Protein AF-0000000087741027 (afdb_homodimer)

Sequence (638 aa):
MNIATALNKKYIRYTVVMLTSLCVNNPVHIDAYILNSELEAEDFAKIRNALSNYDISVIPVNISSERFDDKLPKDDQWSVEMYYRLLMGEVIPESVERILYLDVDLIINKSIEAFYNVDFDGYEIIATDDRSGNNDPSSYGAKHNEMFKEAYANGYRYFNSGVMLMNLKRLRKEYSFQTYLDAIEEWNYEMDAPDQDILNWVHWKKIGYVDCKVYDYFSRIAHRNKVTYKDAKEKIAIIHYSGSKPWDFNNFHFDIEKIWWEYAKLTPFYEELLEEFVEKAMTDTKIENFLFDLFKTNYELKDTLGKAYELMKKRIDNKMNIATALNKKYIRYTVVMLTSLCVNNPVHIDAYILNSELEAEDFAKIRNALSNYDISVIPVNISSERFDDKLPKDDQWSVEMYYRLLMGEVIPESVERILYLDVDLIINKSIEAFYNVDFDGYEIIATDDRSGNNDPSSYGAKHNEMFKEAYANGYRYFNSGVMLMNLKRLRKEYSFQTYLDAIEEWNYEMDAPDQDILNWVHWKKIGYVDCKVYDYFSRIAHRNKVTYKDAKEKIAIIHYSGSKPWDFNNFHFDIEKIWWEYAKLTPFYEELLEEFVEKAMTDTKIENFLFDLFKTNYELKDTLGKAYELMKKRIDNK

Structure (mmCIF, N/CA/C/O backbone):
data_AF-0000000087741027-model_v1
#
loop_
_entity.id
_entity.type
_entity.pdbx_description
1 polymer 'Lipopolysaccharide biosynthesis protein, LPS:glycosyltransferase'
#
loop_
_atom_site.group_PDB
_atom_site.id
_atom_site.type_symbol
_atom_site.label_atom_id
_atom_site.label_alt_id
_atom_site.label_comp_id
_atom_site.label_asym_id
_atom_site.label_entity_id
_atom_site.label_seq_id
_atom_site.pdbx_PDB_ins_code
_atom_site.Cartn_x
_atom_site.Cartn_y
_atom_site.Cartn_z
_atom_site.occupancy
_atom_site.B_iso_or_equiv
_atom_site.auth_seq_id
_atom_site.auth_comp_id
_atom_site.auth_asym_id
_atom_site.auth_atom_id
_atom_site.pdbx_PDB_model_num
ATOM 1 N N . MET A 1 1 ? 11.484 34.312 3.943 1 97.62 1 MET A N 1
ATOM 2 C CA . MET A 1 1 ? 10.312 33.812 4.637 1 97.62 1 MET A CA 1
ATOM 3 C C . MET A 1 1 ? 10.711 33 5.863 1 97.62 1 MET A C 1
ATOM 5 O O . MET A 1 1 ? 11.641 32.188 5.801 1 97.62 1 MET A O 1
ATOM 9 N N . ASN A 1 2 ? 10.133 33.344 7.035 1 98.81 2 ASN A N 1
ATOM 10 C CA . ASN A 1 2 ? 10.367 32.594 8.273 1 98.81 2 ASN A CA 1
ATOM 11 C C . ASN A 1 2 ? 9.258 31.594 8.539 1 98.81 2 ASN A C 1
ATOM 13 O O . ASN A 1 2 ? 8.078 31.969 8.57 1 98.81 2 ASN A O 1
ATOM 17 N N . ILE A 1 3 ? 9.68 30.312 8.727 1 98.88 3 ILE A N 1
ATOM 18 C CA . ILE A 1 3 ? 8.68 29.312 9.086 1 98.88 3 ILE A CA 1
ATOM 19 C C . ILE A 1 3 ? 9.141 28.547 10.32 1 98.88 3 ILE A C 1
ATOM 21 O O . ILE A 1 3 ? 10.328 28.562 10.664 1 98.88 3 ILE A O 1
ATOM 25 N N . ALA A 1 4 ? 8.203 27.969 11.047 1 98.75 4 ALA A N 1
ATOM 26 C CA . ALA A 1 4 ? 8.492 27.078 12.164 1 98.75 4 ALA A CA 1
ATOM 27 C C . ALA A 1 4 ? 7.711 25.766 12.031 1 98.75 4 ALA A C 1
ATOM 29 O O . ALA A 1 4 ? 6.594 25.75 11.508 1 98.75 4 ALA A O 1
ATOM 30 N N . THR A 1 5 ? 8.297 24.734 12.414 1 98.38 5 THR A N 1
ATOM 31 C CA . THR A 1 5 ? 7.648 23.422 12.484 1 98.38 5 THR A CA 1
ATOM 32 C C . THR A 1 5 ? 8.211 22.609 13.641 1 98.38 5 THR A C 1
ATOM 34 O O . THR A 1 5 ? 9.352 22.812 14.062 1 98.38 5 THR A O 1
ATOM 37 N N . ALA A 1 6 ? 7.379 21.766 14.211 1 96.44 6 ALA A N 1
ATOM 38 C CA . ALA A 1 6 ? 7.777 20.906 15.32 1 96.44 6 ALA A CA 1
ATOM 39 C C . ALA A 1 6 ? 7.809 19.438 14.898 1 96.44 6 ALA A C 1
ATOM 41 O O . ALA A 1 6 ? 6.938 18.984 14.156 1 96.44 6 ALA A O 1
ATOM 42 N N . LEU A 1 7 ? 8.875 18.766 15.328 1 93.88 7 LEU A N 1
ATOM 43 C CA . LEU A 1 7 ? 8.938 17.359 14.969 1 93.88 7 LEU A CA 1
ATOM 44 C C . LEU A 1 7 ? 9.742 16.578 16 1 93.88 7 LEU A C 1
ATOM 46 O O . LEU A 1 7 ? 10.508 17.156 16.766 1 93.88 7 LEU A O 1
ATOM 50 N N . ASN A 1 8 ? 9.508 15.305 16.094 1 92.88 8 ASN A N 1
ATOM 51 C CA . ASN A 1 8 ? 10.414 14.352 16.734 1 92.88 8 ASN A CA 1
ATOM 52 C C . ASN A 1 8 ? 11.195 13.547 15.703 1 92.88 8 ASN A C 1
ATOM 54 O O . ASN A 1 8 ? 11.031 13.734 14.492 1 92.88 8 ASN A O 1
ATOM 58 N N . LYS A 1 9 ? 12.008 12.688 16.172 1 94.75 9 LYS A N 1
ATOM 59 C CA . LYS A 1 9 ? 12.953 11.984 15.312 1 94.75 9 LYS A CA 1
ATOM 60 C C . LYS A 1 9 ? 12.219 11.141 14.273 1 94.75 9 LYS A C 1
ATOM 62 O O . LYS A 1 9 ? 12.68 11.016 13.141 1 94.75 9 LYS A O 1
ATOM 67 N N . LYS A 1 10 ? 11.125 10.609 14.594 1 93.75 10 LYS A N 1
ATOM 68 C CA . LYS A 1 10 ? 10.367 9.719 13.727 1 93.75 10 LYS A CA 1
ATOM 69 C C . LYS A 1 10 ? 9.797 10.469 12.531 1 93.75 10 LYS A C 1
ATOM 71 O O . LYS A 1 10 ? 9.438 9.859 11.523 1 93.75 10 LYS A O 1
ATOM 76 N N . TYR A 1 11 ? 9.781 11.781 12.594 1 95.75 11 TYR A N 1
ATOM 77 C CA . TYR A 1 11 ? 9.055 12.547 11.586 1 95.75 11 TYR A CA 1
ATOM 78 C C . TYR A 1 11 ? 10.023 13.312 10.688 1 95.75 11 TYR A C 1
ATOM 80 O O . TYR A 1 11 ? 9.609 14.156 9.891 1 95.75 11 TYR A O 1
ATOM 88 N N . ILE A 1 12 ? 11.273 12.984 10.766 1 98 12 ILE A N 1
ATOM 89 C CA . ILE A 1 12 ? 12.297 13.719 10.023 1 98 12 ILE A CA 1
ATOM 90 C C . ILE A 1 12 ? 12.016 13.617 8.523 1 98 12 ILE A C 1
ATOM 92 O O . ILE A 1 12 ? 11.953 14.633 7.824 1 98 12 ILE A O 1
ATOM 96 N N . ARG A 1 13 ? 11.797 12.438 8.008 1 98.31 13 ARG A N 1
ATOM 97 C CA . ARG A 1 13 ? 11.625 12.242 6.574 1 98.31 13 ARG A CA 1
ATOM 98 C C . ARG A 1 13 ? 10.359 12.922 6.07 1 98.31 13 ARG A C 1
ATOM 100 O O . ARG A 1 13 ? 10.336 13.461 4.961 1 98.31 13 ARG A O 1
ATOM 107 N N . TYR A 1 14 ? 9.312 12.945 6.902 1 98.12 14 TYR A N 1
ATOM 108 C CA . TYR A 1 14 ? 8.055 13.586 6.535 1 98.12 14 TYR A CA 1
ATOM 109 C C . TYR A 1 14 ? 8.188 15.102 6.539 1 98.12 14 TYR A C 1
ATOM 111 O O . TYR A 1 14 ? 7.613 15.781 5.688 1 98.12 14 TYR A O 1
ATOM 119 N N . THR A 1 15 ? 8.961 15.578 7.48 1 98.62 15 THR A N 1
ATOM 120 C CA . THR A 1 15 ? 9.242 17 7.543 1 98.62 15 THR A CA 1
ATOM 121 C C . THR A 1 15 ? 10.008 17.453 6.301 1 98.62 15 THR A C 1
ATOM 123 O O . THR A 1 15 ? 9.711 18.516 5.734 1 98.62 15 THR A O 1
ATOM 126 N N . VAL A 1 16 ? 10.945 16.641 5.91 1 98.88 16 VAL A N 1
ATOM 127 C CA . VAL A 1 16 ? 11.734 16.969 4.723 1 98.88 16 VAL A CA 1
ATOM 128 C C . VAL A 1 16 ? 10.82 17.016 3.5 1 98.88 16 VAL A C 1
ATOM 130 O O . VAL A 1 16 ? 10.992 17.875 2.631 1 98.88 16 VAL A O 1
ATOM 133 N N . VAL A 1 17 ? 9.828 16.141 3.424 1 98.88 17 VAL A N 1
ATOM 134 C CA . VAL A 1 17 ? 8.883 16.172 2.312 1 98.88 17 VAL A CA 1
ATOM 135 C C . VAL A 1 17 ? 8.109 17.484 2.32 1 98.88 17 VAL A C 1
ATOM 137 O O . VAL A 1 17 ? 7.98 18.141 1.287 1 98.88 17 VAL A O 1
ATOM 140 N N . MET A 1 18 ? 7.648 17.875 3.463 1 98.88 18 MET A N 1
ATOM 141 C CA . MET A 1 18 ? 6.914 19.125 3.598 1 98.88 18 MET A CA 1
ATOM 142 C C . MET A 1 18 ? 7.797 20.312 3.223 1 98.88 18 MET A C 1
ATOM 144 O O . MET A 1 18 ? 7.395 21.156 2.428 1 98.88 18 MET A O 1
ATOM 148 N N . LEU A 1 19 ? 9.008 20.391 3.705 1 98.94 19 LEU A N 1
ATOM 149 C CA . LEU A 1 19 ? 9.914 21.484 3.434 1 98.94 19 LEU A CA 1
ATOM 150 C C . LEU A 1 19 ? 10.32 21.516 1.964 1 98.94 19 LEU A C 1
ATOM 152 O O . LEU A 1 19 ? 10.492 22.578 1.378 1 98.94 19 LEU A O 1
ATOM 156 N N . THR A 1 20 ? 10.484 20.328 1.378 1 98.88 20 THR A N 1
ATOM 157 C CA . THR A 1 20 ? 10.766 20.25 -0.05 1 98.88 20 THR A CA 1
ATOM 158 C C . THR A 1 20 ? 9.633 20.859 -0.866 1 98.88 20 THR A C 1
ATOM 160 O O . THR A 1 20 ? 9.875 21.656 -1.774 1 98.88 20 THR A O 1
ATOM 163 N N . SER A 1 21 ? 8.438 20.5 -0.505 1 98.88 21 SER A N 1
ATOM 164 C CA . SER A 1 21 ? 7.289 21.062 -1.212 1 98.88 21 SER A CA 1
ATOM 165 C C . SER A 1 21 ? 7.246 22.578 -1.065 1 98.88 21 SER A C 1
ATOM 167 O O . SER A 1 21 ? 6.906 23.281 -2.014 1 98.88 21 SER A O 1
ATOM 169 N N . LEU A 1 22 ? 7.613 23.094 0.101 1 98.88 22 LEU A N 1
ATOM 170 C CA . LEU A 1 22 ? 7.668 24.531 0.358 1 98.88 22 LEU A CA 1
ATOM 171 C C . LEU A 1 22 ? 8.711 25.203 -0.533 1 98.88 22 LEU A C 1
ATOM 173 O O . LEU A 1 22 ? 8.414 26.203 -1.184 1 98.88 22 LEU A O 1
ATOM 177 N N . CYS A 1 23 ? 9.852 24.641 -0.601 1 98.88 23 CYS A N 1
ATOM 178 C CA . CYS A 1 23 ? 10.961 25.219 -1.354 1 98.88 23 CYS A CA 1
ATOM 179 C C . CYS A 1 23 ? 10.672 25.188 -2.85 1 98.88 23 CYS A C 1
ATOM 181 O O . CYS A 1 23 ? 10.945 26.172 -3.553 1 98.88 23 CYS A O 1
ATOM 183 N N . VAL A 1 24 ? 10.094 24.094 -3.32 1 98.69 24 VAL A N 1
ATOM 184 C CA . VAL A 1 24 ? 9.812 23.922 -4.742 1 98.69 24 VAL A CA 1
ATOM 185 C C . VAL A 1 24 ? 8.836 25 -5.207 1 98.69 24 VAL A C 1
ATOM 187 O O . VAL A 1 24 ? 8.977 25.547 -6.309 1 98.69 24 VAL A O 1
ATOM 190 N N . ASN A 1 25 ? 7.934 25.359 -4.355 1 98.69 25 ASN A N 1
ATOM 191 C CA . ASN A 1 25 ? 6.844 26.234 -4.789 1 98.69 25 ASN A CA 1
ATOM 192 C C . ASN A 1 25 ? 7.043 27.672 -4.32 1 98.69 25 ASN A C 1
ATOM 194 O O . ASN A 1 25 ? 6.246 28.547 -4.648 1 98.69 25 ASN A O 1
ATOM 198 N N . ASN A 1 26 ? 8.078 27.906 -3.562 1 98.5 26 ASN A N 1
ATOM 199 C CA . ASN A 1 26 ? 8.43 29.234 -3.09 1 98.5 26 ASN A CA 1
ATOM 200 C C . ASN A 1 26 ? 9.922 29.516 -3.25 1 98.5 26 ASN A C 1
ATOM 202 O O . ASN A 1 26 ? 10.688 29.359 -2.299 1 98.5 26 ASN A O 1
ATOM 206 N N . PRO A 1 27 ? 10.312 29.984 -4.422 1 96.38 27 PRO A N 1
ATOM 207 C CA . PRO A 1 27 ? 11.742 30.188 -4.691 1 96.38 27 PRO A CA 1
ATOM 208 C C . PRO A 1 27 ? 12.289 31.453 -4.035 1 96.38 27 PRO A C 1
ATOM 210 O O . PRO A 1 27 ? 12.797 32.344 -4.723 1 96.38 27 PRO A O 1
ATOM 213 N N . VAL A 1 28 ? 12.172 31.609 -2.779 1 97.62 28 VAL A N 1
ATOM 214 C CA . VAL A 1 28 ? 12.742 32.625 -1.906 1 97.62 28 VAL A CA 1
ATOM 215 C C . VAL A 1 28 ? 13.531 31.969 -0.781 1 97.62 28 VAL A C 1
ATOM 217 O O . VAL A 1 28 ? 13.453 30.75 -0.588 1 97.62 28 VAL A O 1
ATOM 220 N N . HIS A 1 29 ? 14.328 32.719 -0.171 1 98.62 29 HIS A N 1
ATOM 221 C CA . HIS A 1 29 ? 15.047 32.188 0.97 1 98.62 29 HIS A CA 1
ATOM 222 C C . HIS A 1 29 ? 14.102 31.875 2.127 1 98.62 29 HIS A C 1
ATOM 224 O O . HIS A 1 29 ? 13.25 32.688 2.469 1 98.62 29 HIS A O 1
ATOM 230 N N . ILE A 1 30 ? 14.273 30.703 2.688 1 98.75 30 ILE A N 1
ATOM 231 C CA . ILE A 1 30 ? 13.445 30.25 3.803 1 98.75 30 ILE A CA 1
ATOM 232 C C . ILE A 1 30 ? 14.312 30 5.027 1 98.75 30 ILE A C 1
ATOM 234 O O . ILE A 1 30 ? 15.344 29.312 4.934 1 98.75 30 ILE A O 1
ATOM 238 N N . ASP A 1 31 ? 14.008 30.641 6.109 1 98.88 31 ASP A N 1
ATOM 239 C CA . ASP A 1 31 ? 14.523 30.25 7.418 1 98.88 31 ASP A CA 1
ATOM 240 C C . ASP A 1 31 ? 13.547 29.328 8.141 1 98.88 31 ASP A C 1
ATOM 242 O O . ASP A 1 31 ? 12.477 29.766 8.578 1 98.88 31 ASP A O 1
ATOM 246 N N . ALA A 1 32 ? 13.945 28.062 8.234 1 98.88 32 ALA A N 1
ATOM 247 C CA . ALA A 1 32 ? 13.078 27.078 8.867 1 98.88 32 ALA A CA 1
ATOM 248 C C . ALA A 1 32 ? 13.539 26.781 10.297 1 98.88 32 ALA A C 1
ATOM 250 O O . ALA A 1 32 ? 14.586 26.156 10.5 1 98.88 32 ALA A O 1
ATOM 251 N N . TYR A 1 33 ? 12.781 27.25 11.219 1 98.81 33 TYR A N 1
ATOM 252 C CA . TYR A 1 33 ? 13.031 26.969 12.625 1 98.81 33 TYR A CA 1
ATOM 253 C C . TYR A 1 33 ? 12.422 25.625 13.031 1 98.81 33 TYR A C 1
ATOM 255 O O . TYR A 1 33 ? 11.195 25.469 13.008 1 98.81 33 TYR A O 1
ATOM 263 N N . ILE A 1 34 ? 13.289 24.703 13.477 1 98.56 34 ILE A N 1
ATOM 264 C CA . ILE A 1 34 ? 12.852 23.359 13.789 1 98.56 34 ILE A CA 1
ATOM 265 C C . ILE A 1 34 ? 12.758 23.188 15.305 1 98.56 34 ILE A C 1
ATOM 267 O O . ILE A 1 34 ? 13.773 22.969 15.977 1 98.56 34 ILE A O 1
ATOM 271 N N . LEU A 1 35 ? 11.547 23.188 15.789 1 97.31 35 LEU A N 1
ATOM 272 C CA . LEU A 1 35 ? 11.305 22.984 17.219 1 97.31 35 LEU A CA 1
ATOM 273 C C . LEU A 1 35 ? 11.414 21.5 17.562 1 97.31 35 LEU A C 1
ATOM 275 O O . LEU A 1 35 ? 10.75 20.656 16.953 1 97.31 35 LEU A O 1
ATOM 279 N N . ASN A 1 36 ? 12.234 21.188 18.547 1 94.94 36 ASN A N 1
ATOM 280 C CA . ASN A 1 36 ? 12.453 19.781 18.922 1 94.94 36 ASN A CA 1
ATOM 281 C C . ASN A 1 36 ? 13.031 19.656 20.328 1 94.94 36 ASN A C 1
ATOM 283 O O . ASN A 1 36 ? 13.477 20.656 20.906 1 94.94 36 ASN A O 1
ATOM 287 N N . SER A 1 37 ? 12.961 18.406 20.828 1 91.5 37 SER A N 1
ATOM 288 C CA . SER A 1 37 ? 13.555 18.172 22.141 1 91.5 37 SER A CA 1
ATOM 289 C C . SER A 1 37 ? 14.602 17.062 22.094 1 91.5 37 SER A C 1
ATOM 291 O O . SER A 1 37 ? 15.375 16.891 23.031 1 91.5 37 SER A O 1
ATOM 293 N N . GLU A 1 38 ? 14.742 16.344 20.922 1 91.31 38 GLU A N 1
ATOM 294 C CA . GLU A 1 38 ? 15.562 15.133 21 1 91.31 38 GLU A CA 1
ATOM 295 C C . GLU A 1 38 ? 16.469 15.016 19.781 1 91.31 38 GLU A C 1
ATOM 297 O O . GLU A 1 38 ? 17.266 14.078 19.688 1 91.31 38 GLU A O 1
ATOM 302 N N . LEU A 1 39 ? 16.328 15.859 18.844 1 95.19 39 LEU A N 1
ATOM 303 C CA . LEU A 1 39 ? 17.141 15.75 17.641 1 95.19 39 LEU A CA 1
ATOM 304 C C . LEU A 1 39 ? 18.594 16.078 17.953 1 95.19 39 LEU A C 1
ATOM 306 O O . LEU A 1 39 ? 18.891 17.016 18.703 1 95.19 39 LEU A O 1
ATOM 310 N N . GLU A 1 40 ? 19.438 15.344 17.328 1 96.56 40 GLU A N 1
ATOM 311 C CA . GLU A 1 40 ? 20.891 15.516 17.5 1 96.56 40 GLU A CA 1
ATOM 312 C C . GLU A 1 40 ? 21.531 16.047 16.219 1 96.56 40 GLU A C 1
ATOM 314 O O . GLU A 1 40 ? 20.844 16.266 15.211 1 96.56 40 GLU A O 1
ATOM 319 N N . ALA A 1 41 ? 22.812 16.281 16.344 1 97.19 41 ALA A N 1
ATOM 320 C CA . ALA A 1 41 ? 23.562 16.891 15.234 1 97.19 41 ALA A CA 1
ATOM 321 C C . ALA A 1 41 ? 23.422 16.047 13.969 1 97.19 41 ALA A C 1
ATOM 323 O O . ALA A 1 41 ? 23.281 16.594 12.875 1 97.19 41 ALA A O 1
ATOM 324 N N . GLU A 1 42 ? 23.375 14.805 14.156 1 97.75 42 GLU A N 1
ATOM 325 C CA . GLU A 1 42 ? 23.297 13.914 13 1 97.75 42 GLU A CA 1
ATOM 326 C C . GLU A 1 42 ? 21.922 14.016 12.328 1 97.75 42 GLU A C 1
ATOM 328 O O . GLU A 1 42 ? 21.812 13.883 11.109 1 97.75 42 GLU A O 1
ATOM 333 N N . ASP A 1 43 ? 20.938 14.188 13.094 1 98.12 43 ASP A N 1
ATOM 334 C CA . ASP A 1 43 ? 19.594 14.344 12.562 1 98.12 43 ASP A CA 1
ATOM 335 C C . ASP A 1 43 ? 19.469 15.617 11.719 1 98.12 43 ASP A C 1
ATOM 337 O O . ASP A 1 43 ? 18.906 15.594 10.625 1 98.12 43 ASP A O 1
ATOM 341 N N . PHE A 1 44 ? 20.094 16.688 12.203 1 98.38 44 PHE A N 1
ATOM 342 C CA . PHE A 1 44 ? 20.047 17.938 11.469 1 98.38 44 PHE A CA 1
ATOM 343 C C . PHE A 1 44 ? 20.906 17.859 10.203 1 98.38 44 PHE A C 1
ATOM 345 O O . PHE A 1 44 ? 20.562 18.469 9.18 1 98.38 44 PHE A O 1
ATOM 352 N N . ALA A 1 45 ? 21.953 17.141 10.289 1 98.44 45 ALA A N 1
ATOM 353 C CA . ALA A 1 45 ? 22.766 16.922 9.094 1 98.44 45 ALA A CA 1
ATOM 354 C C . ALA A 1 45 ? 21.969 16.219 8.008 1 98.44 45 ALA A C 1
ATOM 356 O O . ALA A 1 45 ? 22.047 16.562 6.832 1 98.44 45 ALA A O 1
ATOM 357 N N . LYS A 1 46 ? 21.172 15.266 8.422 1 98.12 46 LYS A N 1
ATOM 358 C CA . LYS A 1 46 ? 20.312 14.539 7.5 1 98.12 46 LYS A CA 1
ATOM 359 C C . LYS A 1 46 ? 19.297 15.469 6.836 1 98.12 46 LYS A C 1
ATOM 361 O O . LYS A 1 46 ? 19.078 15.398 5.625 1 98.12 46 LYS A O 1
ATOM 366 N N . ILE A 1 47 ? 18.734 16.344 7.578 1 98.75 47 ILE A N 1
ATOM 367 C CA . ILE A 1 47 ? 17.75 17.281 7.07 1 98.75 47 ILE A CA 1
ATOM 368 C C . ILE A 1 47 ? 18.406 18.266 6.109 1 98.75 47 ILE A C 1
ATOM 370 O O . ILE A 1 47 ? 17.922 18.484 4.996 1 98.75 47 ILE A O 1
ATOM 374 N N . ARG A 1 48 ? 19.531 18.812 6.508 1 98.81 48 ARG A N 1
ATOM 375 C CA . ARG A 1 48 ? 20.25 19.797 5.703 1 98.81 48 ARG A CA 1
ATOM 376 C C . ARG A 1 48 ? 20.734 19.188 4.395 1 98.81 48 ARG A C 1
ATOM 378 O O . ARG A 1 48 ? 20.656 19.812 3.34 1 98.81 48 ARG A O 1
ATOM 385 N N . ASN A 1 49 ? 21.219 17.984 4.473 1 98.69 49 ASN A N 1
ATOM 386 C CA . ASN A 1 49 ? 21.672 17.297 3.264 1 98.69 49 ASN A CA 1
ATOM 387 C C . ASN A 1 49 ? 20.516 17.062 2.291 1 98.69 49 ASN A C 1
ATOM 389 O O . ASN A 1 49 ? 20.688 17.219 1.081 1 98.69 49 ASN A O 1
ATOM 393 N N . ALA A 1 50 ? 19.422 16.672 2.834 1 98.69 50 ALA A N 1
ATOM 394 C CA . ALA A 1 50 ? 18.266 16.391 2.004 1 98.69 50 ALA A CA 1
ATOM 395 C C . ALA A 1 50 ? 17.75 17.656 1.316 1 98.69 50 ALA A C 1
ATOM 397 O O . ALA A 1 50 ? 17.125 17.578 0.254 1 98.69 50 ALA A O 1
ATOM 398 N N . LEU A 1 51 ? 18.031 18.828 1.914 1 98.75 51 LEU A N 1
ATOM 399 C CA . LEU A 1 51 ? 17.5 20.078 1.412 1 98.75 51 LEU A CA 1
ATOM 400 C C . LEU A 1 51 ? 18.594 20.922 0.779 1 98.75 51 LEU A C 1
ATOM 402 O O . LEU A 1 51 ? 18.406 22.125 0.547 1 98.75 51 LEU A O 1
ATOM 406 N N . SER A 1 52 ? 19.703 20.328 0.465 1 98.38 52 SER A N 1
ATOM 407 C CA . SER A 1 52 ? 20.922 21.031 0.079 1 98.38 52 SER A CA 1
ATOM 408 C C . SER A 1 52 ? 20.734 21.734 -1.265 1 98.38 52 SER A C 1
ATOM 410 O O . SER A 1 52 ? 21.453 22.688 -1.572 1 98.38 52 SER A O 1
ATOM 412 N N . ASN A 1 53 ? 19.75 21.375 -2.057 1 98 53 ASN A N 1
ATOM 413 C CA . ASN A 1 53 ? 19.562 21.938 -3.385 1 98 53 ASN A CA 1
ATOM 414 C C . ASN A 1 53 ? 18.656 23.172 -3.34 1 98 53 ASN A C 1
ATOM 416 O O . ASN A 1 53 ? 18.406 23.797 -4.367 1 98 53 ASN A O 1
ATOM 420 N N . TYR A 1 54 ? 18.234 23.547 -2.162 1 98.56 54 TYR A N 1
ATOM 421 C CA . TYR A 1 54 ? 17.297 24.641 -2.035 1 98.56 54 TYR A CA 1
ATOM 422 C C . TYR A 1 54 ? 17.875 25.766 -1.184 1 98.56 54 TYR A C 1
ATOM 424 O O . TYR A 1 54 ? 18.844 25.562 -0.451 1 98.56 54 TYR A O 1
ATOM 432 N N . ASP A 1 55 ? 17.312 26.969 -1.349 1 98.75 55 ASP A N 1
ATOM 433 C CA . ASP A 1 55 ? 17.734 28.125 -0.545 1 98.75 55 ASP A CA 1
ATOM 434 C C . ASP A 1 55 ? 16.984 28.156 0.786 1 98.75 55 ASP A C 1
ATOM 436 O O . ASP A 1 55 ? 16.062 28.969 0.967 1 98.75 55 ASP A O 1
ATOM 440 N N . ILE A 1 56 ? 17.391 27.266 1.684 1 98.81 56 ILE A N 1
ATOM 441 C CA . ILE A 1 56 ? 16.734 27.141 2.98 1 98.81 56 ILE A CA 1
ATOM 442 C C . ILE A 1 56 ? 17.781 27 4.078 1 98.81 56 ILE A C 1
ATOM 444 O O . ILE A 1 56 ? 18.797 26.328 3.895 1 98.81 56 ILE A O 1
ATOM 448 N N . SER A 1 57 ? 17.625 27.734 5.172 1 98.81 57 SER A N 1
ATOM 449 C CA . SER A 1 57 ? 18.391 27.547 6.402 1 98.81 57 SER A CA 1
ATOM 450 C C . SER A 1 57 ? 17.594 26.75 7.434 1 98.81 57 SER A C 1
ATOM 452 O O . SER A 1 57 ? 16.484 27.141 7.812 1 98.81 57 SER A O 1
ATOM 454 N N . VAL A 1 58 ? 18.188 25.641 7.816 1 98.75 58 VAL A N 1
ATOM 455 C CA . VAL A 1 58 ? 17.578 24.812 8.859 1 98.75 58 VAL A CA 1
ATOM 456 C C . VAL A 1 58 ? 18.156 25.188 10.219 1 98.75 58 VAL A C 1
ATOM 458 O O . VAL A 1 58 ? 19.328 24.953 10.492 1 98.75 58 VAL A O 1
ATOM 461 N N . ILE A 1 59 ? 17.312 25.75 11.062 1 98.56 59 ILE A N 1
ATOM 462 C CA . ILE A 1 59 ? 17.766 26.312 12.328 1 98.56 59 ILE A CA 1
ATOM 463 C C . ILE A 1 59 ? 17.188 25.516 13.492 1 98.56 59 ILE A C 1
ATOM 465 O O . ILE A 1 59 ? 15.977 25.547 13.734 1 98.56 59 ILE A O 1
ATOM 469 N N . PRO A 1 60 ? 18.047 24.828 14.234 1 98 60 PRO A N 1
ATOM 470 C CA . PRO A 1 60 ? 17.562 24.047 15.383 1 98 60 PRO A CA 1
ATOM 471 C C . PRO A 1 60 ? 17.062 24.938 16.516 1 98 60 PRO A C 1
ATOM 473 O O . PRO A 1 60 ? 17.703 25.922 16.875 1 98 60 PRO A O 1
ATOM 476 N N . VAL A 1 61 ? 15.898 24.672 17.016 1 97.31 61 VAL A N 1
ATOM 477 C CA . VAL A 1 61 ? 15.352 25.281 18.219 1 97.31 61 VAL A CA 1
ATOM 478 C C . VAL A 1 61 ? 15.055 24.203 19.25 1 97.31 61 VAL A C 1
ATOM 480 O O . VAL A 1 61 ? 14.031 23.516 19.172 1 97.31 61 VAL A O 1
ATOM 483 N N . ASN A 1 62 ? 15.891 24.125 20.234 1 93.38 62 ASN A N 1
ATOM 484 C CA . ASN A 1 62 ? 15.758 23.094 21.266 1 93.38 62 ASN A CA 1
ATOM 485 C C . ASN A 1 62 ? 14.836 23.531 22.391 1 93.38 62 ASN A C 1
ATOM 487 O O . ASN A 1 62 ? 15.039 24.594 22.984 1 93.38 62 ASN A O 1
ATOM 491 N N . ILE A 1 63 ? 13.859 22.719 22.547 1 91.31 63 ILE A N 1
ATOM 492 C CA . ILE A 1 63 ? 12.906 22.984 23.625 1 91.31 63 ILE A CA 1
ATOM 493 C C . ILE A 1 63 ? 13.148 22.016 24.781 1 91.31 63 ILE A C 1
ATOM 495 O O . ILE A 1 63 ? 13.102 20.797 24.594 1 91.31 63 ILE A O 1
ATOM 499 N N . SER A 1 64 ? 13.391 22.531 25.938 1 83.19 64 SER A N 1
ATOM 500 C CA . SER A 1 64 ? 13.641 21.703 27.109 1 83.19 64 SER A CA 1
ATOM 501 C C . SER A 1 64 ? 12.359 21.031 27.578 1 83.19 64 SER A C 1
ATOM 503 O O . SER A 1 64 ? 11.312 21.672 27.672 1 83.19 64 SER A O 1
ATOM 505 N N . SER A 1 65 ? 12.5 19.766 27.812 1 72.62 65 SER A N 1
ATOM 506 C CA . SER A 1 65 ? 11.359 19 28.312 1 72.62 65 SER A CA 1
ATOM 507 C C . SER A 1 65 ? 10.922 19.484 29.688 1 72.62 65 SER A C 1
ATOM 509 O O . SER A 1 65 ? 9.781 19.281 30.094 1 72.62 65 SER A O 1
ATOM 511 N N . GLU A 1 66 ? 11.82 20.094 30.344 1 68.56 66 GLU A N 1
ATOM 512 C CA . GLU A 1 66 ? 11.555 20.547 31.719 1 68.56 66 GLU A CA 1
ATOM 513 C C . GLU A 1 66 ? 10.5 21.641 31.734 1 68.56 66 GLU A C 1
ATOM 515 O O . GLU A 1 66 ? 9.898 21.906 32.781 1 68.56 66 GLU A O 1
ATOM 520 N N . ARG A 1 67 ? 10.273 22.156 30.672 1 68.5 67 ARG A N 1
ATOM 521 C CA . ARG A 1 67 ? 9.32 23.25 30.594 1 68.5 67 ARG A CA 1
ATOM 522 C C . ARG A 1 67 ? 7.887 22.75 30.656 1 68.5 67 ARG A C 1
ATOM 524 O O . ARG A 1 67 ? 6.957 23.516 30.875 1 68.5 67 ARG A O 1
ATOM 531 N N . PHE A 1 68 ? 7.805 21.5 30.469 1 70.38 68 PHE A N 1
ATOM 532 C CA . PHE A 1 68 ? 6.457 20.953 30.359 1 70.38 68 PHE A CA 1
ATOM 533 C C . PHE A 1 68 ? 6.117 20.109 31.578 1 70.38 68 PHE A C 1
ATOM 535 O O . PHE A 1 68 ? 6.91 19.266 32 1 70.38 68 PHE A O 1
ATOM 542 N N . ASP A 1 69 ? 5.168 20.594 32.281 1 65.25 69 ASP A N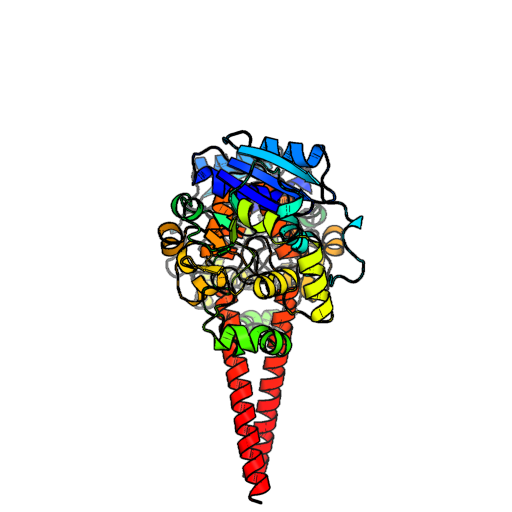 1
ATOM 543 C CA . ASP A 1 69 ? 4.668 19.891 33.469 1 65.25 69 ASP A CA 1
ATOM 544 C C . ASP A 1 69 ? 4.172 18.5 33.094 1 65.25 69 ASP A C 1
ATOM 546 O O . ASP A 1 69 ? 3.635 18.281 32.031 1 65.25 69 ASP A O 1
ATOM 550 N N . ASP A 1 70 ? 4.375 17.625 33.938 1 64.19 70 ASP A N 1
ATOM 551 C CA . ASP A 1 70 ? 3.916 16.234 33.75 1 64.19 70 ASP A CA 1
ATOM 552 C C . ASP A 1 70 ? 2.395 16.172 33.656 1 64.19 70 ASP A C 1
ATOM 554 O O . ASP A 1 70 ? 1.844 15.18 33.188 1 64.19 70 ASP A O 1
ATOM 558 N N . LYS A 1 71 ? 1.744 17.219 33.938 1 67.25 71 LYS A N 1
ATOM 559 C CA . LYS A 1 71 ? 0.284 17.234 33.969 1 67.25 71 LYS A CA 1
ATOM 560 C C . LYS A 1 71 ? -0.284 17.5 32.562 1 67.25 71 LYS A C 1
ATOM 562 O O . LYS A 1 71 ? -1.475 17.281 32.344 1 67.25 71 LYS A O 1
ATOM 567 N N . LEU A 1 72 ? 0.512 17.906 31.766 1 71.19 72 LEU A N 1
ATOM 568 C CA . LEU A 1 72 ? 0.001 18.219 30.422 1 71.19 72 LEU A CA 1
ATOM 569 C C . LEU A 1 72 ? -0.478 16.953 29.719 1 71.19 72 LEU A C 1
ATOM 571 O O . LEU A 1 72 ? 0.226 15.938 29.703 1 71.19 72 LEU A O 1
ATOM 575 N N . PRO A 1 73 ? -1.7 16.969 29.234 1 66.25 73 PRO A N 1
ATOM 576 C CA . PRO A 1 73 ? -2.246 15.797 28.547 1 66.25 73 PRO A CA 1
ATOM 577 C C . PRO A 1 73 ? -1.39 15.352 27.359 1 66.25 73 PRO A C 1
ATOM 579 O O . PRO A 1 73 ? -0.888 16.188 26.609 1 66.25 73 PRO A O 1
ATOM 582 N N . LYS A 1 74 ? -0.973 14.078 27.531 1 64.38 74 LYS A N 1
ATOM 583 C CA . LYS A 1 74 ? -0.265 13.438 26.422 1 64.38 74 LYS A CA 1
ATOM 584 C C . LYS A 1 74 ? -0.832 12.055 26.141 1 64.38 74 LYS A C 1
ATOM 586 O O . LYS A 1 74 ? -1.361 11.398 27.031 1 64.38 74 LYS A O 1
ATOM 591 N N . ASP A 1 75 ? -1.188 11.672 24.891 1 55.34 75 ASP A N 1
ATOM 592 C CA . ASP A 1 75 ? -1.555 10.305 24.516 1 55.34 75 ASP A CA 1
ATOM 593 C C . ASP A 1 75 ? -0.864 9.883 23.234 1 55.34 75 ASP A C 1
ATOM 595 O O . ASP A 1 75 ? 0.134 10.484 22.828 1 55.34 75 ASP A O 1
ATOM 599 N N . ASP A 1 76 ? -1.211 8.695 22.75 1 49.72 76 ASP A N 1
ATOM 600 C CA . ASP A 1 76 ? -0.607 8.117 21.547 1 49.72 76 ASP A CA 1
ATOM 601 C C . ASP A 1 76 ? -0.761 9.055 20.344 1 49.72 76 ASP A C 1
ATOM 603 O O . ASP A 1 76 ? 0.058 9.031 19.422 1 49.72 76 ASP A O 1
ATOM 607 N N . GLN A 1 77 ? -1.729 9.93 20.516 1 49.47 77 GLN A N 1
ATOM 608 C CA . GLN A 1 77 ? -2.023 10.812 19.406 1 49.47 77 GLN A CA 1
ATOM 609 C C . GLN A 1 77 ? -1.33 12.164 19.562 1 49.47 77 GLN A C 1
ATOM 611 O O . GLN A 1 77 ? -0.961 12.805 18.578 1 49.47 77 GLN A O 1
ATOM 616 N N . TRP A 1 78 ? -1.199 12.508 20.875 1 55.72 78 TRP A N 1
ATOM 617 C CA . TRP A 1 78 ? -0.696 13.844 21.156 1 55.72 78 TRP A CA 1
ATOM 618 C C . TRP A 1 78 ? 0.648 13.789 21.875 1 55.72 78 TRP A C 1
ATOM 620 O O . TRP A 1 78 ? 0.713 13.438 23.047 1 55.72 78 TRP A O 1
ATOM 630 N N . SER A 1 79 ? 1.583 14.125 21.047 1 67.81 79 SER A N 1
ATOM 631 C CA . SER A 1 79 ? 2.939 14.172 21.578 1 67.81 79 SER A CA 1
ATOM 632 C C . SER A 1 79 ? 3.25 15.539 22.172 1 67.81 79 SER A C 1
ATOM 634 O O . SER A 1 79 ? 2.494 16.5 21.984 1 67.81 79 SER A O 1
ATOM 636 N N . VAL A 1 80 ? 4.277 15.633 22.953 1 77.12 80 VAL A N 1
ATOM 637 C CA . VAL A 1 80 ? 4.688 16.859 23.641 1 77.12 80 VAL A CA 1
ATOM 638 C C . VAL A 1 80 ? 5.027 17.922 22.609 1 77.12 80 VAL A C 1
ATOM 640 O O . VAL A 1 80 ? 4.871 19.125 22.875 1 77.12 80 VAL A O 1
ATOM 643 N N . GLU A 1 81 ? 5.305 17.484 21.406 1 81 81 GLU A N 1
ATOM 644 C CA . GLU A 1 81 ? 5.719 18.391 20.344 1 81 81 GLU A CA 1
ATOM 645 C C . GLU A 1 81 ? 4.586 19.344 19.953 1 81 81 GLU A C 1
ATOM 647 O O . GLU A 1 81 ? 4.832 20.453 19.5 1 81 81 GLU A O 1
ATOM 652 N N . MET A 1 82 ? 3.381 18.859 20.219 1 82.38 82 MET A N 1
ATOM 653 C CA . MET A 1 82 ? 2.24 19.688 19.828 1 82.38 82 MET A CA 1
ATOM 654 C C . MET A 1 82 ? 2.205 20.984 20.656 1 82.38 82 MET A C 1
ATOM 656 O O . MET A 1 82 ? 1.677 22 20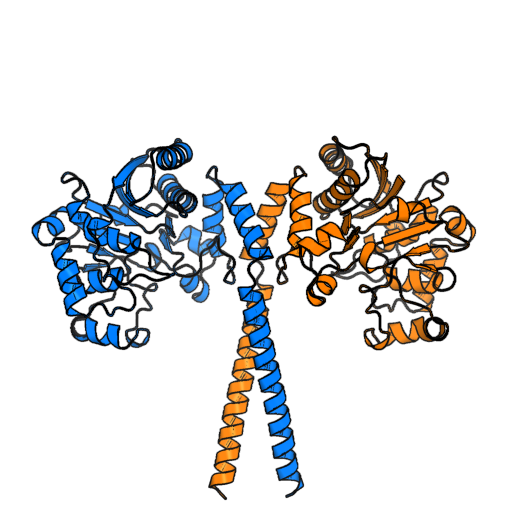.203 1 82.38 82 MET A O 1
ATOM 660 N N . TYR A 1 83 ? 2.871 21.016 21.766 1 87.06 83 TYR A N 1
ATOM 661 C CA . TYR A 1 83 ? 2.842 22.172 22.656 1 87.06 83 TYR A CA 1
ATOM 662 C C . TYR A 1 83 ? 3.941 23.156 22.297 1 87.06 83 TYR A C 1
ATOM 664 O O . TYR A 1 83 ? 3.932 24.297 22.766 1 87.06 83 TYR A O 1
ATOM 672 N N . TYR A 1 84 ? 4.809 22.75 21.438 1 91.94 84 TYR A N 1
ATOM 673 C CA . TYR A 1 84 ? 5.949 23.625 21.141 1 91.94 84 TYR A CA 1
ATOM 674 C C . TYR A 1 84 ? 5.5 24.906 20.453 1 91.94 84 TYR A C 1
ATOM 676 O O . TYR A 1 84 ? 6.113 25.953 20.641 1 91.94 84 TYR A O 1
ATOM 684 N N . ARG A 1 85 ? 4.438 24.75 19.75 1 92.94 85 ARG A N 1
ATOM 685 C CA . ARG A 1 85 ? 3.953 25.922 19.031 1 92.94 85 ARG A CA 1
ATOM 686 C C . ARG A 1 85 ? 3.461 27 20 1 92.94 85 ARG A C 1
ATOM 688 O O . ARG A 1 85 ? 3.383 28.172 19.641 1 92.94 85 ARG A O 1
ATOM 695 N N . LEU A 1 86 ? 3.207 26.641 21.281 1 92.81 86 LEU A N 1
ATOM 696 C CA . LEU A 1 86 ? 2.791 27.594 22.312 1 92.81 86 LEU A CA 1
ATOM 697 C C . LEU A 1 86 ? 3.977 28.422 22.797 1 92.81 86 LEU A C 1
ATOM 699 O O . LEU A 1 86 ? 3.793 29.453 23.453 1 92.81 86 LEU A O 1
ATOM 703 N N . LEU A 1 87 ? 5.168 28.016 22.438 1 92.81 87 LEU A N 1
ATOM 704 C CA . LEU A 1 87 ? 6.375 28.641 22.969 1 92.81 87 LEU A CA 1
ATOM 705 C C . LEU A 1 87 ? 7 29.562 21.922 1 92.81 87 LEU A C 1
ATOM 707 O O . LEU A 1 87 ? 8.094 30.094 22.125 1 92.81 87 LEU A O 1
ATOM 711 N N . MET A 1 88 ? 6.336 29.797 20.891 1 94.5 88 MET A N 1
ATOM 712 C CA . MET A 1 88 ? 6.902 30.516 19.75 1 94.5 88 MET A CA 1
ATOM 713 C C . MET A 1 88 ? 7.445 31.875 20.156 1 94.5 88 MET A C 1
ATOM 715 O O . MET A 1 88 ? 8.539 32.25 19.75 1 94.5 88 MET A O 1
ATOM 719 N N . GLY A 1 89 ? 6.734 32.625 20.953 1 93.69 89 GLY A N 1
ATOM 720 C CA . GLY A 1 89 ? 7.141 33.938 21.375 1 93.69 89 GLY A CA 1
ATOM 721 C C . GLY A 1 89 ? 8.414 33.938 22.203 1 93.69 89 GLY A C 1
ATOM 722 O O . GLY A 1 89 ? 9.125 34.938 22.25 1 93.69 89 GLY A O 1
ATOM 723 N N . GLU A 1 90 ? 8.734 32.844 22.75 1 93.31 90 GLU A N 1
ATOM 724 C CA . GLU A 1 90 ? 9.852 32.781 23.672 1 93.31 90 GLU A CA 1
ATOM 725 C C . GLU A 1 90 ? 11.078 32.156 23.016 1 93.31 90 GLU A C 1
ATOM 727 O O . GLU A 1 90 ? 12.211 32.5 23.344 1 93.31 90 GLU A O 1
ATOM 732 N N . VAL A 1 91 ? 10.875 31.25 22.094 1 94.69 91 VAL A N 1
ATOM 733 C CA . VAL A 1 91 ? 12 30.422 21.672 1 94.69 91 VAL A CA 1
ATOM 734 C C . VAL A 1 91 ? 12.516 30.922 20.312 1 94.69 91 VAL A C 1
ATOM 736 O O . VAL A 1 91 ? 13.648 30.609 19.922 1 94.69 91 VAL A O 1
ATOM 739 N N . ILE A 1 92 ? 11.734 31.641 19.594 1 97.44 92 ILE A N 1
ATOM 740 C CA . ILE A 1 92 ? 12.156 32.219 18.328 1 97.44 92 ILE A CA 1
ATOM 741 C C . ILE A 1 92 ? 12.906 33.5 18.562 1 97.44 92 ILE A C 1
ATOM 743 O O . ILE A 1 92 ? 12.539 34.312 19.422 1 97.44 92 ILE A O 1
ATOM 747 N N . PRO A 1 93 ? 13.953 33.781 17.781 1 97.31 93 PRO A N 1
ATOM 748 C CA . PRO A 1 93 ? 14.734 35 17.969 1 97.31 93 PRO A CA 1
ATOM 749 C C . PRO A 1 93 ? 13.875 36.281 17.891 1 97.31 93 PRO A C 1
ATOM 751 O O . PRO A 1 93 ? 12.953 36.344 17.062 1 97.31 93 PRO A O 1
ATOM 754 N N . GLU A 1 94 ? 14.273 37.281 18.578 1 96.31 94 GLU A N 1
ATOM 755 C CA . GLU A 1 94 ? 13.523 38.531 18.672 1 96.31 94 GLU A CA 1
ATOM 756 C C . GLU A 1 94 ? 13.477 39.25 17.312 1 96.31 94 GLU A C 1
ATOM 758 O O . GLU A 1 94 ? 12.547 40 17.047 1 96.31 94 GLU A O 1
ATOM 763 N N . SER A 1 95 ? 14.422 38.969 16.547 1 97.31 95 SER A N 1
ATOM 764 C CA . SER A 1 95 ? 14.508 39.625 15.258 1 97.31 95 SER A CA 1
ATOM 765 C C . SER A 1 95 ? 13.414 39.125 14.312 1 97.31 95 SER A C 1
ATOM 767 O O . SER A 1 95 ? 13.125 39.781 13.305 1 97.31 95 SER A O 1
ATOM 769 N N . VAL A 1 96 ? 12.852 38 14.617 1 98.38 96 VAL A N 1
ATOM 770 C CA . VAL A 1 96 ? 11.766 37.438 13.797 1 98.38 96 VAL A CA 1
ATOM 771 C C . VAL A 1 96 ? 10.43 38 14.289 1 98.38 96 VAL A C 1
ATOM 773 O O . VAL A 1 96 ? 9.93 37.562 15.344 1 98.38 96 VAL A O 1
ATOM 776 N N . GLU A 1 97 ? 9.852 38.844 13.562 1 97.81 97 GLU A N 1
ATOM 777 C CA . GLU A 1 97 ? 8.625 39.5 14 1 97.81 97 GLU A CA 1
ATOM 778 C C . GLU A 1 97 ? 7.391 38.812 13.391 1 97.81 97 GLU A C 1
ATOM 780 O O . GLU A 1 97 ? 6.273 39.031 13.875 1 97.81 97 GLU A O 1
ATOM 785 N N . ARG A 1 98 ? 7.578 38.156 12.281 1 97.88 98 ARG A N 1
ATOM 786 C CA . ARG A 1 98 ? 6.562 37.438 11.523 1 97.88 98 ARG A CA 1
ATOM 787 C C . ARG A 1 98 ? 7.004 36 11.227 1 97.88 98 ARG A C 1
ATOM 789 O O . ARG A 1 98 ? 8.133 35.781 10.789 1 97.88 98 ARG A O 1
ATOM 796 N N . ILE A 1 99 ? 6.129 35.062 11.555 1 98.75 99 ILE A N 1
ATOM 797 C CA . ILE A 1 99 ? 6.512 33.656 11.312 1 98.75 99 ILE A CA 1
ATOM 798 C C . ILE A 1 99 ? 5.281 32.844 10.93 1 98.75 99 ILE A C 1
ATOM 800 O O . ILE A 1 99 ? 4.18 33.125 11.414 1 98.75 99 ILE A O 1
ATOM 804 N N . LEU A 1 100 ? 5.445 31.953 10 1 98.88 100 LEU A N 1
ATOM 805 C CA . LEU A 1 100 ? 4.398 31.016 9.609 1 98.88 100 LEU A CA 1
ATOM 806 C C . LEU A 1 100 ? 4.656 29.641 10.219 1 98.88 100 LEU A C 1
ATOM 808 O O . LEU A 1 100 ? 5.664 29 9.906 1 98.88 100 LEU A O 1
ATOM 812 N N . TYR A 1 101 ? 3.793 29.203 11.117 1 98.69 101 TYR A N 1
ATOM 813 C CA . TYR A 1 101 ? 3.875 27.859 11.656 1 98.69 101 TYR A CA 1
ATOM 814 C C . TYR A 1 101 ? 3.219 26.859 10.719 1 98.69 101 TYR A C 1
ATOM 816 O O . TYR A 1 101 ? 2.102 27.078 10.242 1 98.69 101 TYR A O 1
ATOM 824 N N . LEU A 1 102 ? 3.879 25.75 10.461 1 98.69 102 LEU A N 1
ATOM 825 C CA . LEU A 1 102 ? 3.398 24.703 9.562 1 98.69 102 LEU A CA 1
ATOM 826 C C . LEU A 1 102 ? 3.562 23.328 10.195 1 98.69 102 LEU A C 1
ATOM 828 O O . LEU A 1 102 ? 4.66 22.953 10.617 1 98.69 102 LEU A O 1
ATOM 832 N N . ASP A 1 103 ? 2.494 22.516 10.211 1 97.5 103 ASP A N 1
ATOM 833 C CA . ASP A 1 103 ? 2.59 21.125 10.625 1 97.5 103 ASP A CA 1
ATOM 834 C C . ASP A 1 103 ? 3.404 20.312 9.625 1 97.5 103 ASP A C 1
ATOM 836 O O . ASP A 1 103 ? 3.598 20.734 8.484 1 97.5 103 ASP A O 1
ATOM 840 N N . VAL A 1 104 ? 3.787 19.172 10.094 1 97.06 104 VAL A N 1
ATOM 841 C CA . VAL A 1 104 ? 4.629 18.297 9.281 1 97.06 104 VAL A CA 1
ATOM 842 C C . VAL A 1 104 ? 3.783 17.609 8.211 1 97.06 104 VAL A C 1
ATOM 844 O O . VAL A 1 104 ? 4.27 17.328 7.117 1 97.06 104 VAL A O 1
ATOM 847 N N . ASP A 1 105 ? 2.51 17.438 8.469 1 97.25 105 ASP A N 1
ATOM 848 C CA . ASP A 1 105 ? 1.664 16.641 7.586 1 97.25 105 ASP A CA 1
ATOM 849 C C . ASP A 1 105 ? 0.965 17.516 6.555 1 97.25 105 ASP A C 1
ATOM 851 O O . ASP A 1 105 ? -0.233 17.359 6.309 1 97.25 105 ASP A O 1
ATOM 855 N N . LEU A 1 106 ? 1.74 18.484 6 1 98.62 106 LEU A N 1
ATOM 856 C CA . LEU A 1 106 ? 1.281 19.391 4.953 1 98.62 106 LEU A CA 1
ATOM 857 C C . LEU A 1 106 ? 2.072 19.188 3.668 1 98.62 106 LEU A C 1
ATOM 859 O O . LEU A 1 106 ? 3.195 18.672 3.699 1 98.62 106 LEU A O 1
ATOM 863 N N . ILE A 1 107 ? 1.456 19.531 2.578 1 98.75 107 ILE A N 1
ATOM 864 C CA . ILE A 1 107 ? 2.158 19.812 1.331 1 98.75 107 ILE A CA 1
ATOM 865 C C . ILE A 1 107 ? 1.861 21.25 0.883 1 98.75 107 ILE A C 1
ATOM 867 O O . ILE A 1 107 ? 0.698 21.641 0.786 1 98.75 107 ILE A O 1
ATOM 871 N N . ILE A 1 108 ? 2.928 22.016 0.754 1 98.88 108 ILE A N 1
ATOM 872 C CA . ILE A 1 108 ? 2.812 23.328 0.129 1 98.88 108 ILE A CA 1
ATOM 873 C C . ILE A 1 108 ? 2.914 23.188 -1.389 1 98.88 108 ILE A C 1
ATOM 875 O O . ILE A 1 108 ? 4.016 23.109 -1.938 1 98.88 108 ILE A O 1
ATOM 879 N N . ASN A 1 109 ? 1.767 23.25 -1.982 1 98.31 109 ASN A N 1
ATOM 880 C CA . ASN A 1 109 ? 1.619 22.812 -3.369 1 98.31 109 ASN A CA 1
ATOM 881 C C . ASN A 1 109 ? 1.659 24 -4.332 1 98.31 109 ASN A C 1
ATOM 883 O O . ASN A 1 109 ? 1.67 23.812 -5.551 1 98.31 109 ASN A O 1
ATOM 887 N N . LYS A 1 110 ? 1.594 25.188 -3.844 1 98.38 110 LYS A N 1
ATOM 888 C CA . LYS A 1 110 ? 1.711 26.438 -4.574 1 98.38 110 LYS A CA 1
ATOM 889 C C . LYS A 1 110 ? 2.424 27.5 -3.738 1 98.38 110 LYS A C 1
ATOM 891 O O . LYS A 1 110 ? 2.756 27.266 -2.576 1 98.38 110 LYS A O 1
ATOM 896 N N . SER A 1 111 ? 2.637 28.641 -4.426 1 98.5 111 SER A N 1
ATOM 897 C CA . SER A 1 111 ? 3.236 29.734 -3.68 1 98.5 111 SER A CA 1
ATOM 898 C C . SER A 1 111 ? 2.324 30.203 -2.547 1 98.5 111 SER A C 1
ATOM 900 O O . SER A 1 111 ? 1.109 30.312 -2.727 1 98.5 111 SER A O 1
ATOM 902 N N . ILE A 1 112 ? 2.992 30.406 -1.391 1 98.69 112 ILE A N 1
ATOM 903 C CA . ILE A 1 112 ? 2.215 30.906 -0.26 1 98.69 112 ILE A CA 1
ATOM 904 C C . ILE A 1 112 ? 2.721 32.281 0.151 1 98.69 112 ILE A C 1
ATOM 906 O O . ILE A 1 112 ? 2.51 32.719 1.287 1 98.69 112 ILE A O 1
ATOM 910 N N . GLU A 1 113 ? 3.367 32.938 -0.72 1 98.12 113 GLU A N 1
ATOM 911 C CA . GLU A 1 113 ? 3.902 34.25 -0.446 1 98.12 113 GLU A CA 1
ATOM 912 C C . GLU A 1 113 ? 2.785 35.25 -0.138 1 98.12 113 GLU A C 1
ATOM 914 O O . GLU A 1 113 ? 2.926 36.094 0.748 1 98.12 113 GLU A O 1
ATOM 919 N N . ALA A 1 114 ? 1.717 35.156 -0.91 1 97.81 114 ALA A N 1
ATOM 920 C CA . ALA A 1 114 ? 0.585 36.031 -0.671 1 97.81 114 ALA A CA 1
ATOM 921 C C . ALA A 1 114 ? 0.043 35.875 0.745 1 97.81 114 ALA A C 1
ATOM 923 O O . ALA A 1 114 ? -0.302 36.844 1.405 1 97.81 114 ALA A O 1
ATOM 924 N N . PHE A 1 115 ? -0.027 34.688 1.182 1 98.5 115 PHE A N 1
ATOM 925 C CA . PHE A 1 115 ? -0.479 34.375 2.537 1 98.5 115 PHE A CA 1
ATOM 926 C C . PHE A 1 115 ? 0.534 34.875 3.562 1 98.5 115 PHE A C 1
ATOM 928 O O . PHE A 1 115 ? 0.171 35.562 4.523 1 98.5 115 PHE A O 1
ATOM 935 N N . TYR A 1 116 ? 1.78 34.625 3.354 1 98.62 116 TYR A N 1
ATOM 936 C CA . TYR A 1 116 ? 2.846 35 4.277 1 98.62 116 TYR A CA 1
ATOM 937 C C . TYR A 1 116 ? 2.895 36.531 4.473 1 98.62 116 TYR A C 1
ATOM 939 O O . TYR A 1 116 ? 3.201 37 5.566 1 98.62 116 TYR A O 1
ATOM 947 N N . ASN A 1 117 ? 2.488 37.25 3.441 1 98 117 ASN A N 1
ATOM 948 C CA . ASN A 1 117 ? 2.684 38.688 3.465 1 98 117 ASN A CA 1
ATOM 949 C C . ASN A 1 117 ? 1.388 39.438 3.787 1 98 117 ASN A C 1
ATOM 951 O O . ASN A 1 117 ? 1.325 40.656 3.691 1 98 117 ASN A O 1
ATOM 955 N N . VAL A 1 118 ? 0.446 38.719 4.168 1 97.81 118 VAL A N 1
ATOM 956 C CA . VAL A 1 118 ? -0.804 39.375 4.531 1 97.81 118 VAL A CA 1
ATOM 957 C C . VAL A 1 118 ? -0.558 40.344 5.68 1 97.81 118 VAL A C 1
ATOM 959 O O . VAL A 1 118 ? 0.203 40.062 6.605 1 97.81 118 VAL A O 1
ATOM 962 N N . ASP A 1 119 ? -1.2 41.5 5.605 1 97.5 119 ASP A N 1
ATOM 963 C CA . ASP A 1 119 ? -1.132 42.438 6.715 1 97.5 119 ASP A CA 1
ATOM 964 C C . ASP A 1 119 ? -1.886 41.906 7.934 1 97.5 119 ASP A C 1
ATOM 966 O O . ASP A 1 119 ? -3.008 41.406 7.809 1 97.5 119 ASP A O 1
ATOM 970 N N . PHE A 1 120 ? -1.25 42 9.094 1 97.56 120 PHE A N 1
ATOM 971 C CA . PHE A 1 120 ? -1.902 41.5 10.297 1 97.56 120 PHE A CA 1
ATOM 972 C C . PHE A 1 120 ? -3.115 42.375 10.648 1 97.56 120 PHE A C 1
ATOM 974 O O . PHE A 1 120 ? -4.082 41.875 11.227 1 97.56 120 PHE A O 1
ATOM 981 N N . ASP A 1 121 ? -3.098 43.594 10.328 1 94.56 121 ASP A N 1
ATOM 982 C CA . ASP A 1 121 ? -4.223 44.5 10.539 1 94.56 121 ASP A CA 1
ATOM 983 C C . ASP A 1 121 ? -4.762 44.375 11.961 1 94.56 121 ASP A C 1
ATOM 985 O O . ASP A 1 121 ? -5.965 44.188 12.164 1 94.56 121 ASP A O 1
ATOM 989 N N . GLY A 1 122 ? -3.881 44.375 12.969 1 94.62 122 GLY A N 1
ATOM 990 C CA . GLY A 1 122 ? -4.273 44.312 14.367 1 94.62 122 GLY A CA 1
ATOM 991 C C . GLY A 1 122 ? -4.484 42.906 14.891 1 94.62 122 GLY A C 1
ATOM 992 O O . GLY A 1 122 ? -4.598 42.688 16.094 1 94.62 122 GLY A O 1
ATOM 993 N N . TYR A 1 123 ? -4.516 41.938 14.016 1 97.44 123 TYR A N 1
ATOM 994 C CA . TYR A 1 123 ? -4.676 40.531 14.438 1 97.44 123 TYR A CA 1
ATOM 995 C C . TYR A 1 123 ? -3.365 39.969 14.984 1 97.44 123 TYR A C 1
ATOM 997 O O . TYR A 1 123 ? -2.283 40.406 14.578 1 97.44 123 TYR A O 1
ATOM 1005 N N . GLU A 1 124 ? -3.52 39.031 15.867 1 98.12 124 GLU A N 1
ATOM 1006 C CA . GLU A 1 124 ? -2.373 38.375 16.484 1 98.12 124 GLU A CA 1
ATOM 1007 C C . GLU A 1 124 ? -1.955 37.125 15.688 1 98.12 124 GLU A C 1
ATOM 1009 O O . GLU A 1 124 ? -0.765 36.844 15.586 1 98.12 124 GLU A O 1
ATOM 1014 N N . ILE A 1 125 ? -2.939 36.469 15.203 1 98.38 125 ILE A N 1
ATOM 1015 C CA . ILE A 1 125 ? -2.762 35.281 14.398 1 98.38 125 ILE A CA 1
ATOM 1016 C C . ILE A 1 125 ? -3.703 35.312 13.203 1 98.38 125 ILE A C 1
ATOM 1018 O O . ILE A 1 125 ? -4.84 35.781 13.305 1 98.38 125 ILE A O 1
ATOM 1022 N N . ILE A 1 126 ? -3.197 34.969 12.078 1 98.69 126 ILE A N 1
ATOM 1023 C CA . ILE A 1 126 ? -4.016 34.719 10.898 1 98.69 126 ILE A CA 1
ATOM 1024 C C . ILE A 1 126 ? -3.949 33.25 10.531 1 98.69 126 ILE A C 1
ATOM 1026 O O . ILE A 1 126 ? -2.861 32.688 10.344 1 98.69 126 ILE A O 1
ATOM 1030 N N . ALA A 1 127 ? -5.078 32.594 10.547 1 98.38 127 ALA A N 1
ATOM 1031 C CA . ALA A 1 127 ? -5.152 31.141 10.344 1 98.38 127 ALA A CA 1
ATOM 1032 C C . ALA A 1 127 ? -6.352 30.766 9.469 1 98.38 127 ALA A C 1
ATOM 1034 O O . ALA A 1 127 ? -6.82 31.578 8.672 1 98.38 127 ALA A O 1
ATOM 1035 N N . THR A 1 128 ? -6.629 29.469 9.422 1 97.88 128 THR A N 1
ATOM 1036 C CA . THR A 1 128 ? -7.766 28.953 8.656 1 97.88 128 THR A CA 1
ATOM 1037 C C . THR A 1 128 ? -8.781 28.281 9.57 1 97.88 128 THR A C 1
ATOM 1039 O O . THR A 1 128 ? -8.438 27.859 10.68 1 97.88 128 THR A O 1
ATOM 1042 N N . ASP A 1 129 ? -10.008 28.234 9.047 1 95.88 129 ASP A N 1
ATOM 1043 C CA . ASP A 1 129 ? -11.016 27.469 9.758 1 95.88 129 ASP A CA 1
ATOM 1044 C C . ASP A 1 129 ? -10.578 26.016 9.938 1 95.88 129 ASP A C 1
ATOM 1046 O O . ASP A 1 129 ? -9.992 25.422 9.023 1 95.88 129 ASP A O 1
ATOM 1050 N N . ASP A 1 130 ? -10.906 25.5 11.062 1 94.81 130 ASP A N 1
ATOM 1051 C CA . ASP A 1 130 ? -10.672 24.078 11.266 1 94.81 130 ASP A CA 1
ATOM 1052 C C . ASP A 1 130 ? -11.586 23.234 10.383 1 94.81 130 ASP A C 1
ATOM 1054 O O . ASP A 1 130 ? -12.617 23.719 9.914 1 94.81 130 ASP A O 1
ATOM 1058 N N . ARG A 1 131 ? -11.102 22.016 10.008 1 91.31 131 ARG A N 1
ATOM 1059 C CA . ARG A 1 131 ? -11.867 21.031 9.242 1 91.31 131 ARG A CA 1
ATOM 1060 C C . ARG A 1 131 ? -12.375 21.656 7.938 1 91.31 131 ARG A C 1
ATOM 1062 O O . ARG A 1 131 ? -13.516 21.406 7.531 1 91.31 131 ARG A O 1
ATOM 1069 N N . SER A 1 132 ? -11.625 22.547 7.449 1 91.81 132 SER A N 1
ATOM 1070 C CA . SER A 1 132 ? -11.898 23.156 6.145 1 91.81 132 SER A CA 1
ATOM 1071 C C . SER A 1 132 ? -13.258 23.844 6.121 1 91.81 132 SER A C 1
ATOM 1073 O O . SER A 1 132 ? -14.016 23.703 5.156 1 91.81 132 SER A O 1
ATOM 1075 N N . GLY A 1 133 ? -13.602 24.422 7.223 1 87.19 133 GLY A N 1
ATOM 1076 C CA . GLY A 1 133 ? -14.836 25.188 7.289 1 87.19 133 GLY A CA 1
ATOM 1077 C C . GLY A 1 133 ? -16 24.391 7.84 1 87.19 133 GLY A C 1
ATOM 1078 O O . GLY A 1 133 ? -17.062 24.953 8.117 1 87.19 133 GLY A O 1
ATOM 1079 N N . ASN A 1 134 ? -15.742 23.062 7.957 1 82.81 134 ASN A N 1
ATOM 1080 C CA . ASN A 1 134 ? -16.781 22.219 8.539 1 82.81 134 ASN A CA 1
ATOM 1081 C C . ASN A 1 134 ? -16.672 22.172 10.062 1 82.81 134 ASN A C 1
ATOM 1083 O O . ASN A 1 134 ? -16.578 21.094 10.648 1 82.81 134 ASN A O 1
ATOM 1087 N N . ASN A 1 135 ? -16.672 23.297 10.695 1 80.81 135 ASN A N 1
ATOM 1088 C CA . ASN A 1 135 ? -16.422 23.359 12.133 1 80.81 135 ASN A CA 1
ATOM 1089 C C . ASN A 1 135 ? -17.688 23.766 12.898 1 80.81 135 ASN A C 1
ATOM 1091 O O . ASN A 1 135 ? -17.625 24.578 13.812 1 80.81 135 ASN A O 1
ATOM 1095 N N . ASP A 1 136 ? -18.719 23.047 12.555 1 79.25 136 ASP A N 1
ATOM 1096 C CA . ASP A 1 136 ? -19.969 23.203 13.305 1 79.25 136 ASP A CA 1
ATOM 1097 C C . ASP A 1 136 ? -19.797 22.75 14.75 1 79.25 136 ASP A C 1
ATOM 1099 O O . ASP A 1 136 ? -19.297 21.656 15.008 1 79.25 136 ASP A O 1
ATOM 1103 N N . PRO A 1 137 ? -20.188 23.688 15.656 1 81.5 137 PRO A N 1
ATOM 1104 C CA . PRO A 1 137 ? -20.031 23.359 17.078 1 81.5 137 PRO A CA 1
ATOM 1105 C C . PRO A 1 137 ? -20.625 22 17.422 1 81.5 137 PRO A C 1
ATOM 1107 O O . PRO A 1 137 ? -20.109 21.297 18.297 1 81.5 137 PRO A O 1
ATOM 1110 N N . SER A 1 138 ? -21.641 21.609 16.734 1 80 138 SER A N 1
ATOM 1111 C CA . SER A 1 138 ? -22.297 20.328 17.016 1 80 138 SER A CA 1
ATOM 1112 C C . SER A 1 138 ? -21.375 19.156 16.703 1 80 138 SER A C 1
ATOM 1114 O O . SER A 1 138 ? -21.609 18.031 17.172 1 80 138 SER A O 1
ATOM 1116 N N . SER A 1 139 ? -20.344 19.422 15.984 1 77.69 139 SER A N 1
ATOM 1117 C CA . SER A 1 139 ? -19.438 18.359 15.578 1 77.69 139 SER A CA 1
ATOM 1118 C C . SER A 1 139 ? -18.328 18.156 16.609 1 77.69 139 SER A C 1
ATOM 1120 O O . SER A 1 139 ? -17.5 17.25 16.469 1 77.69 139 SER A O 1
ATOM 1122 N N . TYR A 1 140 ? -18.391 19.016 17.641 1 82 140 TYR A N 1
ATOM 1123 C CA . TYR A 1 140 ? -17.375 18.906 18.688 1 82 140 TYR A CA 1
ATOM 1124 C C . TYR A 1 140 ? -17.984 18.391 19.984 1 82 140 TYR A C 1
ATOM 1126 O O . TYR A 1 140 ? -19.188 18.219 20.078 1 82 140 TYR A O 1
ATOM 1134 N N . GLY A 1 141 ? -17.141 18.078 20.891 1 84.56 141 GLY A N 1
ATOM 1135 C CA . GLY A 1 141 ? -17.594 17.516 22.156 1 84.56 141 GLY A CA 1
ATOM 1136 C C . GLY A 1 141 ? -18.141 18.547 23.109 1 84.56 141 GLY A C 1
ATOM 1137 O O . GLY A 1 141 ? -18.078 19.75 22.844 1 84.56 141 GLY A O 1
ATOM 1138 N N . ALA A 1 142 ? -18.734 18.062 24.156 1 86.31 142 ALA A N 1
ATOM 1139 C CA . ALA A 1 142 ? -19.391 18.906 25.156 1 86.31 142 ALA A CA 1
ATOM 1140 C C . ALA A 1 142 ? -18.406 19.906 25.766 1 86.31 142 ALA A C 1
ATOM 1142 O O . ALA A 1 142 ? -18.75 21.062 26 1 86.31 142 ALA A O 1
ATOM 1143 N N . LYS A 1 143 ? -17.25 19.484 26 1 88.44 143 LYS A N 1
ATOM 1144 C CA . LYS A 1 143 ? -16.25 20.344 26.625 1 88.44 143 LYS A CA 1
ATOM 1145 C C . LYS A 1 143 ? -15.859 21.484 25.703 1 88.44 143 LYS A C 1
ATOM 1147 O O . LYS A 1 143 ? -15.703 22.625 26.141 1 88.44 143 LYS A O 1
ATOM 1152 N N . HIS A 1 144 ? -15.648 21.141 24.5 1 91 144 HIS A N 1
ATOM 1153 C CA . HIS A 1 144 ? -15.359 22.156 23.484 1 91 144 HIS A CA 1
ATOM 1154 C C . HIS A 1 144 ? -16.453 23.219 23.438 1 91 144 HIS A C 1
ATOM 1156 O O . HIS A 1 144 ? -16.156 24.406 23.438 1 91 144 HIS A O 1
ATOM 1162 N N . ASN A 1 145 ? -17.625 22.75 23.469 1 90.75 145 ASN A N 1
ATOM 1163 C CA . ASN A 1 145 ? -18.75 23.672 23.359 1 90.75 145 ASN A CA 1
ATOM 1164 C C . ASN A 1 145 ? -18.859 24.562 24.594 1 90.75 145 ASN A C 1
ATOM 1166 O O . ASN A 1 145 ? -19.266 25.719 24.5 1 90.75 145 ASN A O 1
ATOM 1170 N N . GLU A 1 146 ? -18.594 23.969 25.672 1 92.88 146 GLU A N 1
ATOM 1171 C CA . GLU A 1 146 ? -18.562 24.766 26.891 1 92.88 146 GLU A CA 1
ATOM 1172 C C . GLU A 1 146 ? -17.469 25.828 26.844 1 92.88 146 GLU A C 1
ATOM 1174 O O . GLU A 1 146 ? -17.719 27 27.156 1 92.88 146 GLU A O 1
ATOM 1179 N N . MET A 1 147 ? -16.375 25.516 26.422 1 93.38 147 MET A N 1
ATOM 1180 C CA . MET A 1 147 ? -15.195 26.375 26.375 1 93.38 147 MET A CA 1
ATOM 1181 C C . MET A 1 147 ? -15.406 27.531 25.422 1 93.38 147 MET A C 1
ATOM 1183 O O . MET A 1 147 ? -14.992 28.656 25.703 1 93.38 147 MET A O 1
ATOM 1187 N N . PHE A 1 148 ? -16.094 27.266 24.344 1 94.94 148 PHE A N 1
ATOM 1188 C CA . PHE A 1 148 ? -16.109 28.281 23.297 1 94.94 148 PHE A CA 1
ATOM 1189 C C . PHE A 1 148 ? -17.516 28.859 23.125 1 94.94 148 PHE A C 1
ATOM 1191 O O . PHE A 1 148 ? -17.812 29.5 22.109 1 94.94 148 PHE A O 1
ATOM 1198 N N . LYS A 1 149 ? -18.328 28.688 24.094 1 93.81 149 LYS A N 1
ATOM 1199 C CA . LYS A 1 149 ? -19.703 29.172 24.047 1 93.81 149 LYS A CA 1
ATOM 1200 C C . LYS A 1 149 ? -19.75 30.672 23.75 1 93.81 149 LYS A C 1
ATOM 1202 O O . LYS A 1 149 ? -20.453 31.109 22.844 1 93.81 149 LYS A O 1
ATOM 1207 N N . GLU A 1 150 ? -19.062 31.453 24.469 1 94.19 150 GLU A N 1
ATOM 1208 C CA . GLU A 1 150 ? -19.047 32.906 24.312 1 94.19 150 GLU A CA 1
ATOM 1209 C C . GLU A 1 150 ? -18.469 33.281 22.953 1 94.19 150 GLU A C 1
ATOM 1211 O O . GLU A 1 150 ? -18.969 34.188 22.281 1 94.19 150 GLU A O 1
ATOM 1216 N N . ALA A 1 151 ? -17.375 32.688 22.625 1 94.44 151 ALA A N 1
ATOM 1217 C CA . ALA A 1 151 ? -16.719 33 21.359 1 94.44 151 ALA A CA 1
ATOM 1218 C C . ALA A 1 151 ? -17.656 32.75 20.188 1 94.44 151 ALA A C 1
ATOM 1220 O O . ALA A 1 151 ? -17.797 33.625 19.297 1 94.44 151 ALA A O 1
ATOM 1221 N N . TYR A 1 152 ? -18.281 31.609 20.25 1 93.06 152 TYR A N 1
ATOM 1222 C CA . TYR A 1 152 ? -19.203 31.281 19.172 1 93.06 152 TYR A CA 1
ATOM 1223 C C . TYR A 1 152 ? -20.375 32.25 19.125 1 93.06 152 TYR A C 1
ATOM 1225 O O . TYR A 1 152 ? -20.844 32.625 18.047 1 93.06 152 TYR A O 1
ATOM 1233 N N . ALA A 1 153 ? -20.844 32.625 20.25 1 92.62 153 ALA A N 1
ATOM 1234 C CA . ALA A 1 153 ? -21.938 33.594 20.344 1 92.62 153 ALA A CA 1
ATOM 1235 C C . ALA A 1 153 ? -21.531 34.938 19.719 1 92.62 153 ALA A C 1
ATOM 1237 O O . ALA A 1 153 ? -22.391 35.719 19.328 1 92.62 153 ALA A O 1
ATOM 1238 N N . ASN A 1 154 ? -20.266 35.156 19.562 1 94.31 154 ASN A N 1
ATOM 1239 C CA . ASN A 1 154 ? -19.766 36.406 19.031 1 94.31 154 ASN A CA 1
ATOM 1240 C C . ASN A 1 154 ? -19.219 36.25 17.625 1 94.31 154 ASN A C 1
ATOM 1242 O O . ASN A 1 154 ? -18.375 37.031 17.172 1 94.31 154 ASN A O 1
ATOM 1246 N N . GLY A 1 155 ? -19.562 35.188 16.922 1 90.69 155 GLY A N 1
ATOM 1247 C CA . GLY A 1 155 ? -19.266 35 15.516 1 90.69 155 GLY A CA 1
ATOM 1248 C C . GLY A 1 155 ? -17.875 34.438 15.281 1 90.69 155 GLY A C 1
ATOM 1249 O O . GLY A 1 155 ? -17.359 34.469 14.164 1 90.69 155 GLY A O 1
ATOM 1250 N N . TYR A 1 156 ? -17.328 33.969 16.312 1 92.25 156 TYR A N 1
ATOM 1251 C CA . TYR A 1 156 ? -16 33.344 16.234 1 92.25 156 TYR A CA 1
ATOM 1252 C C . TYR A 1 156 ? -16.031 32.062 15.438 1 92.25 156 TYR A C 1
ATOM 1254 O O . TYR A 1 156 ? -17.047 31.344 15.422 1 92.25 156 TYR A O 1
ATOM 1262 N N . ARG A 1 157 ? -14.945 31.797 14.703 1 94.44 157 ARG A N 1
ATOM 1263 C CA . ARG A 1 157 ? -14.742 30.547 13.992 1 94.44 157 ARG A CA 1
ATOM 1264 C C . ARG A 1 157 ? -13.5 29.812 14.508 1 94.44 157 ARG A C 1
ATOM 1266 O O . ARG A 1 157 ? -12.414 30.391 14.539 1 94.44 157 ARG A O 1
ATOM 1273 N N . TYR A 1 158 ? -13.672 28.562 14.875 1 96.25 158 TYR A N 1
ATOM 1274 C CA . TYR A 1 158 ? -12.57 27.766 15.406 1 96.25 158 TYR A CA 1
ATOM 1275 C C . TYR A 1 158 ? -11.508 27.531 14.344 1 96.25 158 TYR A C 1
ATOM 1277 O O . TYR A 1 158 ? -11.82 27.062 13.25 1 96.25 158 TYR A O 1
ATOM 1285 N N . PHE A 1 159 ? -10.281 27.953 14.695 1 96.81 159 PHE A N 1
ATOM 1286 C CA . PHE A 1 159 ? -9.25 27.844 13.672 1 96.81 159 PHE A CA 1
ATOM 1287 C C . PHE A 1 159 ? -8.367 26.625 13.914 1 96.81 159 PHE A C 1
ATOM 1289 O O . PHE A 1 159 ? -8.336 26.078 15.023 1 96.81 159 PHE A O 1
ATOM 1296 N N . ASN A 1 160 ? -7.766 26.109 12.859 1 96.44 160 ASN A N 1
ATOM 1297 C CA . ASN A 1 160 ? -6.805 25.016 12.898 1 96.44 160 ASN A CA 1
ATOM 1298 C C . ASN A 1 160 ? -5.406 25.516 13.266 1 96.44 160 ASN A C 1
ATOM 1300 O O . ASN A 1 160 ? -4.965 26.547 12.781 1 96.44 160 ASN A O 1
ATOM 1304 N N . SER A 1 161 ? -4.746 24.766 14.047 1 96.75 161 SER A N 1
ATOM 1305 C CA . SER A 1 161 ? -3.465 25.234 14.57 1 96.75 161 SER A CA 1
ATOM 1306 C C . SER A 1 161 ? -2.301 24.688 13.758 1 96.75 161 SER A C 1
ATOM 1308 O O . SER A 1 161 ? -1.139 24.828 14.141 1 96.75 161 SER A O 1
ATOM 1310 N N . GLY A 1 162 ? -2.582 24.047 12.625 1 97.38 162 GLY A N 1
ATOM 1311 C CA . GLY A 1 162 ? -1.524 23.438 11.836 1 97.38 162 GLY A CA 1
ATOM 1312 C C . GLY A 1 162 ? -0.916 24.391 10.82 1 97.38 162 GLY A C 1
ATOM 1313 O O . GLY A 1 162 ? 0.166 24.125 10.289 1 97.38 162 GLY A O 1
ATOM 1314 N N . VAL A 1 163 ? -1.641 25.422 10.5 1 98.5 163 VAL A N 1
ATOM 1315 C CA . VAL A 1 163 ? -1.178 26.5 9.625 1 98.5 163 VAL A CA 1
ATOM 1316 C C . VAL A 1 163 ? -1.541 27.859 10.242 1 98.5 163 VAL A C 1
ATOM 1318 O O . VAL A 1 163 ? -2.701 28.266 10.195 1 98.5 163 VAL A O 1
ATOM 1321 N N . MET A 1 164 ? -0.476 28.562 10.75 1 98.69 164 MET A N 1
ATOM 1322 C CA . MET A 1 164 ? -0.742 29.812 11.453 1 98.69 164 MET A CA 1
ATOM 1323 C C . MET A 1 164 ? 0.317 30.859 11.117 1 98.69 164 MET A C 1
ATOM 1325 O O . MET A 1 164 ? 1.509 30.641 11.336 1 98.69 164 MET A O 1
ATOM 1329 N N . LEU A 1 165 ? -0.127 31.969 10.57 1 98.88 165 LEU A N 1
ATOM 1330 C CA . LEU A 1 165 ? 0.74 33.125 10.508 1 98.88 165 LEU A CA 1
ATOM 1331 C C . LEU A 1 165 ? 0.69 33.938 11.805 1 98.88 165 LEU A C 1
ATOM 1333 O O . LEU A 1 165 ? -0.368 34.438 12.195 1 98.88 165 LEU A O 1
ATOM 1337 N N . MET A 1 166 ? 1.837 34.062 12.445 1 98.69 166 MET A N 1
ATOM 1338 C CA . MET A 1 166 ? 1.856 34.625 13.797 1 98.69 166 MET A CA 1
ATOM 1339 C C . MET A 1 166 ? 2.586 35.969 13.836 1 98.69 166 MET A C 1
ATOM 1341 O O . MET A 1 166 ? 3.693 36.094 13.305 1 98.69 166 MET A O 1
ATOM 1345 N N . ASN A 1 167 ? 1.921 36.938 14.445 1 98.38 167 ASN A N 1
ATOM 1346 C CA . ASN A 1 167 ? 2.525 38.219 14.734 1 98.38 167 ASN A CA 1
ATOM 1347 C C . ASN A 1 167 ? 3.375 38.188 16 1 98.38 167 ASN A C 1
ATOM 1349 O O . ASN A 1 167 ? 2.951 38.656 17.062 1 98.38 167 ASN A O 1
ATOM 1353 N N . LEU A 1 168 ? 4.566 37.75 15.82 1 98 168 LEU A N 1
ATOM 1354 C CA . LEU A 1 168 ? 5.398 37.531 17 1 98 168 LEU A CA 1
ATOM 1355 C C . LEU A 1 168 ? 5.73 38.844 17.703 1 98 168 LEU A C 1
ATOM 1357 O O . LEU A 1 168 ? 5.867 38.875 18.922 1 98 168 LEU A O 1
ATOM 1361 N N . LYS A 1 169 ? 5.867 39.844 16.938 1 96.62 169 LYS A N 1
ATOM 1362 C CA . LYS A 1 169 ? 6.098 41.156 17.531 1 96.62 169 LYS A CA 1
ATOM 1363 C C . LYS A 1 169 ? 5.016 41.5 18.547 1 96.62 169 LYS A C 1
ATOM 1365 O O . LYS A 1 169 ? 5.316 41.938 19.656 1 96.62 169 LYS A O 1
ATOM 1370 N N . ARG A 1 170 ? 3.869 41.25 18.234 1 96.19 170 ARG A N 1
ATOM 1371 C CA . ARG A 1 170 ? 2.734 41.562 19.109 1 96.19 170 ARG A CA 1
ATOM 1372 C C . ARG A 1 170 ? 2.598 40.5 20.203 1 96.19 170 ARG A C 1
ATOM 1374 O O . ARG A 1 170 ? 2.383 40.844 21.375 1 96.19 170 ARG A O 1
ATOM 1381 N N . LEU A 1 171 ? 2.707 39.312 19.891 1 97.06 171 LEU A N 1
ATOM 1382 C CA . LEU A 1 171 ? 2.494 38.219 20.828 1 97.06 171 LEU A CA 1
ATOM 1383 C C . LEU A 1 171 ? 3.477 38.281 21.984 1 97.06 171 LEU A C 1
ATOM 1385 O O . LEU A 1 171 ? 3.105 38.031 23.141 1 97.06 171 LEU A O 1
ATOM 1389 N N . ARG A 1 172 ? 4.684 38.656 21.719 1 95.56 172 ARG A N 1
ATOM 1390 C CA . ARG A 1 172 ? 5.73 38.719 22.734 1 95.56 172 ARG A CA 1
ATOM 1391 C C . ARG A 1 172 ? 5.438 39.781 23.781 1 95.56 172 ARG A C 1
ATOM 1393 O O . ARG A 1 172 ? 5.875 39.688 24.938 1 95.56 172 ARG A O 1
ATOM 1400 N N . LYS A 1 173 ? 4.777 40.688 23.359 1 94.44 173 LYS A N 1
ATOM 1401 C CA . LYS A 1 173 ? 4.477 41.812 24.25 1 94.44 173 LYS A CA 1
ATOM 1402 C C . LYS A 1 173 ? 3.34 41.438 25.219 1 94.44 173 LYS A C 1
ATOM 1404 O O . LYS A 1 173 ? 3.305 41.938 26.344 1 94.44 173 LYS A O 1
ATOM 1409 N N . GLU A 1 174 ? 2.537 40.594 24.75 1 94.19 174 GLU A N 1
ATOM 1410 C CA . GLU A 1 174 ? 1.276 40.438 25.469 1 94.19 174 GLU A CA 1
ATOM 1411 C C . GLU A 1 174 ? 1.18 39.062 26.125 1 94.19 174 GLU A C 1
ATOM 1413 O O . GLU A 1 174 ? 0.447 38.875 27.109 1 94.19 174 GLU A O 1
ATOM 1418 N N . TYR A 1 175 ? 1.855 38.156 25.594 1 95.31 175 TYR A N 1
ATOM 1419 C CA . TYR A 1 175 ? 1.649 36.75 26.031 1 95.31 175 TYR A CA 1
ATOM 1420 C C . TYR A 1 175 ? 2.979 36.094 26.344 1 95.31 175 TYR A C 1
ATOM 1422 O O . TYR A 1 175 ? 4.02 36.469 25.812 1 95.31 175 TYR A O 1
ATOM 1430 N N . SER A 1 176 ? 2.955 35.125 27.234 1 92.69 176 SER A N 1
ATOM 1431 C CA . SER A 1 176 ? 4.039 34.188 27.578 1 92.69 176 SER A CA 1
ATOM 1432 C C . SER A 1 176 ? 3.541 32.75 27.625 1 92.69 176 SER A C 1
ATOM 1434 O O . SER A 1 176 ? 2.34 32.5 27.531 1 92.69 176 SER A O 1
ATOM 1436 N N . PHE A 1 177 ? 4.535 31.875 27.719 1 91.38 177 PHE A N 1
ATOM 1437 C CA . PHE A 1 177 ? 4.137 30.469 27.875 1 91.38 177 PHE A CA 1
ATOM 1438 C C . PHE A 1 177 ? 3.207 30.297 29.062 1 91.38 177 PHE A C 1
ATOM 1440 O O . PHE A 1 177 ? 2.285 29.484 29.016 1 91.38 177 PHE A O 1
ATOM 1447 N N . GLN A 1 178 ? 3.416 31.062 30.062 1 91.81 178 GLN A N 1
ATOM 1448 C CA . GLN A 1 178 ? 2.602 30.984 31.266 1 91.81 178 GLN A CA 1
ATOM 1449 C C . GLN A 1 178 ? 1.144 31.328 30.969 1 91.81 178 GLN A C 1
ATOM 1451 O O . GLN A 1 178 ? 0.232 30.781 31.594 1 91.81 178 GLN A O 1
ATOM 1456 N N . THR A 1 179 ? 0.929 32.25 30.047 1 94.81 179 THR A N 1
ATOM 1457 C CA . THR A 1 179 ? -0.431 32.594 29.641 1 94.81 179 THR A CA 1
ATOM 1458 C C . THR A 1 179 ? -1.192 31.344 29.203 1 94.81 179 THR A C 1
ATOM 1460 O O . THR A 1 179 ? -2.35 31.141 29.578 1 94.81 179 THR A O 1
ATOM 1463 N N . TYR A 1 180 ? -0.605 30.531 28.469 1 93.25 180 TYR A N 1
ATOM 1464 C CA . TYR A 1 180 ? -1.229 29.312 27.938 1 93.25 180 TYR A CA 1
ATOM 1465 C C . TYR A 1 180 ? -1.375 28.266 29.031 1 93.25 180 TYR A C 1
ATOM 1467 O O . TYR A 1 180 ? -2.383 27.547 29.094 1 93.25 180 TYR A O 1
ATOM 1475 N N . LEU A 1 181 ? -0.399 28.172 29.859 1 89.25 181 LEU A N 1
ATOM 1476 C CA . LEU A 1 181 ? -0.477 27.234 30.984 1 89.25 181 LEU A CA 1
ATOM 1477 C C . LEU A 1 181 ? -1.641 27.578 31.906 1 89.25 181 LEU A C 1
ATOM 1479 O O . LEU A 1 181 ? -2.35 26.688 32.375 1 89.25 181 LEU A O 1
ATOM 1483 N N . ASP A 1 182 ? -1.769 28.828 32.156 1 92.56 182 ASP A N 1
ATOM 1484 C CA . ASP A 1 182 ? -2.881 29.297 33 1 92.56 182 ASP A CA 1
ATOM 1485 C C . ASP A 1 182 ? -4.223 28.922 32.375 1 92.56 182 ASP A C 1
ATOM 1487 O O . ASP A 1 182 ? -5.148 28.5 33.062 1 92.56 182 ASP A O 1
ATOM 1491 N N . ALA A 1 183 ? -4.297 29.125 31.094 1 92.69 183 ALA A N 1
ATOM 1492 C CA . ALA A 1 183 ? -5.523 28.766 30.391 1 92.69 183 ALA A CA 1
ATOM 1493 C C . ALA A 1 183 ? -5.805 27.266 30.5 1 92.69 183 ALA A C 1
ATOM 1495 O O . ALA A 1 183 ? -6.957 26.859 30.672 1 92.69 183 ALA A O 1
ATOM 1496 N N . ILE A 1 184 ? -4.789 26.438 30.328 1 89.44 184 ILE A N 1
ATOM 1497 C CA . ILE A 1 184 ? -4.922 24.984 30.438 1 89.44 184 ILE A CA 1
ATOM 1498 C C . ILE A 1 184 ? -5.434 24.609 31.828 1 89.44 184 ILE A C 1
ATOM 1500 O O . ILE A 1 184 ? -6.324 23.781 31.953 1 89.44 184 ILE A O 1
ATOM 1504 N N . GLU A 1 185 ? -4.898 25.234 32.75 1 87.88 185 GLU A N 1
ATOM 1505 C CA . GLU A 1 185 ? -5.312 24.984 34.125 1 87.88 185 GLU A CA 1
ATOM 1506 C C . GLU A 1 185 ? -6.758 25.438 34.344 1 87.88 185 GLU A C 1
ATOM 1508 O O . GLU A 1 185 ? -7.508 24.766 35.062 1 87.88 185 GLU A O 1
ATOM 1513 N N . GLU A 1 186 ? -7.039 26.547 33.812 1 91.5 186 GLU A N 1
ATOM 1514 C CA . GLU A 1 186 ? -8.391 27.078 33.969 1 91.5 186 GLU A CA 1
ATOM 1515 C C . GLU A 1 186 ? -9.43 26.094 33.469 1 91.5 186 GLU A C 1
ATOM 1517 O O . GLU A 1 186 ? -10.539 26.031 33.969 1 91.5 186 GLU A O 1
ATOM 1522 N N . TRP A 1 187 ? -9.086 25.328 32.5 1 91.56 187 TRP A N 1
ATOM 1523 C CA . TRP A 1 187 ? -10.039 24.391 31.938 1 91.56 187 TRP A CA 1
ATOM 1524 C C . TRP A 1 187 ? -9.727 22.969 32.344 1 91.56 187 TRP A C 1
ATOM 1526 O O . TRP A 1 187 ? -10.047 22.016 31.641 1 91.56 187 TRP A O 1
ATOM 1536 N N . ASN A 1 188 ? -9.031 22.797 33.375 1 87.56 188 ASN A N 1
ATOM 1537 C CA . ASN A 1 188 ? -8.781 21.562 34.125 1 87.56 188 ASN A CA 1
ATOM 1538 C C . ASN A 1 188 ? -8.07 20.531 33.25 1 87.56 188 ASN A C 1
ATOM 1540 O O . ASN A 1 188 ? -8.367 19.328 33.344 1 87.56 188 ASN A O 1
ATOM 1544 N N . TYR A 1 189 ? -7.395 21 32.312 1 79.44 189 TYR A N 1
ATOM 1545 C CA . TYR A 1 189 ? -6.602 20.125 31.469 1 79.44 189 TYR A CA 1
ATOM 1546 C C . TYR A 1 189 ? -7.5 19.219 30.641 1 79.44 189 TYR A C 1
ATOM 1548 O O . TYR A 1 189 ? -7.086 18.125 30.234 1 79.44 189 TYR A O 1
ATOM 1556 N N . GLU A 1 190 ? -8.711 19.594 30.531 1 82.44 190 GLU A N 1
ATOM 1557 C CA . GLU A 1 190 ? -9.672 18.828 29.734 1 82.44 190 GLU A CA 1
ATOM 1558 C C . GLU A 1 190 ? -9.961 19.547 28.406 1 82.44 190 GLU A C 1
ATOM 1560 O O . GLU A 1 190 ? -10.539 20.641 28.406 1 82.44 190 GLU A O 1
ATOM 1565 N N . MET A 1 191 ? -9.367 19.062 27.391 1 84.56 191 MET A N 1
ATOM 1566 C CA . MET A 1 191 ? -9.57 19.609 26.047 1 84.56 191 MET A CA 1
ATOM 1567 C C . MET A 1 191 ? -9.57 18.484 25 1 84.56 191 MET A C 1
ATOM 1569 O O . MET A 1 191 ? -8.875 17.484 25.156 1 84.56 191 MET A O 1
ATOM 1573 N N . ASP A 1 192 ? -10.32 18.625 23.938 1 80.75 192 ASP A N 1
ATOM 1574 C CA . ASP A 1 192 ? -10.352 17.656 22.859 1 80.75 192 ASP A CA 1
ATOM 1575 C C . ASP A 1 192 ? -9.07 17.703 22.031 1 80.75 192 ASP A C 1
ATOM 1577 O O . ASP A 1 192 ? -8.516 16.656 21.672 1 80.75 192 ASP A O 1
ATOM 1581 N N . ALA A 1 193 ? -8.648 18.859 21.703 1 86.38 193 ALA A N 1
ATOM 1582 C CA . ALA A 1 193 ? -7.383 19.172 21.031 1 86.38 193 ALA A CA 1
ATOM 1583 C C . ALA A 1 193 ? -6.582 20.203 21.812 1 86.38 193 ALA A C 1
ATOM 1585 O O . ALA A 1 193 ? -6.652 21.406 21.516 1 86.38 193 ALA A O 1
ATOM 1586 N N . PRO A 1 194 ? -5.809 19.812 22.703 1 86.12 194 PRO A N 1
ATOM 1587 C CA . PRO A 1 194 ? -5.281 20.672 23.75 1 86.12 194 PRO A CA 1
ATOM 1588 C C . PRO A 1 194 ? -4.539 21.891 23.203 1 86.12 194 PRO A C 1
ATOM 1590 O O . PRO A 1 194 ? -4.852 23.031 23.578 1 86.12 194 PRO A O 1
ATOM 1593 N N . ASP A 1 195 ? -3.57 21.656 22.297 1 89.62 195 ASP A N 1
ATOM 1594 C CA . ASP A 1 195 ? -2.812 22.797 21.781 1 89.62 195 ASP A CA 1
ATOM 1595 C C . ASP A 1 195 ? -3.703 23.719 20.969 1 89.62 195 ASP A C 1
ATOM 1597 O O . ASP A 1 195 ? -3.67 24.938 21.141 1 89.62 195 ASP A O 1
ATOM 1601 N N . GLN A 1 196 ? -4.516 23.109 20.172 1 94 196 GLN A N 1
ATOM 1602 C CA . GLN A 1 196 ? -5.391 23.891 19.312 1 94 196 GLN A CA 1
ATOM 1603 C C . GLN A 1 196 ? -6.461 24.609 20.125 1 94 196 GLN A C 1
ATOM 1605 O O . GLN A 1 196 ? -6.754 25.781 19.891 1 94 196 GLN A O 1
ATOM 1610 N N . ASP A 1 197 ? -7.027 23.938 21.109 1 93.81 197 ASP A N 1
ATOM 1611 C CA . ASP A 1 197 ? -8.055 24.531 21.969 1 93.81 197 ASP A CA 1
ATOM 1612 C C . ASP A 1 197 ? -7.5 25.719 22.734 1 93.81 197 ASP A C 1
ATOM 1614 O O . ASP A 1 197 ? -8.148 26.766 22.812 1 93.81 197 ASP A O 1
ATOM 1618 N N . ILE A 1 198 ? -6.363 25.609 23.203 1 94.12 198 ILE A N 1
ATOM 1619 C CA . ILE A 1 198 ? -5.789 26.656 24.047 1 94.12 198 ILE A CA 1
ATOM 1620 C C . ILE A 1 198 ? -5.434 27.875 23.188 1 94.12 198 ILE A C 1
ATOM 1622 O O . ILE A 1 198 ? -5.645 29.016 23.609 1 94.12 198 ILE A O 1
ATOM 1626 N N . LEU A 1 199 ? -4.883 27.641 22.047 1 96.69 199 LEU A N 1
ATOM 1627 C CA . LEU A 1 199 ? -4.598 28.75 21.141 1 96.69 199 LEU A CA 1
ATOM 1628 C C . LEU A 1 199 ? -5.875 29.484 20.766 1 96.69 199 LEU A C 1
ATOM 1630 O O . LEU A 1 199 ? -5.906 30.719 20.766 1 96.69 199 LEU A O 1
ATOM 1634 N N . ASN A 1 200 ? -6.863 28.734 20.438 1 96.88 200 ASN A N 1
ATOM 1635 C CA . ASN A 1 200 ? -8.148 29.359 20.109 1 96.88 200 ASN A CA 1
ATOM 1636 C C . ASN A 1 200 ? -8.711 30.125 21.312 1 96.88 200 ASN A C 1
ATOM 1638 O O . ASN A 1 200 ? -9.227 31.234 21.141 1 96.88 200 ASN A O 1
ATOM 1642 N N . TRP A 1 201 ? -8.641 29.547 22.469 1 96.5 201 TRP A N 1
ATOM 1643 C CA . TRP A 1 201 ? -9.18 30.172 23.688 1 96.5 201 TRP A CA 1
ATOM 1644 C C . TRP A 1 201 ? -8.508 31.5 23.953 1 96.5 201 TRP A C 1
ATOM 1646 O O . TRP A 1 201 ? -9.18 32.5 24.25 1 96.5 201 TRP A O 1
ATOM 1656 N N . VAL A 1 202 ? -7.289 31.578 23.797 1 96.94 202 VAL A N 1
ATOM 1657 C CA . VAL A 1 202 ? -6.504 32.75 24.156 1 96.94 202 VAL A CA 1
ATOM 1658 C C . VAL A 1 202 ? -6.652 33.812 23.078 1 96.94 202 VAL A C 1
ATOM 1660 O O . VAL A 1 202 ? -6.719 35 23.375 1 96.94 202 VAL A O 1
ATOM 1663 N N . HIS A 1 203 ? -6.844 33.438 21.812 1 97.44 203 HIS A N 1
ATOM 1664 C CA . HIS A 1 203 ? -6.648 34.406 20.75 1 97.44 203 HIS A CA 1
ATOM 1665 C C . HIS A 1 203 ? -7.938 34.625 19.953 1 97.44 203 HIS A C 1
ATOM 1667 O O . HIS A 1 203 ? -7.934 35.281 18.922 1 97.44 203 HIS A O 1
ATOM 1673 N N . TRP A 1 204 ? -9.062 34.094 20.375 1 96.06 204 TRP A N 1
ATOM 1674 C CA . TRP A 1 204 ? -10.266 34.062 19.547 1 96.06 204 TRP A CA 1
ATOM 1675 C C . TRP A 1 204 ? -10.742 35.469 19.234 1 96.06 204 TRP A C 1
ATOM 1677 O O . TRP A 1 204 ? -11.43 35.688 18.25 1 96.06 204 TRP A O 1
ATOM 1687 N N . LYS A 1 205 ? -10.266 36.5 20 1 96.25 205 LYS A N 1
ATOM 1688 C CA . LYS A 1 205 ? -10.742 37.875 19.781 1 96.25 205 LYS A CA 1
ATOM 1689 C C . LYS A 1 205 ? -9.859 38.625 18.766 1 96.25 205 LYS A C 1
ATOM 1691 O O . LYS A 1 205 ? -10.227 39.688 18.266 1 96.25 205 LYS A O 1
ATOM 1696 N N . LYS A 1 206 ? -8.75 38.094 18.5 1 97.06 206 LYS A N 1
ATOM 1697 C CA . LYS A 1 206 ? -7.773 38.781 17.656 1 97.06 206 LYS A CA 1
ATOM 1698 C C . LYS A 1 206 ? -7.234 37.844 16.578 1 97.06 206 LYS A C 1
ATOM 1700 O O . LYS A 1 206 ? -6.027 37.781 16.344 1 97.06 206 LYS A O 1
ATOM 1705 N N . ILE A 1 207 ? -8.117 37.094 15.984 1 97.5 207 ILE A N 1
ATOM 1706 C CA . ILE A 1 207 ? -7.773 36.094 14.961 1 97.5 207 ILE A CA 1
ATOM 1707 C C . ILE A 1 207 ? -8.297 36.562 13.602 1 97.5 207 ILE A C 1
ATOM 1709 O O . ILE A 1 207 ? -9.406 37.125 13.516 1 97.5 207 ILE A O 1
ATOM 1713 N N . GLY A 1 208 ? -7.383 36.594 12.617 1 97.62 208 GLY A N 1
ATOM 1714 C CA . GLY A 1 208 ? -7.781 36.75 11.227 1 97.62 208 GLY A CA 1
ATOM 1715 C C . GLY A 1 208 ? -7.848 35.438 10.477 1 97.62 208 GLY A C 1
ATOM 1716 O O . GLY A 1 208 ? -7.309 34.438 10.93 1 97.62 208 GLY A O 1
ATOM 1717 N N . TYR A 1 209 ? -8.531 35.5 9.289 1 97.31 209 TYR A N 1
ATOM 1718 C CA . TYR A 1 209 ? -8.742 34.281 8.555 1 97.31 209 TYR A CA 1
ATOM 1719 C C . TYR A 1 209 ? -8.352 34.438 7.09 1 97.31 209 TYR A C 1
ATOM 1721 O O . TYR A 1 209 ? -8.547 35.5 6.504 1 97.31 209 TYR A O 1
ATOM 1729 N N . VAL A 1 210 ? -7.785 33.375 6.594 1 97.94 210 VAL A N 1
ATOM 1730 C CA . VAL A 1 210 ? -7.637 33.219 5.152 1 97.94 210 VAL A CA 1
ATOM 1731 C C . VAL A 1 210 ? -8.438 31.984 4.691 1 97.94 210 VAL A C 1
ATOM 1733 O O . VAL A 1 210 ? -8.984 31.25 5.516 1 97.94 210 VAL A O 1
ATOM 1736 N N . ASP A 1 211 ? -8.57 31.797 3.396 1 97.88 211 ASP A N 1
ATOM 1737 C CA . ASP A 1 211 ? -9.414 30.766 2.822 1 97.88 211 ASP A CA 1
ATOM 1738 C C . ASP A 1 211 ? -8.852 29.375 3.119 1 97.88 211 ASP A C 1
ATOM 1740 O O . ASP A 1 211 ? -7.801 29 2.59 1 97.88 211 ASP A O 1
ATOM 1744 N N . CYS A 1 212 ? -9.625 28.641 3.852 1 97.44 212 CYS A N 1
ATOM 1745 C CA . CYS A 1 212 ? -9.156 27.312 4.258 1 97.44 212 CYS A CA 1
ATOM 1746 C C . CYS A 1 212 ? -9.102 26.359 3.07 1 97.44 212 CYS A C 1
ATOM 1748 O O . CYS A 1 212 ? -8.32 25.406 3.066 1 97.44 212 CYS A O 1
ATOM 1750 N N . LYS A 1 213 ? -9.859 26.578 2.059 1 97.19 213 LYS A N 1
ATOM 1751 C CA . LYS A 1 213 ? -9.875 25.703 0.888 1 97.19 213 LYS A CA 1
ATOM 1752 C C . LYS A 1 213 ? -8.656 25.953 0.006 1 97.19 213 LYS A C 1
ATOM 1754 O O . LYS A 1 213 ? -8.359 25.141 -0.88 1 97.19 213 LYS A O 1
ATOM 1759 N N . VAL A 1 214 ? -7.945 26.984 0.326 1 98.19 214 VAL A N 1
ATOM 1760 C CA . VAL A 1 214 ? -6.73 27.297 -0.417 1 98.19 214 VAL A CA 1
ATOM 1761 C C . VAL A 1 214 ? -5.508 27.016 0.451 1 98.19 214 VAL A C 1
ATOM 1763 O O . VAL A 1 214 ? -4.559 26.375 0.005 1 98.19 214 VAL A O 1
ATOM 1766 N N . TYR A 1 215 ? -5.547 27.453 1.746 1 98.62 215 TYR A N 1
ATOM 1767 C CA . TYR A 1 215 ? -4.297 27.531 2.494 1 98.62 215 TYR A CA 1
ATOM 1768 C C . TYR A 1 215 ? -4.254 26.5 3.607 1 98.62 215 TYR A C 1
ATOM 1770 O O . TYR A 1 215 ? -3.365 26.531 4.461 1 98.62 215 TYR A O 1
ATOM 1778 N N . ASP A 1 216 ? -5.18 25.547 3.639 1 97.88 216 ASP A N 1
ATOM 1779 C CA . ASP A 1 216 ? -5.195 24.469 4.617 1 97.88 216 ASP A CA 1
ATOM 1780 C C . ASP A 1 216 ? -6.352 23.5 4.355 1 97.88 216 ASP A C 1
ATOM 1782 O O . ASP A 1 216 ? -7.176 23.266 5.242 1 97.88 216 ASP A O 1
ATOM 1786 N N . TYR A 1 217 ? -6.395 23 3.195 1 97.75 217 TYR A N 1
ATOM 1787 C CA . TYR A 1 217 ? -7.5 22.109 2.854 1 97.75 217 TYR A CA 1
ATOM 1788 C C . TYR A 1 217 ? -7.211 20.688 3.307 1 97.75 217 TYR A C 1
ATOM 1790 O O . TYR A 1 217 ? -6.281 20.047 2.814 1 97.75 217 TYR A O 1
ATOM 1798 N N . PHE A 1 218 ? -8.047 20.234 4.219 1 96.19 218 PHE A N 1
ATOM 1799 C CA . PHE A 1 218 ? -7.91 18.844 4.645 1 96.19 218 PHE A CA 1
ATOM 1800 C C . PHE A 1 218 ? -8.164 17.891 3.482 1 96.19 218 PHE A C 1
ATOM 1802 O O . PHE A 1 218 ? -9.219 17.938 2.846 1 96.19 218 PHE A O 1
ATOM 1809 N N . SER A 1 219 ? -7.234 17.016 3.213 1 94.56 219 SER A N 1
ATOM 1810 C CA . SER A 1 219 ? -7.277 16.156 2.035 1 94.56 219 SER A CA 1
ATOM 1811 C C . SER A 1 219 ? -8.523 15.281 2.033 1 94.56 219 SER A C 1
ATOM 1813 O O . SER A 1 219 ? -9.164 15.102 0.993 1 94.56 219 SER A O 1
ATOM 1815 N N . ARG A 1 220 ? -8.906 14.734 3.148 1 89.62 220 ARG A N 1
ATOM 1816 C CA . ARG A 1 220 ? -10.07 13.867 3.244 1 89.62 220 ARG A CA 1
ATOM 1817 C C . ARG A 1 220 ? -11.359 14.641 2.963 1 89.62 220 ARG A C 1
ATOM 1819 O O . ARG A 1 220 ? -12.266 14.125 2.311 1 89.62 220 ARG A O 1
ATOM 1826 N N . ILE A 1 221 ? -11.453 15.82 3.49 1 91.56 221 ILE A N 1
ATOM 1827 C CA . ILE A 1 221 ? -12.625 16.656 3.252 1 91.56 221 ILE A CA 1
ATOM 1828 C C . ILE A 1 221 ? -12.688 17.047 1.779 1 91.56 221 ILE A C 1
ATOM 1830 O O . ILE A 1 221 ? -13.758 17.016 1.165 1 91.56 221 ILE A O 1
ATOM 1834 N N . ALA A 1 222 ? -11.562 17.422 1.258 1 93.69 222 ALA A N 1
ATOM 1835 C CA . ALA A 1 222 ? -11.508 17.734 -0.168 1 93.69 222 ALA A CA 1
ATOM 1836 C C . ALA A 1 222 ? -12.016 16.562 -1.005 1 93.69 222 ALA A C 1
ATOM 1838 O O . ALA A 1 222 ? -12.82 16.75 -1.923 1 93.69 222 ALA A O 1
ATOM 1839 N N . HIS A 1 223 ? -11.539 15.367 -0.651 1 88.69 223 HIS A N 1
ATOM 1840 C CA . HIS A 1 223 ? -11.961 14.164 -1.363 1 88.69 223 HIS A CA 1
ATOM 1841 C C . HIS A 1 223 ? -13.469 13.969 -1.257 1 88.69 223 HIS A C 1
ATOM 1843 O O . HIS A 1 223 ? -14.133 13.656 -2.25 1 88.69 223 HIS A O 1
ATOM 1849 N N . ARG A 1 224 ? -14 14.117 -0.082 1 85.88 224 ARG A N 1
ATOM 1850 C CA . ARG A 1 224 ? -15.43 13.961 0.147 1 85.88 224 ARG A CA 1
ATOM 1851 C C . ARG A 1 224 ? -16.219 14.984 -0.663 1 85.88 224 ARG A C 1
ATOM 1853 O O . ARG A 1 224 ? -17.344 14.703 -1.105 1 85.88 224 ARG A O 1
ATOM 1860 N N . ASN A 1 225 ? -15.594 16.141 -0.804 1 91.38 225 ASN A N 1
ATOM 1861 C CA . ASN A 1 225 ? -16.219 17.203 -1.593 1 91.38 225 ASN A CA 1
ATOM 1862 C C . ASN A 1 225 ? -15.969 17 -3.086 1 91.38 225 ASN A C 1
ATOM 1864 O O . ASN A 1 225 ? -16.156 17.938 -3.873 1 91.38 225 ASN A O 1
ATOM 1868 N N . LYS A 1 226 ? -15.391 15.859 -3.498 1 90.62 226 LYS A N 1
ATOM 1869 C CA . LYS A 1 226 ? -15.211 15.422 -4.879 1 90.62 226 LYS A CA 1
ATOM 1870 C C . LYS A 1 226 ? -14.141 16.25 -5.582 1 90.62 226 LYS A C 1
ATOM 1872 O O . LYS A 1 226 ? -14.188 16.438 -6.801 1 90.62 226 LYS A O 1
ATOM 1877 N N . VAL A 1 227 ? -13.328 16.875 -4.75 1 93.44 227 VAL A N 1
ATOM 1878 C CA . VAL A 1 227 ? -12.156 17.5 -5.348 1 93.44 227 VAL A CA 1
ATOM 1879 C C . VAL A 1 227 ? -11.25 16.438 -5.957 1 93.44 227 VAL A C 1
ATOM 1881 O O . VAL A 1 227 ? -10.898 15.461 -5.293 1 93.44 227 VAL A O 1
ATOM 1884 N N . THR A 1 228 ? -10.891 16.641 -7.207 1 92.25 228 THR A N 1
ATOM 1885 C CA . THR A 1 228 ? -10.055 15.664 -7.891 1 92.25 228 THR A CA 1
ATOM 1886 C C . THR A 1 228 ? -8.578 15.984 -7.688 1 92.25 228 THR A C 1
ATOM 1888 O O . THR A 1 228 ? -8.227 17.078 -7.246 1 92.25 228 THR A O 1
ATOM 1891 N N . TYR A 1 229 ? -7.801 15.016 -8 1 95.19 229 TYR A N 1
ATOM 1892 C CA . TYR A 1 229 ? -6.355 15.195 -8.016 1 95.19 229 TYR A CA 1
ATOM 1893 C C . TYR A 1 229 ? -5.973 16.422 -8.852 1 95.19 229 TYR A C 1
ATOM 1895 O O . TYR A 1 229 ? -5.164 17.25 -8.414 1 95.19 229 TYR A O 1
ATOM 1903 N N . LYS A 1 230 ? -6.523 16.516 -10.008 1 95.44 230 LYS A N 1
ATOM 1904 C CA . LYS A 1 230 ? -6.23 17.625 -10.914 1 95.44 230 LYS A CA 1
ATOM 1905 C C . LYS A 1 230 ? -6.641 18.969 -10.305 1 95.44 230 LYS A C 1
ATOM 1907 O O . LYS A 1 230 ? -5.883 19.938 -10.352 1 95.44 230 LYS A O 1
ATOM 1912 N N . ASP A 1 231 ? -7.816 18.984 -9.688 1 95.88 231 ASP A N 1
ATOM 1913 C CA . ASP A 1 231 ? -8.297 20.203 -9.023 1 95.88 231 ASP A CA 1
ATOM 1914 C C . ASP A 1 231 ? -7.379 20.609 -7.879 1 95.88 231 ASP A C 1
ATOM 1916 O O . ASP A 1 231 ? -7.07 21.797 -7.707 1 95.88 231 ASP A O 1
ATOM 1920 N N . ALA A 1 232 ? -7.012 19.672 -7.125 1 96.56 232 ALA A N 1
ATOM 1921 C CA . ALA A 1 232 ? -6.156 19.938 -5.973 1 96.56 232 ALA A CA 1
ATOM 1922 C C . ALA A 1 232 ? -4.816 20.531 -6.406 1 96.56 232 ALA A C 1
ATOM 1924 O O . ALA A 1 232 ? -4.332 21.5 -5.805 1 96.56 232 ALA A O 1
ATOM 1925 N N . LYS A 1 233 ? -4.273 20.031 -7.461 1 96.44 233 LYS A N 1
ATOM 1926 C CA . LYS A 1 233 ? -2.992 20.5 -7.973 1 96.44 233 LYS A CA 1
ATOM 1927 C C . LYS A 1 233 ? -3.094 21.953 -8.438 1 96.44 233 LYS A C 1
ATOM 1929 O O . LYS A 1 233 ? -2.152 22.734 -8.266 1 96.44 233 LYS A O 1
ATOM 1934 N N . GLU A 1 234 ? -4.211 22.281 -8.891 1 96.25 234 GLU A N 1
ATOM 1935 C CA . GLU A 1 234 ? -4.375 23.594 -9.516 1 96.25 234 GLU A CA 1
ATOM 1936 C C . GLU A 1 234 ? -4.816 24.641 -8.5 1 96.25 234 GLU A C 1
ATOM 1938 O O . GLU A 1 234 ? -4.418 25.797 -8.578 1 96.25 234 GLU A O 1
ATOM 1943 N N . LYS A 1 235 ? -5.566 24.219 -7.508 1 96.81 235 LYS A N 1
ATOM 1944 C CA . LYS A 1 235 ? -6.305 25.234 -6.77 1 96.81 235 LYS A CA 1
ATOM 1945 C C . LYS A 1 235 ? -5.844 25.297 -5.312 1 96.81 235 LYS A C 1
ATOM 1947 O O . LYS A 1 235 ? -6.059 26.312 -4.637 1 96.81 235 LYS A O 1
ATOM 1952 N N . ILE A 1 236 ? -5.266 24.297 -4.801 1 98.25 236 ILE A N 1
ATOM 1953 C CA . ILE A 1 236 ? -4.98 24.234 -3.373 1 98.25 236 ILE A CA 1
ATOM 1954 C C . ILE A 1 236 ? -3.508 24.562 -3.125 1 98.25 236 ILE A C 1
ATOM 1956 O O . ILE A 1 236 ? -2.621 23.906 -3.674 1 98.25 236 ILE A O 1
ATOM 1960 N N . ALA A 1 237 ? -3.258 25.531 -2.316 1 98.75 237 ALA A N 1
ATOM 1961 C CA . ALA A 1 237 ? -1.887 25.938 -2.016 1 98.75 237 ALA A CA 1
ATOM 1962 C C . ALA A 1 237 ? -1.291 25.062 -0.906 1 98.75 237 ALA A C 1
ATOM 1964 O O . ALA A 1 237 ? -0.13 24.656 -0.983 1 98.75 237 ALA A O 1
ATOM 1965 N N . ILE A 1 238 ? -2.076 24.828 0.146 1 98.81 238 ILE A N 1
ATOM 1966 C CA . ILE A 1 238 ? -1.623 23.984 1.24 1 98.81 238 ILE A CA 1
ATOM 1967 C C . ILE A 1 238 ? -2.615 22.844 1.452 1 98.81 238 ILE A C 1
ATOM 1969 O O . ILE A 1 238 ? -3.766 23.078 1.834 1 98.81 238 ILE A O 1
ATOM 1973 N N . ILE A 1 239 ? -2.189 21.641 1.167 1 98.38 239 ILE A N 1
ATOM 1974 C CA . ILE A 1 239 ? -2.971 20.438 1.436 1 98.38 239 ILE A CA 1
ATOM 1975 C C . ILE A 1 239 ? -2.602 19.875 2.807 1 98.38 239 ILE A C 1
ATOM 1977 O O . ILE A 1 239 ? -1.42 19.703 3.111 1 98.38 239 ILE A O 1
ATOM 1981 N N . HIS A 1 240 ? -3.557 19.641 3.65 1 98.31 240 HIS A N 1
ATOM 1982 C CA . HIS A 1 240 ? -3.348 19.172 5.016 1 98.31 240 HIS A CA 1
ATOM 1983 C C . HIS A 1 240 ? -3.84 17.734 5.188 1 98.31 240 HIS A C 1
ATOM 1985 O O . HIS A 1 240 ? -5.02 17.453 4.969 1 98.31 240 HIS A O 1
ATOM 1991 N N . TYR A 1 241 ? -2.977 16.859 5.516 1 95.25 241 TYR A N 1
ATOM 1992 C CA . TYR A 1 241 ? -3.326 15.461 5.734 1 95.25 241 TYR A CA 1
ATOM 1993 C C . TYR A 1 241 ? -3.598 15.195 7.211 1 95.25 241 TYR A C 1
ATOM 1995 O O . TYR A 1 241 ? -2.959 14.336 7.816 1 95.25 241 TYR A O 1
ATOM 2003 N N . SER A 1 242 ? -4.648 15.898 7.625 1 88.56 242 SER A N 1
ATOM 2004 C CA . SER A 1 242 ? -5.039 15.789 9.023 1 88.56 242 SER A CA 1
ATOM 2005 C C . SER A 1 242 ? -5.676 14.438 9.32 1 88.56 242 SER A C 1
ATOM 2007 O O . SER A 1 242 ? -6.496 13.945 8.539 1 88.56 242 SER A O 1
ATOM 2009 N N . GLY A 1 243 ? -5.301 13.656 10.312 1 80.25 243 GLY A N 1
ATOM 2010 C CA . GLY A 1 243 ? -5.836 12.336 10.625 1 80.25 243 GLY A CA 1
ATOM 2011 C C . GLY A 1 243 ? -5.109 11.211 9.914 1 80.25 243 GLY A C 1
ATOM 2012 O O . GLY A 1 243 ? -4.047 10.773 10.359 1 80.25 243 GLY A O 1
ATOM 2013 N N . SER A 1 244 ? -5.672 10.914 8.57 1 76.94 244 SER A N 1
ATOM 2014 C CA . SER A 1 244 ? -5.016 9.875 7.777 1 76.94 244 SER A CA 1
ATOM 2015 C C . SER A 1 244 ? -3.811 10.43 7.027 1 76.94 244 SER A C 1
ATOM 2017 O O . SER A 1 244 ? -3.887 11.508 6.426 1 76.94 244 SER A O 1
ATOM 2019 N N . LYS A 1 245 ? -2.744 9.766 7.234 1 91.31 245 LYS A N 1
ATOM 2020 C CA . LYS A 1 245 ? -1.517 10.203 6.578 1 91.31 245 LYS A CA 1
ATOM 2021 C C . LYS A 1 245 ? -1.288 9.438 5.277 1 91.31 245 LYS A C 1
ATOM 2023 O O . LYS A 1 245 ? -1.552 8.234 5.203 1 91.31 245 LYS A O 1
ATOM 2028 N N . PRO A 1 246 ? -0.775 10.133 4.281 1 92.44 246 PRO A N 1
ATOM 2029 C CA . PRO A 1 246 ? -0.555 9.469 2.992 1 92.44 246 PRO A CA 1
ATOM 2030 C C . PRO A 1 246 ? 0.486 8.359 3.07 1 92.44 246 PRO A C 1
ATOM 2032 O O . PRO A 1 246 ? 0.537 7.492 2.193 1 92.44 246 PRO A O 1
ATOM 2035 N N . TRP A 1 247 ? 1.315 8.391 4.102 1 93 247 TRP A N 1
ATOM 2036 C CA . TRP A 1 247 ? 2.387 7.406 4.223 1 93 247 TRP A CA 1
ATOM 2037 C C . TRP A 1 247 ? 1.979 6.266 5.148 1 93 247 TRP A C 1
ATOM 2039 O O . TRP A 1 247 ? 2.76 5.34 5.387 1 93 247 TRP A O 1
ATOM 2049 N N . ASP A 1 248 ? 0.761 6.363 5.648 1 82.56 248 ASP A N 1
ATOM 2050 C CA . ASP A 1 248 ? 0.276 5.309 6.535 1 82.56 248 ASP A CA 1
ATOM 2051 C C . ASP A 1 248 ? -0.669 4.363 5.797 1 82.56 248 ASP A C 1
ATOM 2053 O O . ASP A 1 248 ? -1.08 4.641 4.668 1 82.56 248 ASP A O 1
ATOM 2057 N N . PHE A 1 249 ? -0.943 3.137 6.367 1 74.25 249 PHE A N 1
ATOM 2058 C CA . PHE A 1 249 ? -1.844 2.176 5.742 1 74.25 249 PHE A CA 1
ATOM 2059 C C . PHE A 1 249 ? -3.041 1.889 6.641 1 74.25 249 PHE A C 1
ATOM 2061 O O . PHE A 1 249 ? -3.68 0.842 6.516 1 74.25 249 PHE A O 1
ATOM 2068 N N . ASN A 1 250 ? -3.35 2.766 7.48 1 62.34 250 ASN A N 1
ATOM 2069 C CA . ASN A 1 250 ? -4.43 2.525 8.43 1 62.34 250 ASN A CA 1
ATOM 2070 C C . ASN A 1 250 ? -5.762 3.068 7.91 1 62.34 250 ASN A C 1
ATOM 2072 O O . ASN A 1 250 ? -6.762 3.055 8.625 1 62.34 250 ASN A O 1
ATOM 2076 N N . ASN A 1 251 ? -5.723 3.605 6.668 1 65.75 251 ASN A N 1
ATOM 2077 C CA . ASN A 1 251 ? -6.922 4.148 6.043 1 65.75 251 ASN A CA 1
ATOM 2078 C C . ASN A 1 251 ? -6.934 3.898 4.539 1 65.75 251 ASN A C 1
ATOM 2080 O O . ASN A 1 251 ? -5.914 3.514 3.961 1 65.75 251 ASN A O 1
ATOM 2084 N N . PHE A 1 252 ? -8.18 4.051 4.012 1 72.06 252 PHE A N 1
ATOM 2085 C CA . PHE A 1 252 ? -8.211 4.012 2.555 1 72.06 252 PHE A CA 1
ATOM 2086 C C . PHE A 1 252 ? -7.641 5.293 1.966 1 72.06 252 PHE A C 1
ATOM 2088 O O . PHE A 1 252 ? -7.844 6.379 2.516 1 72.06 252 PHE A O 1
ATOM 2095 N N . HIS A 1 253 ? -7.02 5.09 0.959 1 77.94 253 HIS A N 1
ATOM 2096 C CA . HIS A 1 253 ? -6.336 6.195 0.302 1 77.94 253 HIS A CA 1
ATOM 2097 C C . HIS A 1 253 ? -7.109 6.676 -0.922 1 77.94 253 HIS A C 1
ATOM 2099 O O . HIS A 1 253 ? -8.023 5.988 -1.392 1 77.94 253 HIS A O 1
ATOM 2105 N N . PHE A 1 254 ? -6.762 7.926 -1.34 1 82.88 254 PHE A N 1
ATOM 2106 C CA . PHE A 1 254 ? -7.426 8.562 -2.473 1 82.88 254 PHE A CA 1
ATOM 2107 C C . PHE A 1 254 ? -6.441 9.398 -3.279 1 82.88 254 PHE A C 1
ATOM 2109 O O . PHE A 1 254 ? -5.34 9.695 -2.811 1 82.88 254 PHE A O 1
ATOM 2116 N N . ASP A 1 255 ? -6.809 9.758 -4.445 1 89.25 255 ASP A N 1
ATOM 2117 C CA . ASP A 1 255 ? -5.895 10.219 -5.492 1 89.25 255 ASP A CA 1
ATOM 2118 C C . ASP A 1 255 ? -5.18 11.5 -5.066 1 89.25 255 ASP A C 1
ATOM 2120 O O . ASP A 1 255 ? -4.031 11.734 -5.453 1 89.25 255 ASP A O 1
ATOM 2124 N N . ILE A 1 256 ? -5.777 12.344 -4.234 1 92.31 256 ILE A N 1
ATOM 2125 C CA . ILE A 1 256 ? -5.168 13.594 -3.797 1 92.31 256 ILE A CA 1
ATOM 2126 C C . ILE A 1 256 ? -3.871 13.297 -3.045 1 92.31 256 ILE A C 1
ATOM 2128 O O . ILE A 1 256 ? -2.932 14.094 -3.078 1 92.31 256 ILE A O 1
ATOM 2132 N N . GLU A 1 257 ? -3.818 12.125 -2.449 1 93.31 257 GLU A N 1
ATOM 2133 C CA . GLU A 1 257 ? -2.65 11.758 -1.653 1 93.31 257 GLU A CA 1
ATOM 2134 C C . GLU A 1 257 ? -1.438 11.492 -2.543 1 93.31 257 GLU A C 1
ATOM 2136 O O . GLU A 1 257 ? -0.303 11.477 -2.064 1 93.31 257 GLU A O 1
ATOM 2141 N N . LYS A 1 258 ? -1.676 11.32 -3.891 1 95.25 258 LYS A N 1
ATOM 2142 C CA . LYS A 1 258 ? -0.575 11.172 -4.836 1 95.25 258 LYS A CA 1
ATOM 2143 C C . LYS A 1 258 ? 0.338 12.398 -4.816 1 95.25 258 LYS A C 1
ATOM 2145 O O . LYS A 1 258 ? 1.542 12.281 -5.055 1 95.25 258 LYS A O 1
ATOM 2150 N N . ILE A 1 259 ? -0.26 13.5 -4.508 1 97.75 259 ILE A N 1
ATOM 2151 C CA . ILE A 1 259 ? 0.5 14.75 -4.504 1 97.75 259 ILE A CA 1
ATOM 2152 C C . ILE A 1 259 ? 1.598 14.68 -3.445 1 97.75 259 ILE A C 1
ATOM 2154 O O . ILE A 1 259 ? 2.719 15.141 -3.674 1 97.75 259 ILE A O 1
ATOM 2158 N N . TRP A 1 260 ? 1.289 14.109 -2.283 1 98.06 260 TRP A N 1
ATOM 2159 C CA . TRP A 1 260 ? 2.311 13.938 -1.256 1 98.06 260 TRP A CA 1
ATOM 2160 C C . TRP A 1 260 ? 3.475 13.102 -1.779 1 98.06 260 TRP A C 1
ATOM 2162 O O . TRP A 1 260 ? 4.641 13.461 -1.604 1 98.06 260 TRP A O 1
ATOM 2172 N N . TRP A 1 261 ? 3.195 12.102 -2.471 1 97.69 261 TRP A N 1
ATOM 2173 C CA . TRP A 1 261 ? 4.207 11.164 -2.949 1 97.69 261 TRP A CA 1
ATOM 2174 C C . TRP A 1 261 ? 5.039 11.789 -4.066 1 97.69 261 TRP A C 1
ATOM 2176 O O . TRP A 1 261 ? 6.227 11.484 -4.207 1 97.69 261 TRP A O 1
ATOM 2186 N N . GLU A 1 262 ? 4.418 12.641 -4.871 1 98 262 GLU A N 1
ATOM 2187 C CA . GLU A 1 262 ? 5.16 13.359 -5.902 1 98 262 GLU A CA 1
ATOM 2188 C C . GLU A 1 262 ? 6.285 14.188 -5.297 1 98 262 GLU A C 1
ATOM 2190 O O . GLU A 1 262 ? 7.383 14.258 -5.852 1 98 262 GLU A O 1
ATOM 2195 N N . TYR A 1 263 ? 6.023 14.773 -4.164 1 98.62 263 TYR A N 1
ATOM 2196 C CA . TYR A 1 263 ? 7.059 15.555 -3.502 1 98.62 263 TYR A CA 1
ATOM 2197 C C . TYR A 1 263 ? 8.031 14.656 -2.754 1 98.62 263 TYR A C 1
ATOM 2199 O O . TYR A 1 263 ? 9.227 14.961 -2.66 1 98.62 263 TYR A O 1
ATOM 2207 N N . ALA A 1 264 ? 7.52 13.578 -2.193 1 98.62 264 ALA A N 1
ATOM 2208 C CA . ALA A 1 264 ? 8.406 12.609 -1.562 1 98.62 264 ALA A CA 1
ATOM 2209 C C . ALA A 1 264 ? 9.477 12.125 -2.541 1 98.62 264 ALA A C 1
ATOM 2211 O O . ALA A 1 264 ? 10.625 11.914 -2.156 1 98.62 264 ALA A O 1
ATOM 2212 N N . LYS A 1 265 ? 9.078 12.039 -3.793 1 98.31 265 LYS A N 1
ATOM 2213 C CA . LYS A 1 265 ? 9.977 11.547 -4.84 1 98.31 265 LYS A CA 1
ATOM 2214 C C . LYS A 1 265 ? 11.164 12.484 -5.031 1 98.31 265 LYS A C 1
ATOM 2216 O O . LYS A 1 265 ? 12.211 12.07 -5.527 1 98.31 265 LYS A O 1
ATOM 2221 N N . LEU A 1 266 ? 11.047 13.688 -4.637 1 98.44 266 LEU A N 1
ATOM 2222 C CA . LEU A 1 266 ? 12.094 14.688 -4.805 1 98.44 266 LEU A CA 1
ATOM 2223 C C . LEU A 1 266 ? 13.078 14.648 -3.639 1 98.44 266 LEU A C 1
ATOM 2225 O O . LEU A 1 266 ? 14.047 15.406 -3.615 1 98.44 266 LEU A O 1
ATOM 2229 N N . THR A 1 267 ? 12.867 13.812 -2.666 1 98.5 267 THR A N 1
ATOM 2230 C CA . THR A 1 267 ? 13.734 13.711 -1.498 1 98.5 267 THR A CA 1
ATOM 2231 C C . THR A 1 267 ? 14.602 12.453 -1.579 1 98.5 267 THR A C 1
ATOM 2233 O O . THR A 1 267 ? 14.266 11.508 -2.295 1 98.5 267 THR A O 1
ATOM 2236 N N . PRO A 1 268 ? 15.695 12.406 -0.834 1 98.31 268 PRO A N 1
ATOM 2237 C CA . PRO A 1 268 ? 16.516 11.203 -0.825 1 98.31 268 PRO A CA 1
ATOM 2238 C C . PRO A 1 268 ? 15.883 10.047 -0.051 1 98.31 268 PRO A C 1
ATOM 2240 O O . PRO A 1 268 ? 16.438 8.953 0.004 1 98.31 268 PRO A O 1
ATOM 2243 N N . PHE A 1 269 ? 14.672 10.297 0.471 1 98 269 PHE A N 1
ATOM 2244 C CA . PHE A 1 269 ? 14.047 9.305 1.348 1 98 269 PHE A CA 1
ATOM 2245 C C . PHE A 1 269 ? 12.961 8.539 0.609 1 98 269 PHE A C 1
ATOM 2247 O O . PHE A 1 269 ? 12.266 7.711 1.204 1 98 269 PHE A O 1
ATOM 2254 N N . TYR A 1 270 ? 12.797 8.758 -0.659 1 97.81 270 TYR A N 1
ATOM 2255 C CA . TYR A 1 270 ? 11.672 8.258 -1.432 1 97.81 270 TYR A CA 1
ATOM 2256 C C . TYR A 1 270 ? 11.578 6.738 -1.34 1 97.81 270 TYR A C 1
ATOM 2258 O O . TYR A 1 270 ? 10.531 6.191 -0.984 1 97.81 270 TYR A O 1
ATOM 2266 N N . GLU A 1 271 ? 12.648 6.008 -1.669 1 96.38 271 GLU A N 1
ATOM 2267 C CA . GLU A 1 271 ? 12.641 4.547 -1.658 1 96.38 271 GLU A CA 1
ATOM 2268 C C . GLU A 1 271 ? 12.312 4.008 -0.269 1 96.38 271 GLU A C 1
ATOM 2270 O O . GLU A 1 271 ? 11.555 3.045 -0.132 1 96.38 271 GLU A O 1
ATOM 2275 N N . GLU A 1 272 ? 12.906 4.641 0.727 1 96.75 272 GLU A N 1
ATOM 2276 C CA . GLU A 1 272 ? 12.648 4.223 2.102 1 96.75 272 GLU A CA 1
ATOM 2277 C C . GLU A 1 272 ? 11.18 4.406 2.465 1 96.75 272 GLU A C 1
ATOM 2279 O O . GLU A 1 272 ? 10.586 3.566 3.15 1 96.75 272 GLU A O 1
ATOM 2284 N N . LEU A 1 273 ? 10.625 5.527 2.084 1 97.19 273 LEU A N 1
ATOM 2285 C CA . LEU A 1 273 ? 9.219 5.805 2.35 1 97.19 273 LEU A CA 1
ATOM 2286 C C . LEU A 1 273 ? 8.32 4.797 1.644 1 97.19 273 LEU A C 1
ATOM 2288 O O . LEU A 1 273 ? 7.34 4.316 2.223 1 97.19 273 LEU A O 1
ATOM 2292 N N . LEU A 1 274 ? 8.641 4.488 0.421 1 96.25 274 LEU A N 1
ATOM 2293 C CA . LEU A 1 274 ? 7.902 3.471 -0.322 1 96.25 274 LEU A CA 1
ATOM 2294 C C . LEU A 1 274 ? 7.953 2.129 0.398 1 96.25 274 LEU A C 1
ATOM 2296 O O . LEU A 1 274 ? 6.926 1.464 0.555 1 96.25 274 LEU A O 1
ATOM 2300 N N . GLU A 1 275 ? 9.133 1.722 0.778 1 96.06 275 GLU A N 1
ATOM 2301 C CA . GLU A 1 275 ? 9.32 0.451 1.472 1 96.06 275 GLU A CA 1
ATOM 2302 C C . GLU A 1 275 ? 8.492 0.394 2.754 1 96.06 275 GLU A C 1
ATOM 2304 O O . GLU A 1 275 ? 7.871 -0.627 3.051 1 96.06 275 GLU A O 1
ATOM 2309 N N . GLU A 1 276 ? 8.555 1.488 3.447 1 94.19 276 GLU A N 1
ATOM 2310 C CA . GLU A 1 276 ? 7.801 1.546 4.699 1 94.19 276 GLU A CA 1
ATOM 2311 C C . GLU A 1 276 ? 6.301 1.405 4.449 1 94.19 276 GLU A C 1
ATOM 2313 O O . GLU A 1 276 ? 5.602 0.73 5.207 1 94.19 276 GLU A O 1
ATOM 2318 N N . PHE A 1 277 ? 5.828 2.08 3.455 1 92.31 277 PHE A N 1
ATOM 2319 C CA . PHE A 1 277 ? 4.418 1.994 3.104 1 92.31 277 PHE A CA 1
ATOM 2320 C C . PHE A 1 277 ? 4.02 0.555 2.799 1 92.31 277 PHE A C 1
ATOM 2322 O O . PHE A 1 277 ? 3.01 0.063 3.301 1 92.31 277 PHE A O 1
ATOM 2329 N N . VAL A 1 278 ? 4.816 -0.133 1.965 1 90.62 278 VAL A N 1
ATOM 2330 C CA . VAL A 1 278 ? 4.543 -1.511 1.569 1 90.62 278 VAL A CA 1
ATOM 2331 C C . VAL A 1 278 ? 4.641 -2.428 2.787 1 90.62 278 VAL A C 1
ATOM 2333 O O . VAL A 1 278 ? 3.801 -3.309 2.977 1 90.62 278 VAL A O 1
ATOM 2336 N N . GLU A 1 279 ? 5.637 -2.209 3.617 1 91.56 279 GLU A N 1
ATOM 2337 C CA . GLU A 1 279 ? 5.781 -2.99 4.84 1 91.56 279 GLU A CA 1
ATOM 2338 C C . GLU A 1 279 ? 4.551 -2.857 5.73 1 91.56 279 GLU A C 1
ATOM 2340 O O . GLU A 1 279 ? 4.07 -3.848 6.285 1 91.56 279 GLU A O 1
ATOM 2345 N N . LYS A 1 280 ? 4.098 -1.636 5.879 1 86.25 280 LYS A N 1
ATOM 2346 C CA . LYS A 1 280 ? 2.904 -1.406 6.691 1 86.25 280 LYS A CA 1
ATOM 2347 C C . LYS A 1 280 ? 1.682 -2.08 6.078 1 86.25 280 LYS A C 1
ATOM 2349 O O . LYS A 1 280 ? 0.826 -2.6 6.797 1 86.25 280 LYS A O 1
ATOM 2354 N N . ALA A 1 281 ? 1.591 -2.02 4.789 1 82.06 281 ALA A N 1
ATOM 2355 C CA . ALA A 1 281 ? 0.482 -2.674 4.098 1 82.06 281 ALA A CA 1
ATOM 2356 C C . ALA A 1 281 ? 0.46 -4.172 4.395 1 82.06 281 ALA A C 1
ATOM 2358 O O . ALA A 1 281 ? -0.61 -4.773 4.5 1 82.06 281 ALA A O 1
ATOM 2359 N N . MET A 1 282 ? 1.604 -4.773 4.566 1 83.88 282 MET A N 1
ATOM 2360 C CA . MET A 1 282 ? 1.714 -6.219 4.75 1 83.88 282 MET A CA 1
ATOM 2361 C C . MET A 1 282 ? 1.512 -6.598 6.215 1 83.88 282 MET A C 1
ATOM 2363 O O . MET A 1 282 ? 1.241 -7.758 6.527 1 83.88 282 MET A O 1
ATOM 2367 N N . THR A 1 283 ? 1.625 -5.629 7.078 1 81.62 283 THR A N 1
ATOM 2368 C CA . THR A 1 283 ? 1.715 -6.012 8.484 1 81.62 283 THR A CA 1
ATOM 2369 C C . THR A 1 283 ? 0.586 -5.375 9.289 1 81.62 283 THR A C 1
ATOM 2371 O O . THR A 1 283 ? 0.259 -5.84 10.383 1 81.62 283 THR A O 1
ATOM 2374 N N . ASP A 1 284 ? 0.112 -4.277 8.758 1 73.38 284 ASP A N 1
ATOM 2375 C CA . ASP A 1 284 ? -0.959 -3.604 9.492 1 73.38 284 ASP A CA 1
ATOM 2376 C C . ASP A 1 284 ? -2.275 -4.363 9.359 1 73.38 284 ASP A C 1
ATOM 2378 O O . ASP A 1 284 ? -2.789 -4.539 8.25 1 73.38 284 ASP A O 1
ATOM 2382 N N . THR A 1 285 ? -2.811 -4.828 10.367 1 65.56 285 THR A N 1
ATOM 2383 C CA . THR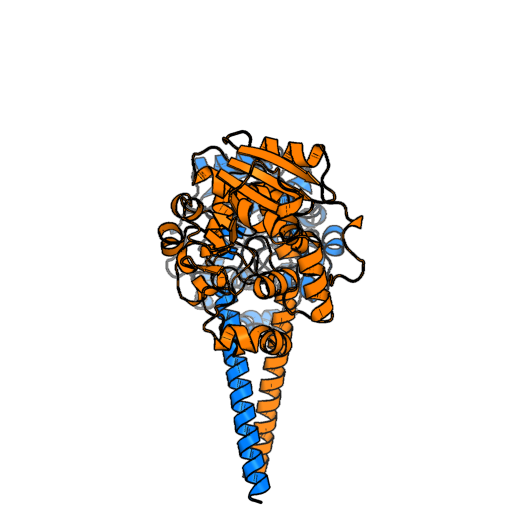 A 1 285 ? -3.992 -5.684 10.344 1 65.56 285 THR A CA 1
ATOM 2384 C C . THR A 1 285 ? -5.254 -4.871 10.625 1 65.56 285 THR A C 1
ATOM 2386 O O . THR A 1 285 ? -6.352 -5.43 10.711 1 65.56 285 THR A O 1
ATOM 2389 N N . LYS A 1 286 ? -5.145 -3.576 10.766 1 64.25 286 LYS A N 1
ATOM 2390 C CA . LYS A 1 286 ? -6.27 -2.748 11.188 1 64.25 286 LYS A CA 1
ATOM 2391 C C . LYS A 1 286 ? -7.414 -2.814 10.188 1 64.25 286 LYS A C 1
ATOM 2393 O O . LYS A 1 286 ? -8.57 -2.994 10.57 1 64.25 286 LYS A O 1
ATOM 2398 N N . ILE A 1 287 ? -7.09 -2.682 8.977 1 63.5 287 ILE A N 1
ATOM 2399 C CA . ILE A 1 287 ? -8.117 -2.707 7.945 1 63.5 287 ILE A CA 1
ATOM 2400 C C . ILE A 1 287 ? -8.766 -4.09 7.891 1 63.5 287 ILE A C 1
ATOM 2402 O O . ILE A 1 287 ? -9.984 -4.207 7.797 1 63.5 287 ILE A O 1
ATOM 2406 N N . GLU A 1 288 ? -7.891 -5.09 7.906 1 63.16 288 GLU A N 1
ATOM 2407 C CA . GLU A 1 288 ? -8.406 -6.453 7.906 1 63.16 288 GLU A CA 1
ATOM 2408 C C . GLU A 1 288 ? -9.352 -6.688 9.078 1 63.16 288 GLU A C 1
ATOM 2410 O O . GLU A 1 288 ? -10.453 -7.215 8.898 1 63.16 288 GLU A O 1
ATOM 2415 N N . ASN A 1 289 ? -8.898 -6.289 10.211 1 63.56 289 ASN A N 1
ATOM 2416 C CA . ASN A 1 289 ? -9.711 -6.473 11.406 1 63.56 289 ASN A CA 1
ATOM 2417 C C . ASN A 1 289 ? -11.023 -5.699 11.32 1 63.56 289 ASN A C 1
ATOM 2419 O O . ASN A 1 289 ? -12.078 -6.203 11.727 1 63.56 289 ASN A O 1
ATOM 2423 N N . PHE A 1 290 ? -10.93 -4.492 10.844 1 63.84 290 PHE A N 1
ATOM 2424 C CA . PHE A 1 290 ? -12.117 -3.668 10.672 1 63.84 290 PHE A CA 1
ATOM 2425 C C . PHE A 1 290 ? -13.109 -4.332 9.727 1 63.84 290 PHE A C 1
ATOM 2427 O O . PHE A 1 290 ? -14.312 -4.383 10 1 63.84 290 PHE A O 1
ATOM 2434 N N . LEU A 1 291 ? -12.586 -4.871 8.672 1 61.66 291 LEU A N 1
ATOM 2435 C CA . LEU A 1 291 ? -13.414 -5.543 7.68 1 61.66 291 LEU A CA 1
ATOM 2436 C C . LEU A 1 291 ? -14.062 -6.793 8.266 1 61.66 291 LEU A C 1
ATOM 2438 O O . LEU A 1 291 ? -15.25 -7.043 8.055 1 61.66 291 LEU A O 1
ATOM 2442 N N . PHE A 1 292 ? -13.25 -7.473 8.922 1 60.94 292 PHE A N 1
ATOM 2443 C CA . PHE A 1 292 ? -13.773 -8.68 9.547 1 60.94 292 PHE A CA 1
ATOM 2444 C C . PHE A 1 292 ? -14.867 -8.344 10.547 1 60.94 292 PHE A C 1
ATOM 2446 O O . PHE A 1 292 ? -15.883 -9.039 10.633 1 60.94 292 PHE A O 1
ATOM 2453 N N . ASP A 1 293 ? -14.586 -7.277 11.273 1 61.12 293 ASP A N 1
ATOM 2454 C CA . ASP A 1 293 ? -15.594 -6.844 12.234 1 61.12 293 ASP A CA 1
ATOM 2455 C C . ASP A 1 293 ? -16.891 -6.422 11.531 1 61.12 293 ASP A C 1
ATOM 2457 O O . ASP A 1 293 ? -17.984 -6.715 12.016 1 61.12 293 ASP A O 1
ATOM 2461 N N . LEU A 1 294 ? -16.719 -5.785 10.422 1 59.97 294 LEU A N 1
ATOM 2462 C CA . LEU A 1 294 ? -17.875 -5.367 9.633 1 59.97 294 LEU A CA 1
ATOM 2463 C C . LEU A 1 294 ? -18.625 -6.574 9.078 1 59.97 294 LEU A C 1
ATOM 2465 O O . LEU A 1 294 ? -19.859 -6.602 9.078 1 59.97 294 LEU A O 1
ATOM 2469 N N . PHE A 1 295 ? -17.859 -7.535 8.609 1 59.75 295 PHE A N 1
ATOM 2470 C CA . PHE A 1 295 ? -18.453 -8.766 8.102 1 59.75 295 PHE A CA 1
ATOM 2471 C C . PHE A 1 295 ? -19.219 -9.492 9.211 1 59.75 295 PHE A C 1
ATOM 2473 O O . PHE A 1 295 ? -20.328 -9.961 8.992 1 59.75 295 PHE A O 1
ATOM 2480 N N . LYS A 1 296 ? -18.547 -9.57 10.242 1 63 296 LYS A N 1
ATOM 2481 C CA . LYS A 1 296 ? -19.203 -10.219 11.383 1 63 296 LYS A CA 1
ATOM 2482 C C . LYS A 1 296 ? -20.484 -9.508 11.758 1 63 296 LYS A C 1
ATOM 2484 O O . LYS A 1 296 ? -21.516 -10.148 12 1 63 296 LYS A O 1
ATOM 2489 N N . THR A 1 297 ? -20.344 -8.18 11.844 1 61.03 297 THR A N 1
ATOM 2490 C CA . THR A 1 297 ? -21.531 -7.387 12.156 1 61.03 297 THR A CA 1
ATOM 2491 C C . THR A 1 297 ? -22.625 -7.605 11.117 1 61.03 297 THR A C 1
ATOM 2493 O O . THR A 1 297 ? -23.797 -7.762 11.461 1 61.03 297 THR A O 1
ATOM 2496 N N . ASN A 1 298 ? -22.219 -7.594 9.852 1 57.97 298 ASN A N 1
ATOM 2497 C CA . ASN A 1 298 ? -23.156 -7.824 8.75 1 57.97 298 ASN A CA 1
ATOM 2498 C C . ASN A 1 298 ? -23.812 -9.195 8.852 1 57.97 298 ASN A C 1
ATOM 2500 O O . ASN A 1 298 ? -25.016 -9.328 8.68 1 57.97 298 ASN A O 1
ATOM 2504 N N . TYR A 1 299 ? -22.938 -10.141 9.039 1 58.78 299 TYR A N 1
ATOM 2505 C CA . TYR A 1 299 ? -23.453 -11.5 9.203 1 58.78 299 TYR A CA 1
ATOM 2506 C C . TYR A 1 299 ? -24.406 -11.578 10.391 1 58.78 299 TYR A C 1
ATOM 2508 O O . TYR A 1 299 ? -25.484 -12.172 10.289 1 58.78 299 TYR A O 1
ATOM 2516 N N . GLU A 1 300 ? -23.938 -10.969 11.477 1 63.03 300 GLU A N 1
ATOM 2517 C CA . GLU A 1 300 ? -24.781 -10.977 12.664 1 63.03 300 GLU A CA 1
ATOM 2518 C C . GLU A 1 300 ? -26.094 -10.25 12.406 1 63.03 300 GLU A C 1
ATOM 2520 O O . GLU A 1 300 ? -27.156 -10.703 12.859 1 63.03 300 GLU A O 1
ATOM 2525 N N . LEU A 1 301 ? -26 -9.203 11.719 1 55.88 301 LEU A N 1
ATOM 2526 C CA . LEU A 1 301 ? -27.203 -8.445 11.391 1 55.88 301 LEU A CA 1
ATOM 2527 C C . LEU A 1 301 ? -28.094 -9.242 10.445 1 55.88 301 LEU A C 1
ATOM 2529 O O . LEU A 1 301 ? -29.312 -9.273 10.625 1 55.88 301 LEU A O 1
ATOM 2533 N N . LYS A 1 302 ? -27.484 -9.906 9.422 1 58.28 302 LYS A N 1
ATOM 2534 C CA . LYS A 1 302 ? -28.25 -10.742 8.5 1 58.28 302 LYS A CA 1
ATOM 2535 C C . LYS A 1 302 ? -28.875 -11.938 9.219 1 58.28 302 LYS A C 1
ATOM 2537 O O . LYS A 1 302 ? -30.016 -12.297 8.953 1 58.28 302 LYS A O 1
ATOM 2542 N N . ASP A 1 303 ? -28 -12.492 9.984 1 59.03 303 ASP A N 1
ATOM 2543 C CA . ASP A 1 303 ? -28.516 -13.609 10.781 1 59.03 303 ASP A CA 1
ATOM 2544 C C . ASP A 1 303 ? -29.656 -13.148 11.68 1 59.03 303 ASP A C 1
ATOM 2546 O O . ASP A 1 303 ? -30.688 -13.828 11.773 1 59.03 303 ASP A O 1
ATOM 2550 N N . THR A 1 304 ? -29.422 -12.016 12.398 1 50.84 304 THR A N 1
ATOM 2551 C CA . THR A 1 304 ? -30.469 -11.461 13.258 1 50.84 304 THR A CA 1
ATOM 2552 C C . THR A 1 304 ? -31.719 -11.133 12.453 1 50.84 304 THR A C 1
ATOM 2554 O O . THR A 1 304 ? -32.844 -11.406 12.891 1 50.84 304 THR A O 1
ATOM 2557 N N . LEU A 1 305 ? -31.5 -10.555 11.367 1 49.72 305 LEU A N 1
ATOM 2558 C CA . LEU A 1 305 ? -32.625 -10.242 10.492 1 49.72 305 LEU A CA 1
ATOM 2559 C C . LEU A 1 305 ? -33.312 -11.516 10 1 49.72 305 LEU A C 1
ATOM 2561 O O . LEU A 1 305 ? -34.531 -11.586 9.93 1 49.72 305 LEU A O 1
ATOM 2565 N N . GLY A 1 306 ? -32.469 -12.406 9.516 1 52 306 GLY A N 1
ATOM 2566 C CA . GLY A 1 306 ? -33.031 -13.703 9.156 1 52 306 GLY A CA 1
ATOM 2567 C C . GLY A 1 306 ? -33.875 -14.32 10.266 1 52 306 GLY A C 1
ATOM 2568 O O . GLY A 1 306 ? -34.969 -14.797 10.031 1 52 306 GLY A O 1
ATOM 2569 N N . LYS A 1 307 ? -33.312 -14.352 11.445 1 54.38 307 LYS A N 1
ATOM 2570 C CA . LYS A 1 307 ? -34.031 -14.875 12.594 1 54.38 307 LYS A CA 1
ATOM 2571 C C . LYS A 1 307 ? -35.312 -14.055 12.859 1 54.38 307 LYS A C 1
ATOM 2573 O O . LYS A 1 307 ? -36.344 -14.609 13.195 1 54.38 307 LYS A O 1
ATOM 2578 N N . ALA A 1 308 ? -35.156 -12.758 12.844 1 43.97 308 ALA A N 1
ATOM 2579 C CA . ALA A 1 308 ? -36.312 -11.891 13.047 1 43.97 308 ALA A CA 1
ATOM 2580 C C . ALA A 1 308 ? -37.406 -12.172 12.008 1 43.97 308 ALA A C 1
ATOM 2582 O O . ALA A 1 308 ? -38.594 -12.227 12.344 1 43.97 308 ALA A O 1
ATOM 2583 N N . TYR A 1 309 ? -36.938 -12.375 10.812 1 46.44 309 TYR A N 1
ATOM 2584 C CA . TYR A 1 309 ? -37.906 -12.703 9.75 1 46.44 309 TYR A CA 1
ATOM 2585 C C . TYR A 1 309 ? -38.562 -14.047 10.016 1 46.44 309 TYR A C 1
ATOM 2587 O O . TYR A 1 309 ? -39.781 -14.195 9.828 1 46.44 309 TYR A O 1
ATOM 2595 N N . GLU A 1 310 ? -37.719 -14.969 10.367 1 53.44 310 GLU A N 1
ATOM 2596 C CA . GLU A 1 310 ? -38.281 -16.281 10.672 1 53.44 310 GLU A CA 1
ATOM 2597 C C . GLU A 1 310 ? -39.281 -16.188 11.828 1 53.44 310 GLU A C 1
ATOM 2599 O O . GLU A 1 310 ? -40.344 -16.812 11.797 1 53.44 310 GLU A O 1
ATOM 2604 N N . LEU A 1 311 ? -38.938 -15.406 12.859 1 46.94 311 LEU A N 1
ATOM 2605 C CA . LEU A 1 311 ? -39.812 -15.211 13.992 1 46.94 311 LEU A CA 1
ATOM 2606 C C . LEU A 1 311 ? -41.094 -14.508 13.562 1 46.94 311 LEU A C 1
ATOM 2608 O O . LEU A 1 311 ? -42.188 -14.859 14.016 1 46.94 311 LEU A O 1
ATOM 2612 N N . MET A 1 312 ? -41 -13.531 12.789 1 40.28 312 MET A N 1
ATOM 2613 C CA . MET A 1 312 ? -42.188 -12.82 12.305 1 40.28 312 MET A CA 1
ATOM 2614 C C . MET A 1 312 ? -43.031 -13.727 11.43 1 40.28 312 MET A C 1
ATOM 2616 O O . MET A 1 312 ? -44.281 -13.695 11.531 1 40.28 312 MET A O 1
ATOM 2620 N N . LYS A 1 313 ? -42.438 -14.453 10.633 1 46.72 313 LYS A N 1
ATOM 2621 C CA . LYS A 1 313 ? -43.188 -15.414 9.812 1 46.72 313 LYS A CA 1
ATOM 2622 C C . LYS A 1 313 ? -43.906 -16.422 10.68 1 46.72 313 LYS A C 1
ATOM 2624 O O . LYS A 1 313 ? -45.062 -16.766 10.406 1 46.72 313 LYS A O 1
ATOM 2629 N N . LYS A 1 314 ? -43.219 -16.922 11.609 1 52.41 314 LYS A N 1
ATOM 2630 C CA . LYS A 1 314 ? -43.875 -17.859 12.531 1 52.41 314 LYS A CA 1
ATOM 2631 C C . LYS A 1 314 ? -45.062 -17.219 13.234 1 52.41 314 LYS A C 1
ATOM 2633 O O . LYS A 1 314 ? -46.062 -17.875 13.484 1 52.41 314 LYS A O 1
ATOM 2638 N N . ARG A 1 315 ? -44.844 -16.016 13.484 1 41.09 315 ARG A N 1
ATOM 2639 C CA . ARG A 1 315 ? -45.906 -15.312 14.172 1 41.09 315 ARG A CA 1
ATOM 2640 C C . ARG A 1 315 ? -47.094 -15.047 13.227 1 41.09 315 ARG A C 1
ATOM 2642 O O . ARG A 1 315 ? -48.25 -15.055 13.641 1 41.09 315 ARG A O 1
ATOM 2649 N N . ILE A 1 316 ? -46.719 -14.852 12.086 1 43.88 316 ILE A N 1
ATOM 2650 C CA . ILE A 1 316 ? -47.75 -14.633 11.094 1 43.88 316 ILE A CA 1
ATOM 2651 C C . ILE A 1 316 ? -48.469 -15.953 10.781 1 43.88 316 ILE A C 1
ATOM 2653 O O . ILE A 1 316 ? -49.688 -16 10.672 1 43.88 316 ILE A O 1
ATOM 2657 N N . ASP A 1 317 ? -47.656 -17 10.57 1 46.03 317 ASP A N 1
ATOM 2658 C CA . ASP A 1 317 ? -48.25 -18.297 10.281 1 46.03 317 ASP A CA 1
ATOM 2659 C C . ASP A 1 317 ? -49.062 -18.812 11.477 1 46.03 317 ASP A C 1
ATOM 2661 O O . ASP A 1 317 ? -50 -19.578 11.305 1 46.03 317 ASP A O 1
ATOM 2665 N N . ASN A 1 318 ? -48.625 -18.578 12.578 1 38.12 318 ASN A N 1
ATOM 2666 C CA . ASN A 1 318 ? -49.344 -19 13.758 1 38.12 318 ASN A CA 1
ATOM 2667 C C . ASN A 1 318 ? -50.562 -18.094 14.016 1 38.12 318 ASN A C 1
ATOM 2669 O O . ASN A 1 318 ? -51.25 -18.25 15.023 1 38.12 318 ASN A O 1
ATOM 2673 N N . LYS A 1 319 ? -50.562 -17.25 13.125 1 32.88 319 LYS A N 1
ATOM 2674 C CA . LYS A 1 319 ? -51.844 -16.531 13.117 1 32.88 319 LYS A CA 1
ATOM 2675 C C . LYS A 1 319 ? -52.75 -17.047 12.016 1 32.88 319 LYS A C 1
ATOM 2677 O O . LYS A 1 319 ? -52.312 -17.297 10.898 1 32.88 319 LYS A O 1
ATOM 2682 N N . MET B 1 1 ? 18.656 -27.781 -14.367 1 97.62 1 MET B N 1
ATOM 2683 C CA . MET B 1 1 ? 17.219 -27.828 -14.164 1 97.62 1 MET B CA 1
ATOM 2684 C C . MET B 1 1 ? 16.484 -27.094 -15.281 1 97.62 1 MET B C 1
ATOM 2686 O O . MET B 1 1 ? 16.891 -26 -15.672 1 97.62 1 MET B O 1
ATOM 2690 N N . ASN B 1 2 ? 15.516 -27.797 -15.938 1 98.81 2 ASN B N 1
ATOM 2691 C CA . ASN B 1 2 ? 14.688 -27.172 -16.969 1 98.81 2 ASN B CA 1
ATOM 2692 C C . ASN B 1 2 ? 13.352 -26.703 -16.406 1 98.81 2 ASN B C 1
ATOM 2694 O O . ASN B 1 2 ? 12.625 -27.469 -15.789 1 98.81 2 ASN B O 1
ATOM 2698 N N . ILE B 1 3 ? 13.078 -25.391 -16.641 1 98.88 3 ILE B N 1
ATOM 2699 C CA . ILE B 1 3 ? 11.773 -24.875 -16.219 1 98.88 3 ILE B CA 1
ATOM 2700 C C . ILE B 1 3 ? 11.102 -24.156 -17.391 1 98.88 3 ILE B C 1
ATOM 2702 O O . ILE B 1 3 ? 11.766 -23.797 -18.359 1 98.88 3 ILE B O 1
ATOM 2706 N N . ALA B 1 4 ? 9.773 -24.062 -17.344 1 98.75 4 ALA B N 1
ATOM 2707 C CA . ALA B 1 4 ? 9 -23.266 -18.297 1 98.75 4 ALA B CA 1
ATOM 2708 C C . ALA B 1 4 ? 8.031 -22.344 -17.562 1 98.75 4 ALA B C 1
ATOM 2710 O O . ALA B 1 4 ? 7.527 -22.672 -16.5 1 98.75 4 ALA B O 1
ATOM 2711 N N . THR B 1 5 ? 7.848 -21.219 -18.094 1 98.38 5 THR B N 1
ATOM 2712 C CA . THR B 1 5 ? 6.852 -20.266 -17.609 1 98.38 5 THR B CA 1
ATOM 2713 C C . THR B 1 5 ? 6.281 -19.438 -18.766 1 98.38 5 THR B C 1
ATOM 2715 O O . THR B 1 5 ? 6.938 -19.266 -19.797 1 98.38 5 THR B O 1
ATOM 2718 N N . ALA B 1 6 ? 5.027 -19.062 -18.625 1 96.44 6 ALA B N 1
ATOM 2719 C CA . ALA B 1 6 ? 4.348 -18.266 -19.641 1 96.44 6 ALA B CA 1
ATOM 2720 C C . ALA B 1 6 ? 4.074 -16.844 -19.141 1 96.44 6 ALA B C 1
ATOM 2722 O O . ALA B 1 6 ? 3.711 -16.656 -17.969 1 96.44 6 ALA B O 1
ATOM 2723 N N . LEU B 1 7 ? 4.359 -15.891 -20.031 1 93.94 7 LEU B N 1
ATOM 2724 C CA . LEU B 1 7 ? 4.086 -14.523 -19.594 1 93.94 7 LEU B CA 1
ATOM 2725 C C . LEU B 1 7 ? 3.783 -13.625 -20.781 1 93.94 7 LEU B C 1
ATOM 2727 O O . LEU B 1 7 ? 4.094 -13.977 -21.922 1 93.94 7 LEU B O 1
ATOM 2731 N N . ASN B 1 8 ? 3.086 -12.562 -20.562 1 92.94 8 ASN B N 1
ATOM 2732 C CA . ASN B 1 8 ? 3.016 -11.43 -21.5 1 92.94 8 ASN B CA 1
ATOM 2733 C C . ASN B 1 8 ? 3.881 -10.266 -21.016 1 92.94 8 ASN B C 1
ATOM 2735 O O . ASN B 1 8 ? 4.527 -10.352 -19.969 1 92.94 8 ASN B O 1
ATOM 2739 N N . LYS B 1 9 ? 3.877 -9.242 -21.75 1 94.75 9 LYS B N 1
ATOM 2740 C CA . LYS B 1 9 ? 4.797 -8.133 -21.531 1 94.75 9 LYS B CA 1
ATOM 2741 C C . LYS B 1 9 ? 4.559 -7.492 -20.156 1 94.75 9 LYS B C 1
ATOM 2743 O O . LYS B 1 9 ? 5.504 -7.066 -19.5 1 94.75 9 LYS B O 1
ATOM 2748 N N . LYS B 1 10 ? 3.381 -7.453 -19.719 1 93.75 10 LYS B N 1
ATOM 2749 C CA . LYS B 1 10 ? 3.004 -6.805 -18.469 1 93.75 10 LYS B CA 1
ATOM 2750 C C . LYS B 1 10 ? 3.57 -7.555 -17.266 1 93.75 10 LYS B C 1
ATOM 2752 O O . LYS B 1 10 ? 3.668 -7 -16.172 1 93.75 10 LYS B O 1
ATOM 2757 N N . TYR B 1 11 ? 4.016 -8.773 -17.484 1 95.75 11 TYR B N 1
ATOM 2758 C CA . TYR B 1 11 ? 4.367 -9.617 -16.344 1 95.75 11 TYR B CA 1
ATOM 2759 C C . TYR B 1 11 ? 5.875 -9.852 -16.281 1 95.75 11 TYR B C 1
ATOM 2761 O O . TYR B 1 11 ? 6.352 -10.68 -15.5 1 95.75 11 TYR B O 1
ATOM 2769 N N . ILE B 1 12 ? 6.609 -9.102 -17.031 1 98 12 ILE B N 1
ATOM 2770 C CA . ILE B 1 12 ? 8.047 -9.305 -17.125 1 98 12 ILE B CA 1
ATOM 2771 C C . ILE B 1 12 ? 8.688 -9.117 -15.75 1 98 12 ILE B C 1
ATOM 2773 O O . ILE B 1 12 ? 9.43 -9.984 -15.273 1 98 12 ILE B O 1
ATOM 2777 N N . ARG B 1 13 ? 8.391 -8.047 -15.055 1 98.31 13 ARG B N 1
ATOM 2778 C CA . ARG B 1 13 ? 9.031 -7.746 -13.781 1 98.31 13 ARG B CA 1
ATOM 2779 C C . ARG B 1 13 ? 8.664 -8.781 -12.727 1 98.31 13 ARG B C 1
ATOM 2781 O O . ARG B 1 13 ? 9.492 -9.141 -11.891 1 98.31 13 ARG B O 1
ATOM 2788 N N . TYR B 1 14 ? 7.434 -9.289 -12.781 1 98.12 14 TYR B N 1
ATOM 2789 C CA . TYR B 1 14 ? 6.977 -10.297 -11.828 1 98.12 14 TYR B CA 1
ATOM 2790 C C . TYR B 1 14 ? 7.637 -11.648 -12.102 1 98.12 14 TYR B C 1
ATOM 2792 O O . TYR B 1 14 ? 7.973 -12.383 -11.164 1 98.12 14 TYR B O 1
ATOM 2800 N N . THR B 1 15 ? 7.812 -11.914 -13.367 1 98.62 15 THR B N 1
ATOM 2801 C CA . THR B 1 15 ? 8.508 -13.133 -13.758 1 98.62 15 THR B CA 1
ATOM 2802 C C . THR B 1 15 ? 9.953 -13.109 -13.258 1 98.62 15 THR B C 1
ATOM 2804 O O . THR B 1 15 ? 10.461 -14.117 -12.758 1 98.62 15 THR B O 1
ATOM 2807 N N . VAL B 1 16 ? 10.562 -11.961 -13.398 1 98.88 16 VAL B N 1
ATOM 2808 C CA . VAL B 1 16 ? 11.938 -11.82 -12.945 1 98.88 16 VAL B CA 1
ATOM 2809 C C . VAL B 1 16 ? 12.023 -12.062 -11.438 1 98.88 16 VAL B C 1
ATOM 2811 O O . VAL B 1 16 ? 12.969 -12.68 -10.953 1 98.88 16 VAL B O 1
ATOM 2814 N N . VAL B 1 17 ? 11.016 -11.602 -10.688 1 98.88 17 VAL B N 1
ATOM 2815 C CA . VAL B 1 17 ? 10.992 -11.836 -9.25 1 98.88 17 VAL B CA 1
ATOM 2816 C C . VAL B 1 17 ? 10.922 -13.336 -8.969 1 98.88 17 VAL B C 1
ATOM 2818 O O . VAL B 1 17 ? 11.68 -13.859 -8.148 1 98.88 17 VAL B O 1
ATOM 2821 N N . MET B 1 18 ? 10.055 -14.008 -9.656 1 98.88 18 MET B N 1
ATOM 2822 C CA . MET B 1 18 ? 9.914 -15.445 -9.5 1 98.88 18 MET B CA 1
ATOM 2823 C C . MET B 1 18 ? 11.211 -16.172 -9.859 1 98.88 18 MET B C 1
ATOM 2825 O O . MET B 1 18 ? 11.695 -17 -9.094 1 98.88 18 MET B O 1
ATOM 2829 N N . LEU B 1 19 ? 11.828 -15.852 -10.969 1 98.94 19 LEU B N 1
ATOM 2830 C CA . LEU B 1 19 ? 13.055 -16.5 -11.422 1 98.94 19 LEU B CA 1
ATOM 2831 C C . LEU B 1 19 ? 14.211 -16.188 -10.484 1 98.94 19 LEU B C 1
ATOM 2833 O O . LEU B 1 19 ? 15.078 -17.031 -10.25 1 98.94 19 LEU B O 1
ATOM 2837 N N . THR B 1 20 ? 14.242 -14.953 -9.961 1 98.88 20 THR B N 1
ATOM 2838 C CA . THR B 1 20 ? 15.242 -14.594 -8.969 1 98.88 20 THR B CA 1
ATOM 2839 C C . THR B 1 20 ? 15.133 -15.477 -7.727 1 98.88 20 THR B C 1
ATOM 2841 O O . THR B 1 20 ? 16.125 -16 -7.242 1 98.88 20 THR B O 1
ATOM 2844 N N . SER B 1 21 ? 13.914 -15.617 -7.27 1 98.88 21 SER B N 1
ATOM 2845 C CA . SER B 1 21 ? 13.711 -16.469 -6.105 1 98.88 21 SER B CA 1
ATOM 2846 C C . SER B 1 21 ? 14.156 -17.906 -6.387 1 98.88 21 SER B C 1
ATOM 2848 O O . SER B 1 21 ? 14.727 -18.562 -5.516 1 98.88 21 SER B O 1
ATOM 2850 N N . LEU B 1 22 ? 13.93 -18.406 -7.605 1 98.88 22 LEU B N 1
ATOM 2851 C CA . LEU B 1 22 ? 14.359 -19.734 -8.023 1 98.88 22 LEU B CA 1
ATOM 2852 C C . LEU B 1 22 ? 15.875 -19.859 -8 1 98.88 22 LEU B C 1
ATOM 2854 O O . LEU B 1 22 ? 16.422 -20.812 -7.43 1 98.88 22 LEU B O 1
ATOM 2858 N N . CYS B 1 23 ? 16.531 -18.906 -8.547 1 98.88 23 CYS B N 1
ATOM 2859 C CA . CYS B 1 23 ? 17.984 -18.938 -8.664 1 98.88 23 CYS B CA 1
ATOM 2860 C C . CYS B 1 23 ? 18.641 -18.828 -7.289 1 98.88 23 CYS B C 1
ATOM 2862 O O . CYS B 1 23 ? 19.609 -19.547 -7.004 1 98.88 23 CYS B O 1
ATOM 2864 N N . VAL B 1 24 ? 18.094 -17.969 -6.434 1 98.69 24 VAL B N 1
ATOM 2865 C CA . VAL B 1 24 ? 18.656 -17.734 -5.105 1 98.69 24 VAL B CA 1
ATOM 2866 C C . VAL B 1 24 ? 18.625 -19.031 -4.301 1 98.69 24 VAL B C 1
ATOM 2868 O O . VAL B 1 24 ? 19.562 -19.344 -3.561 1 98.69 24 VAL B O 1
ATOM 2871 N N . ASN B 1 25 ? 17.609 -19.812 -4.496 1 98.69 25 ASN B N 1
ATOM 2872 C CA . ASN B 1 25 ? 17.391 -20.953 -3.617 1 98.69 25 ASN B CA 1
ATOM 2873 C C . ASN B 1 25 ? 17.797 -22.266 -4.289 1 98.69 25 ASN B C 1
ATOM 2875 O O . ASN B 1 25 ? 17.75 -23.328 -3.67 1 98.69 25 ASN B O 1
ATOM 2879 N N . ASN B 1 26 ? 18.203 -22.203 -5.535 1 98.5 26 ASN B N 1
ATOM 2880 C CA . ASN B 1 26 ? 18.672 -23.359 -6.289 1 98.5 26 ASN B CA 1
ATOM 2881 C C . ASN B 1 26 ? 19.953 -23.031 -7.062 1 98.5 26 ASN B C 1
ATOM 2883 O O . ASN B 1 26 ? 19.891 -22.719 -8.258 1 98.5 26 ASN B O 1
ATOM 2887 N N . PRO B 1 27 ? 21.094 -23.188 -6.414 1 96.31 27 PRO B N 1
ATOM 2888 C CA . PRO B 1 27 ? 22.344 -22.812 -7.055 1 96.31 27 PRO B CA 1
ATOM 2889 C C . PRO B 1 27 ? 22.828 -23.844 -8.062 1 96.31 27 PRO B C 1
ATOM 2891 O O . PRO B 1 27 ? 23.938 -24.391 -7.918 1 96.31 27 PRO B O 1
ATOM 2894 N N . VAL B 1 28 ? 22.062 -24.203 -9.016 1 97.62 28 VAL B N 1
ATOM 2895 C CA . VAL B 1 28 ? 22.359 -25.031 -10.18 1 97.62 28 VAL B CA 1
ATOM 2896 C C . VAL B 1 28 ? 22.016 -24.266 -11.461 1 97.62 28 VAL B C 1
ATOM 2898 O O . VAL B 1 28 ? 21.406 -23.203 -11.414 1 97.62 28 VAL B O 1
ATOM 2901 N N . HIS B 1 29 ? 22.516 -24.766 -12.508 1 98.62 29 HIS B N 1
ATOM 2902 C CA . HIS B 1 29 ? 22.172 -24.141 -13.781 1 98.62 29 HIS B CA 1
ATOM 2903 C C . HIS B 1 29 ? 20.688 -24.359 -14.117 1 98.62 29 HIS B C 1
ATOM 2905 O O . HIS B 1 29 ? 20.188 -25.469 -14 1 98.62 29 HIS B O 1
ATOM 2911 N N . ILE B 1 30 ? 20.062 -23.266 -14.523 1 98.75 30 ILE B N 1
ATOM 2912 C CA . ILE B 1 30 ? 18.641 -23.312 -14.875 1 98.75 30 ILE B CA 1
ATOM 2913 C C . ILE B 1 30 ? 18.453 -22.906 -16.328 1 98.75 30 ILE B C 1
ATOM 2915 O O . ILE B 1 30 ? 19 -21.891 -16.766 1 98.75 30 ILE B O 1
ATOM 2919 N N . ASP B 1 31 ? 17.844 -23.75 -17.109 1 98.88 31 ASP B N 1
ATOM 2920 C CA . ASP B 1 31 ? 17.297 -23.359 -18.406 1 98.88 31 ASP B CA 1
ATOM 2921 C C . ASP B 1 31 ? 15.836 -22.953 -18.297 1 98.88 31 ASP B C 1
ATOM 2923 O O . ASP B 1 31 ? 14.969 -23.812 -18.078 1 98.88 31 ASP B O 1
ATOM 2927 N N . ALA B 1 32 ? 15.602 -21.672 -18.438 1 98.88 32 ALA B N 1
ATOM 2928 C CA . ALA B 1 32 ? 14.234 -21.156 -18.328 1 98.88 32 ALA B CA 1
ATOM 2929 C C . ALA B 1 32 ? 13.633 -20.891 -19.703 1 98.88 32 ALA B C 1
ATOM 2931 O O . ALA B 1 32 ? 14.039 -19.953 -20.391 1 98.88 32 ALA B O 1
ATOM 2932 N N . TYR B 1 33 ? 12.711 -21.719 -20.062 1 98.81 33 TYR B N 1
ATOM 2933 C CA . TYR B 1 33 ? 11.969 -21.547 -21.297 1 98.81 33 TYR B CA 1
ATOM 2934 C C . TYR B 1 33 ? 10.789 -20.594 -21.109 1 98.81 33 TYR B C 1
ATOM 2936 O O . TYR B 1 33 ? 9.867 -20.891 -20.344 1 98.81 33 TYR B O 1
ATOM 2944 N N . ILE B 1 34 ? 10.828 -19.484 -21.859 1 98.56 34 ILE B N 1
ATOM 2945 C CA . ILE B 1 34 ? 9.828 -18.438 -21.688 1 98.56 34 ILE B CA 1
ATOM 2946 C C . ILE B 1 34 ? 8.812 -18.5 -22.828 1 98.56 34 ILE B C 1
ATOM 2948 O O . ILE B 1 34 ? 9.078 -18.031 -23.922 1 98.56 34 ILE B O 1
ATOM 2952 N N . LEU B 1 35 ? 7.656 -19.016 -22.5 1 97.31 35 LEU B N 1
ATOM 2953 C CA . LEU B 1 35 ? 6.574 -19.094 -23.484 1 97.31 35 LEU B CA 1
ATOM 2954 C C . LEU B 1 35 ? 5.895 -17.734 -23.641 1 97.31 35 LEU B C 1
ATOM 2956 O O . LEU B 1 35 ? 5.473 -17.125 -22.656 1 97.31 35 LEU B O 1
ATOM 2960 N N . ASN B 1 36 ? 5.797 -17.266 -24.875 1 94.94 36 ASN B N 1
ATOM 2961 C CA . ASN B 1 36 ? 5.23 -15.945 -25.125 1 94.94 36 ASN B CA 1
ATOM 2962 C C . ASN B 1 36 ? 4.773 -15.797 -26.562 1 94.94 36 ASN B C 1
ATOM 2964 O O . ASN B 1 36 ? 5.125 -16.609 -27.422 1 94.94 36 ASN B O 1
ATOM 2968 N N . SER B 1 37 ? 3.963 -14.727 -26.766 1 91.56 37 SER B N 1
ATOM 2969 C CA . SER B 1 37 ? 3.543 -14.461 -28.141 1 91.56 37 SER B CA 1
ATOM 2970 C C . SER B 1 37 ? 3.922 -13.047 -28.578 1 91.56 37 SER B C 1
ATOM 2972 O O . SER B 1 37 ? 3.867 -12.727 -29.766 1 91.56 37 SER B O 1
ATOM 2974 N N . GLU B 1 38 ? 4.43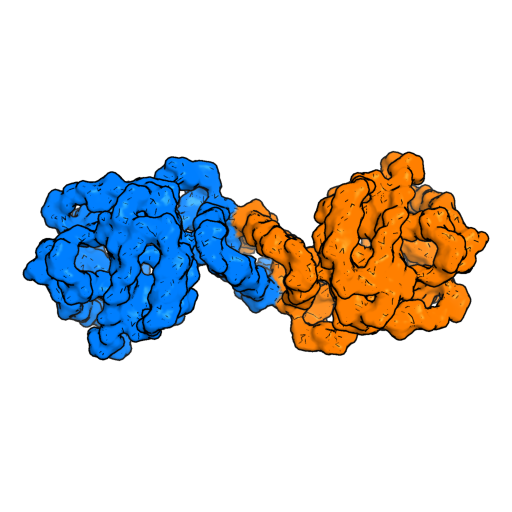 -12.18 -27.641 1 91.31 38 GLU B N 1
ATOM 2975 C CA . GLU B 1 38 ? 4.535 -10.781 -28.031 1 91.31 38 GLU B CA 1
ATOM 2976 C C . GLU B 1 38 ? 5.855 -10.172 -27.562 1 91.31 38 GLU B C 1
ATOM 2978 O O . GLU B 1 38 ? 6.137 -9 -27.828 1 91.31 38 GLU B O 1
ATOM 2983 N N . LEU B 1 39 ? 6.609 -10.898 -26.844 1 95.19 39 LEU B N 1
ATOM 2984 C CA . LEU B 1 39 ? 7.863 -10.344 -26.344 1 95.19 39 LEU B CA 1
ATOM 2985 C C . LEU B 1 39 ? 8.867 -10.148 -27.484 1 95.19 39 LEU B C 1
ATOM 2987 O O . LEU B 1 39 ? 8.977 -11 -28.375 1 95.19 39 LEU B O 1
ATOM 2991 N N . GLU B 1 40 ? 9.555 -9.07 -27.375 1 96.62 40 GLU B N 1
ATOM 2992 C CA . GLU B 1 40 ? 10.562 -8.719 -28.375 1 96.62 40 GLU B CA 1
ATOM 2993 C C . GLU B 1 40 ? 11.969 -8.812 -27.797 1 96.62 40 GLU B C 1
ATOM 2995 O O . GLU B 1 40 ? 12.141 -9.125 -26.609 1 96.62 40 GLU B O 1
ATOM 3000 N N . ALA B 1 41 ? 12.93 -8.578 -28.672 1 97.25 41 ALA B N 1
ATOM 3001 C CA . ALA B 1 41 ? 14.328 -8.711 -28.297 1 97.25 41 ALA B CA 1
ATOM 3002 C C . ALA B 1 41 ? 14.656 -7.828 -27.094 1 97.25 41 ALA B C 1
ATOM 3004 O O . ALA B 1 41 ? 15.398 -8.242 -26.203 1 97.25 41 ALA B O 1
ATOM 3005 N N . GLU B 1 42 ? 14.07 -6.723 -27.062 1 97.75 42 GLU B N 1
ATOM 3006 C CA . GLU B 1 42 ? 14.344 -5.789 -25.984 1 97.75 42 GLU B CA 1
ATOM 3007 C C . GLU B 1 42 ? 13.773 -6.301 -24.656 1 97.75 42 GLU B C 1
ATOM 3009 O O . GLU B 1 42 ? 14.359 -6.066 -23.594 1 97.75 42 GLU B O 1
ATOM 3014 N N . ASP B 1 43 ? 12.688 -6.926 -24.703 1 98.06 43 ASP B N 1
ATOM 3015 C CA . ASP B 1 43 ? 12.078 -7.5 -23.516 1 98.06 43 ASP B CA 1
ATOM 3016 C C . ASP B 1 43 ? 12.953 -8.602 -22.922 1 98.06 43 ASP B C 1
ATOM 3018 O O . ASP B 1 43 ? 13.172 -8.648 -21.719 1 98.06 43 ASP B O 1
ATOM 3022 N N . PHE B 1 44 ? 13.516 -9.422 -23.812 1 98.44 44 PHE B N 1
ATOM 3023 C CA . PHE B 1 44 ? 14.383 -10.5 -23.359 1 98.44 44 PHE B CA 1
ATOM 3024 C C . PHE B 1 44 ? 15.695 -9.945 -22.828 1 98.44 44 PHE B C 1
ATOM 3026 O O . PHE B 1 44 ? 16.266 -10.5 -21.875 1 98.44 44 PHE B O 1
ATOM 3033 N N . ALA B 1 45 ? 16.156 -8.898 -23.422 1 98.44 45 ALA B N 1
ATOM 3034 C CA . ALA B 1 45 ? 17.344 -8.258 -22.906 1 98.44 45 ALA B CA 1
ATOM 3035 C C . ALA B 1 45 ? 17.141 -7.762 -21.469 1 98.44 45 ALA B C 1
ATOM 3037 O O . ALA B 1 45 ? 18.016 -7.898 -20.625 1 98.44 45 ALA B O 1
ATOM 3038 N N . LYS B 1 46 ? 15.977 -7.23 -21.234 1 98.06 46 LYS B N 1
ATOM 3039 C CA . LYS B 1 46 ? 15.617 -6.762 -19.891 1 98.06 46 LYS B CA 1
ATOM 3040 C C . LYS B 1 46 ? 15.625 -7.91 -18.891 1 98.06 46 LYS B C 1
ATOM 3042 O O . LYS B 1 46 ? 16.141 -7.766 -17.781 1 98.06 46 LYS B O 1
ATOM 3047 N N . ILE B 1 47 ? 15.102 -9.016 -19.266 1 98.75 47 ILE B N 1
ATOM 3048 C CA . ILE B 1 47 ? 15.031 -10.18 -18.406 1 98.75 47 ILE B CA 1
ATOM 3049 C C . ILE B 1 47 ? 16.438 -10.719 -18.141 1 98.75 47 ILE B C 1
ATOM 3051 O O . ILE B 1 47 ? 16.812 -10.953 -16.984 1 98.75 47 ILE B O 1
ATOM 3055 N N . ARG B 1 48 ? 17.219 -10.852 -19.172 1 98.81 48 ARG B N 1
ATOM 3056 C CA . ARG B 1 48 ? 18.578 -11.398 -19.062 1 98.81 48 ARG B CA 1
ATOM 3057 C C . ARG B 1 48 ? 19.469 -10.484 -18.234 1 98.81 48 ARG B C 1
ATOM 3059 O O . ARG B 1 48 ? 20.25 -10.961 -17.406 1 98.81 48 ARG B O 1
ATOM 3066 N N . ASN B 1 49 ? 19.328 -9.211 -18.422 1 98.69 49 ASN B N 1
ATOM 3067 C CA . ASN B 1 49 ? 20.094 -8.266 -17.625 1 98.69 49 ASN B CA 1
ATOM 3068 C C . ASN B 1 49 ? 19.75 -8.344 -16.156 1 98.69 49 ASN B C 1
ATOM 3070 O O . ASN B 1 49 ? 20.625 -8.281 -15.289 1 98.69 49 ASN B O 1
ATOM 3074 N N . ALA B 1 50 ? 18.5 -8.469 -15.891 1 98.69 50 ALA B N 1
ATOM 3075 C CA . ALA B 1 50 ? 18.031 -8.531 -14.508 1 98.69 50 ALA B CA 1
ATOM 3076 C C . ALA B 1 50 ? 18.531 -9.797 -13.82 1 98.69 50 ALA B C 1
ATOM 3078 O O . ALA B 1 50 ? 18.688 -9.82 -12.594 1 98.69 50 ALA B O 1
ATOM 3079 N N . LEU B 1 51 ? 18.828 -10.836 -14.609 1 98.75 51 LEU B N 1
ATOM 3080 C CA . LEU B 1 51 ? 19.203 -12.125 -14.047 1 98.75 51 LEU B CA 1
ATOM 3081 C C . LEU B 1 51 ? 20.672 -12.414 -14.289 1 98.75 51 LEU B C 1
ATOM 3083 O O . LEU B 1 51 ? 21.125 -13.562 -14.148 1 98.75 51 LEU B O 1
ATOM 3087 N N . SER B 1 52 ? 21.422 -11.414 -14.602 1 98.38 52 SER B N 1
ATOM 3088 C CA . SER B 1 52 ? 22.797 -11.57 -15.094 1 98.38 52 SER B CA 1
ATOM 3089 C C . SER B 1 52 ? 23.719 -12.117 -14 1 98.38 52 SER B C 1
ATOM 3091 O O . SER B 1 52 ? 24.766 -12.688 -14.297 1 98.38 52 SER B O 1
ATOM 3093 N N . ASN B 1 53 ? 23.328 -12.039 -12.75 1 98 53 ASN B N 1
ATOM 3094 C CA . ASN B 1 53 ? 24.188 -12.477 -11.648 1 98 53 ASN B CA 1
ATOM 3095 C C . ASN B 1 53 ? 23.953 -13.945 -11.312 1 98 53 ASN B C 1
ATOM 3097 O O . ASN B 1 53 ? 24.609 -14.492 -10.422 1 98 53 ASN B O 1
ATOM 3101 N N . TYR B 1 54 ? 23.094 -14.594 -12.062 1 98.56 54 TYR B N 1
ATOM 3102 C CA . TYR B 1 54 ? 22.75 -15.969 -11.742 1 98.56 54 TYR B CA 1
ATOM 3103 C C . TYR B 1 54 ? 23.078 -16.906 -12.906 1 98.56 54 TYR B C 1
ATOM 3105 O O . TYR B 1 54 ? 23.281 -16.438 -14.031 1 98.56 54 TYR B O 1
ATOM 3113 N N . ASP B 1 55 ? 23.234 -18.188 -12.602 1 98.75 55 ASP B N 1
ATOM 3114 C CA . ASP B 1 55 ? 23.484 -19.188 -13.625 1 98.75 55 ASP B CA 1
ATOM 3115 C C . ASP B 1 55 ? 22.172 -19.672 -14.258 1 98.75 55 ASP B C 1
ATOM 3117 O O . ASP B 1 55 ? 21.703 -20.781 -13.969 1 98.75 55 ASP B O 1
ATOM 3121 N N . ILE B 1 56 ? 21.609 -18.828 -15.117 1 98.81 56 ILE B N 1
ATOM 3122 C CA . ILE B 1 56 ? 20.328 -19.109 -15.758 1 98.81 56 ILE B CA 1
ATOM 3123 C C . ILE B 1 56 ? 20.406 -18.734 -17.234 1 98.81 56 ILE B C 1
ATOM 3125 O O . ILE B 1 56 ? 20.984 -17.703 -17.594 1 98.81 56 ILE B O 1
ATOM 3129 N N . SER B 1 57 ? 19.922 -19.609 -18.094 1 98.81 57 SER B N 1
ATOM 3130 C CA . SER B 1 57 ? 19.672 -19.312 -19.516 1 98.81 57 SER B CA 1
ATOM 3131 C C . SER B 1 57 ? 18.203 -19 -19.766 1 98.81 57 SER B C 1
ATOM 3133 O O . SER B 1 57 ? 17.328 -19.812 -19.469 1 98.81 57 SER B O 1
ATOM 3135 N N . VAL B 1 58 ? 18.016 -17.812 -20.297 1 98.75 58 VAL B N 1
ATOM 3136 C CA . VAL B 1 58 ? 16.656 -17.406 -20.672 1 98.75 58 VAL B CA 1
ATOM 3137 C C . VAL B 1 58 ? 16.422 -17.719 -22.141 1 98.75 58 VAL B C 1
ATOM 3139 O O . VAL B 1 58 ? 17.031 -17.094 -23.016 1 98.75 58 VAL B O 1
ATOM 3142 N N . ILE B 1 59 ? 15.523 -18.656 -22.406 1 98.56 59 ILE B N 1
ATOM 3143 C CA . ILE B 1 59 ? 15.328 -19.156 -23.75 1 98.56 59 ILE B CA 1
ATOM 3144 C C . ILE B 1 59 ? 13.93 -18.781 -24.25 1 98.56 59 ILE B C 1
ATOM 3146 O O . ILE B 1 59 ? 12.93 -19.297 -23.734 1 98.56 59 ILE B O 1
ATOM 3150 N N . PRO B 1 60 ? 13.867 -17.938 -25.266 1 98.06 60 PRO B N 1
ATOM 3151 C CA . PRO B 1 60 ? 12.562 -17.547 -25.797 1 98.06 60 PRO B CA 1
ATOM 3152 C C . PRO B 1 60 ? 11.859 -18.688 -26.531 1 98.06 60 PRO B C 1
ATOM 3154 O O . PRO B 1 60 ? 12.492 -19.406 -27.297 1 98.06 60 PRO B O 1
ATOM 3157 N N . VAL B 1 61 ? 10.641 -18.938 -26.219 1 97.31 61 VAL B N 1
ATOM 3158 C CA . VAL B 1 61 ? 9.766 -19.844 -26.938 1 97.31 61 VAL B CA 1
ATOM 3159 C C . VAL B 1 61 ? 8.547 -19.094 -27.469 1 97.31 61 VAL B C 1
ATOM 3161 O O . VAL B 1 61 ? 7.602 -18.828 -26.719 1 97.31 61 VAL B O 1
ATOM 3164 N N . ASN B 1 62 ? 8.539 -18.828 -28.734 1 93.38 62 ASN B N 1
ATOM 3165 C CA . ASN B 1 62 ? 7.465 -18.062 -29.344 1 93.38 62 ASN B CA 1
ATOM 3166 C C . ASN B 1 62 ? 6.301 -18.953 -29.766 1 93.38 62 ASN B C 1
ATOM 3168 O O . ASN B 1 62 ? 6.492 -19.938 -30.5 1 93.38 62 ASN B O 1
ATOM 3172 N N . ILE B 1 63 ? 5.203 -18.578 -29.219 1 91.25 63 ILE B N 1
ATOM 3173 C CA . ILE B 1 63 ? 3.986 -19.312 -29.547 1 91.25 63 ILE B CA 1
ATOM 3174 C C . ILE B 1 63 ? 3.129 -18.484 -30.5 1 91.25 63 ILE B C 1
ATOM 3176 O O . ILE B 1 63 ? 2.752 -17.359 -30.188 1 91.25 63 ILE B O 1
ATOM 3180 N N . SER B 1 64 ? 2.816 -19.016 -31.625 1 83.25 64 SER B N 1
ATOM 3181 C CA . SER B 1 64 ? 2.004 -18.312 -32.625 1 83.25 64 SER B CA 1
ATOM 3182 C C . SER B 1 64 ? 0.547 -18.234 -32.156 1 83.25 64 SER B C 1
ATOM 3184 O O . SER B 1 64 ? -0.026 -19.219 -31.703 1 83.25 64 SER B O 1
ATOM 3186 N N . SER B 1 65 ? 0.051 -17.047 -32.281 1 72.62 65 SER B N 1
ATOM 3187 C CA . SER B 1 65 ? -1.346 -16.828 -31.922 1 72.62 65 SER B CA 1
ATOM 3188 C C . SER B 1 65 ? -2.283 -17.609 -32.844 1 72.62 65 SER B C 1
ATOM 3190 O O . SER B 1 65 ? -3.426 -17.891 -32.469 1 72.62 65 SER B O 1
ATOM 3192 N N . GLU B 1 66 ? -1.81 -17.922 -33.969 1 68.5 66 GLU B N 1
ATOM 3193 C CA . GLU B 1 66 ? -2.629 -18.594 -34.969 1 68.5 66 GLU B CA 1
ATOM 3194 C C . GLU B 1 66 ? -2.998 -20.016 -34.5 1 68.5 66 GLU B C 1
ATOM 3196 O O . GLU B 1 66 ? -3.941 -20.609 -35.031 1 68.5 66 GLU B O 1
ATOM 3201 N N . ARG B 1 67 ? -2.352 -20.406 -33.562 1 68.38 67 ARG B N 1
ATOM 3202 C CA . ARG B 1 67 ? -2.59 -21.766 -33.094 1 68.38 67 ARG B CA 1
ATOM 3203 C C . ARG B 1 67 ? -3.852 -21.828 -32.25 1 68.38 67 ARG B C 1
ATOM 3205 O O . ARG B 1 67 ? -4.375 -22.922 -31.969 1 68.38 67 ARG B O 1
ATOM 3212 N N . PHE B 1 68 ? -4.25 -20.688 -31.891 1 70.25 68 PHE B N 1
ATOM 3213 C CA . PHE B 1 68 ? -5.363 -20.688 -30.938 1 70.25 68 PHE B CA 1
ATOM 3214 C C . PHE B 1 68 ? -6.637 -20.188 -31.625 1 70.25 68 PHE B C 1
ATOM 3216 O O . PHE B 1 68 ? -6.621 -19.156 -32.312 1 70.25 68 PHE B O 1
ATOM 3223 N N . ASP B 1 69 ? -7.516 -21.078 -31.688 1 65.81 69 ASP B N 1
ATOM 3224 C CA . ASP B 1 69 ? -8.828 -20.766 -32.25 1 65.81 69 ASP B CA 1
ATOM 3225 C C . ASP B 1 69 ? -9.492 -19.625 -31.484 1 65.81 69 ASP B C 1
ATOM 3227 O O . ASP B 1 69 ? -9.312 -19.5 -30.266 1 65.81 69 ASP B O 1
ATOM 3231 N N . ASP B 1 70 ? -10.156 -18.844 -32.156 1 65 70 ASP B N 1
ATOM 3232 C CA . ASP B 1 70 ? -10.898 -17.734 -31.578 1 65 70 ASP B CA 1
ATOM 3233 C C . ASP B 1 70 ? -11.945 -18.234 -30.578 1 65 70 ASP B C 1
ATOM 3235 O O . ASP B 1 70 ? -12.453 -17.453 -29.766 1 65 70 ASP B O 1
ATOM 3239 N N . LYS B 1 71 ? -12.141 -19.438 -30.547 1 63.72 71 LYS B N 1
ATOM 3240 C CA . LYS B 1 71 ? -13.211 -19.984 -29.719 1 63.72 71 LYS B CA 1
ATOM 3241 C C . LYS B 1 71 ? -12.727 -20.25 -28.297 1 63.72 71 LYS B C 1
ATOM 3243 O O . LYS B 1 71 ? -13.531 -20.453 -27.391 1 63.72 71 LYS B O 1
ATOM 3248 N N . LEU B 1 72 ? -11.539 -20.25 -28.219 1 71.12 72 LEU B N 1
ATOM 3249 C CA . LEU B 1 72 ? -11.016 -20.547 -26.891 1 71.12 72 LEU B CA 1
ATOM 3250 C C . LEU B 1 72 ? -11.43 -19.484 -25.891 1 71.12 72 LEU B C 1
ATOM 3252 O O . LEU B 1 72 ? -11.289 -18.281 -26.172 1 71.12 72 LEU B O 1
ATOM 3256 N N . PRO B 1 73 ? -11.992 -19.906 -24.766 1 65.69 73 PRO B N 1
ATOM 3257 C CA . PRO B 1 73 ? -12.438 -18.938 -23.766 1 65.69 73 PRO B CA 1
ATOM 3258 C C . PRO B 1 73 ? -11.297 -18.047 -23.25 1 65.69 73 PRO B C 1
ATOM 3260 O O . PRO B 1 73 ? -10.18 -18.531 -23.047 1 65.69 73 PRO B O 1
ATOM 3263 N N . LYS B 1 74 ? -11.586 -16.766 -23.484 1 63.62 74 LYS B N 1
ATOM 3264 C CA . LYS B 1 74 ? -10.672 -15.766 -22.938 1 63.62 74 LYS B CA 1
ATOM 3265 C C . LYS B 1 74 ? -11.438 -14.656 -22.219 1 63.62 74 LYS B C 1
ATOM 3267 O O . LYS B 1 74 ? -12.586 -14.359 -22.562 1 63.62 74 LYS B O 1
ATOM 3272 N N . ASP B 1 75 ? -11.141 -14.297 -20.953 1 55.19 75 ASP B N 1
ATOM 3273 C CA . ASP B 1 75 ? -11.703 -13.125 -20.281 1 55.19 75 ASP B CA 1
ATOM 3274 C C . ASP B 1 75 ? -10.609 -12.312 -19.578 1 55.19 75 ASP B C 1
ATOM 3276 O O . ASP B 1 75 ? -9.43 -12.453 -19.906 1 55.19 75 ASP B O 1
ATOM 3280 N N . ASP B 1 76 ? -11.023 -11.281 -18.875 1 50.06 76 ASP B N 1
ATOM 3281 C CA . ASP B 1 76 ? -10.109 -10.375 -18.188 1 50.06 76 ASP B CA 1
ATOM 3282 C C . ASP B 1 76 ? -9.18 -11.133 -17.25 1 50.06 76 ASP B C 1
ATOM 3284 O O . ASP B 1 76 ? -8.055 -10.695 -16.984 1 50.06 76 ASP B O 1
ATOM 3288 N N . GLN B 1 77 ? -9.672 -12.297 -16.906 1 49.53 77 GLN B N 1
ATOM 3289 C CA . GLN B 1 77 ? -8.906 -13.07 -15.938 1 49.53 77 GLN B CA 1
ATOM 3290 C C . GLN B 1 77 ? -7.984 -14.07 -16.641 1 49.53 77 GLN B C 1
ATOM 3292 O O . GLN B 1 77 ? -6.898 -14.375 -16.141 1 49.53 77 GLN B O 1
ATOM 3297 N N . TRP B 1 78 ? -8.508 -14.531 -17.781 1 55.78 78 TRP B N 1
ATOM 3298 C CA . TRP B 1 78 ? -7.793 -15.609 -18.469 1 55.78 78 TRP B CA 1
ATOM 3299 C C . TRP B 1 78 ? -7.262 -15.148 -19.812 1 55.78 78 TRP B C 1
ATOM 3301 O O . TRP B 1 78 ? -8.031 -14.922 -20.75 1 55.78 78 TRP B O 1
ATOM 3311 N N . SER B 1 79 ? -5.98 -15.016 -19.75 1 67.88 79 SER B N 1
ATOM 3312 C CA . SER B 1 79 ? -5.297 -14.625 -20.969 1 67.88 79 SER B CA 1
ATOM 3313 C C . SER B 1 79 ? -4.914 -15.852 -21.797 1 67.88 79 SER B C 1
ATOM 3315 O O . SER B 1 79 ? -4.988 -16.984 -21.312 1 67.88 79 SER B O 1
ATOM 3317 N N . VAL B 1 80 ? -4.594 -15.656 -23.031 1 77.31 80 VAL B N 1
ATOM 3318 C CA . VAL B 1 80 ? -4.242 -16.719 -23.969 1 77.31 80 VAL B CA 1
ATOM 3319 C C . VAL B 1 80 ? -2.998 -17.453 -23.469 1 77.31 80 VAL B C 1
ATOM 3321 O O . VAL B 1 80 ? -2.822 -18.641 -23.75 1 77.31 80 VAL B O 1
ATOM 3324 N N . GLU B 1 81 ? -2.254 -16.797 -22.625 1 81.06 81 GLU B N 1
ATOM 3325 C CA . GLU B 1 81 ? -0.996 -17.344 -22.141 1 81.06 81 GLU B CA 1
ATOM 3326 C C . GLU B 1 81 ? -1.236 -18.578 -21.281 1 81.06 81 GLU B C 1
ATOM 3328 O O . GLU B 1 81 ? -0.375 -19.469 -21.188 1 81.06 81 GLU B O 1
ATOM 3333 N N . MET B 1 82 ? -2.436 -18.625 -20.734 1 82.44 82 MET B N 1
ATOM 3334 C CA . MET B 1 82 ? -2.727 -19.766 -19.859 1 82.44 82 MET B CA 1
ATOM 3335 C C . MET B 1 82 ? -2.756 -21.062 -20.656 1 82.44 82 MET B C 1
ATOM 3337 O O . MET B 1 82 ? -2.508 -22.141 -20.109 1 82.44 82 MET B O 1
ATOM 3341 N N . TYR B 1 83 ? -2.918 -20.984 -21.953 1 87.06 83 TYR B N 1
ATOM 3342 C CA . TYR B 1 83 ? -3.029 -22.172 -22.797 1 87.06 83 TYR B CA 1
ATOM 3343 C C . TYR B 1 83 ? -1.656 -22.641 -23.266 1 87.06 83 TYR B C 1
ATOM 3345 O O . TYR B 1 83 ? -1.512 -23.75 -23.781 1 87.06 83 TYR B O 1
ATOM 3353 N N . TYR B 1 84 ? -0.683 -21.844 -23.047 1 91.94 84 TYR B N 1
ATOM 3354 C CA . TYR B 1 84 ? 0.632 -22.172 -23.578 1 91.94 84 TYR B CA 1
ATOM 3355 C C . TYR B 1 84 ? 1.182 -23.438 -22.938 1 91.94 84 TYR B C 1
ATOM 3357 O O . TYR B 1 84 ? 1.903 -24.203 -23.578 1 91.94 84 TYR B O 1
ATOM 3365 N N . ARG B 1 85 ? 0.779 -23.609 -21.734 1 93 85 ARG B N 1
ATOM 3366 C CA . ARG B 1 85 ? 1.28 -24.766 -21.016 1 93 85 ARG B CA 1
ATOM 3367 C C . ARG B 1 85 ? 0.758 -26.062 -21.641 1 93 85 ARG B C 1
ATOM 3369 O O . ARG B 1 85 ? 1.345 -27.125 -21.453 1 93 85 ARG B O 1
ATOM 3376 N N . LEU B 1 86 ? -0.301 -25.984 -22.469 1 92.88 86 LEU B N 1
ATOM 3377 C CA . LEU B 1 86 ? -0.847 -27.156 -23.172 1 92.88 86 LEU B CA 1
ATOM 3378 C C . LEU B 1 86 ? 0.032 -27.531 -24.344 1 92.88 86 LEU B C 1
ATOM 3380 O O . LEU B 1 86 ? -0.107 -28.625 -24.906 1 92.88 86 LEU B O 1
ATOM 3384 N N . LEU B 1 87 ? 0.947 -26.672 -24.703 1 92.81 87 LEU B N 1
ATOM 3385 C CA . LEU B 1 87 ? 1.751 -26.859 -25.906 1 92.81 87 LEU B CA 1
ATOM 3386 C C . LEU B 1 87 ? 3.15 -27.359 -25.547 1 92.81 87 LEU B C 1
ATOM 3388 O O . LEU B 1 87 ? 4.016 -27.453 -26.422 1 92.81 87 LEU B O 1
ATOM 3392 N N . MET B 1 88 ? 3.363 -27.703 -24.375 1 94.62 88 MET B N 1
ATOM 3393 C CA . MET B 1 88 ? 4.703 -28 -23.875 1 94.62 88 MET B CA 1
ATOM 3394 C C . MET B 1 88 ? 5.359 -29.094 -24.688 1 94.62 88 MET B C 1
ATOM 3396 O O . MET B 1 88 ? 6.531 -29 -25.047 1 94.62 88 MET B O 1
ATOM 3400 N N . GLY B 1 89 ? 4.66 -30.141 -25.016 1 93.75 89 GLY B N 1
ATOM 3401 C CA . GLY B 1 89 ? 5.203 -31.266 -25.75 1 93.75 89 GLY B CA 1
ATOM 3402 C C . GLY B 1 89 ? 5.637 -30.906 -27.156 1 93.75 89 GLY B C 1
ATOM 3403 O O . GLY B 1 89 ? 6.492 -31.578 -27.75 1 93.75 89 GLY B O 1
ATOM 3404 N N . GLU B 1 90 ? 5.145 -29.844 -27.641 1 93.44 90 GLU B N 1
ATOM 3405 C CA . GLU B 1 90 ? 5.383 -29.484 -29.031 1 93.44 90 GLU B CA 1
ATOM 3406 C C . GLU B 1 90 ? 6.418 -28.375 -29.141 1 93.44 90 GLU B C 1
ATOM 3408 O O . GLU B 1 90 ? 7.188 -28.312 -30.109 1 93.44 90 GLU B O 1
ATOM 3413 N N . VAL B 1 91 ? 6.477 -27.5 -28.172 1 94.69 91 VAL B N 1
ATOM 3414 C CA . VAL B 1 91 ? 7.227 -26.281 -28.375 1 94.69 91 VAL B CA 1
ATOM 3415 C C . VAL B 1 91 ? 8.57 -26.359 -27.672 1 94.69 91 VAL B C 1
ATOM 3417 O O . VAL B 1 91 ? 9.5 -25.609 -27.969 1 94.69 91 VAL B O 1
ATOM 3420 N N . ILE B 1 92 ? 8.695 -27.234 -26.719 1 97.5 92 ILE B N 1
ATOM 3421 C CA . ILE B 1 92 ? 9.961 -27.438 -26.016 1 97.5 92 ILE B CA 1
ATOM 3422 C C . ILE B 1 92 ? 10.844 -28.391 -26.812 1 97.5 92 ILE B C 1
ATOM 3424 O O . ILE B 1 92 ? 10.359 -29.375 -27.391 1 97.5 92 ILE B O 1
ATOM 3428 N N . PRO B 1 93 ? 12.156 -28.156 -26.828 1 97.31 93 PRO B N 1
ATOM 3429 C CA . PRO B 1 93 ? 13.055 -29.016 -27.594 1 97.31 93 PRO B CA 1
ATOM 3430 C C . PRO B 1 93 ? 12.961 -30.484 -27.172 1 97.31 93 PRO B C 1
ATOM 3432 O O . PRO B 1 93 ? 12.797 -30.781 -25.984 1 97.31 93 PRO B O 1
ATOM 3435 N N . GLU B 1 94 ? 13.227 -31.359 -28.094 1 96.31 94 GLU B N 1
ATOM 3436 C CA . GLU B 1 94 ? 13.094 -32.812 -27.891 1 96.31 94 GLU B CA 1
ATOM 3437 C C . GLU B 1 94 ? 14.109 -33.312 -26.875 1 96.31 94 GLU B C 1
ATOM 3439 O O . GLU B 1 94 ? 13.875 -34.312 -26.188 1 96.31 94 GLU B O 1
ATOM 3444 N N . SER B 1 95 ? 15.125 -32.594 -26.766 1 97.31 95 SER B N 1
ATOM 3445 C CA . SER B 1 95 ? 16.188 -33 -25.859 1 97.31 95 SER B CA 1
ATOM 3446 C C . SER B 1 95 ? 15.773 -32.812 -24.406 1 97.31 95 SER B C 1
ATOM 3448 O O . SER B 1 95 ? 16.391 -33.375 -23.5 1 97.31 95 SER B O 1
ATOM 3450 N N . VAL B 1 96 ? 14.766 -32.031 -24.172 1 98.38 96 VAL B N 1
ATOM 3451 C CA . VAL B 1 96 ? 14.258 -31.828 -22.812 1 98.38 96 VAL B CA 1
ATOM 3452 C C . VAL B 1 96 ? 13.203 -32.875 -22.5 1 98.38 96 VAL B C 1
ATOM 3454 O O . VAL B 1 96 ? 12.078 -32.812 -23 1 98.38 96 VAL B O 1
ATOM 3457 N N . GLU B 1 97 ? 13.531 -33.781 -21.672 1 97.88 97 GLU B N 1
ATOM 3458 C CA . GLU B 1 97 ? 12.633 -34.875 -21.391 1 97.88 97 GLU B CA 1
ATOM 3459 C C . GLU B 1 97 ? 11.852 -34.656 -20.094 1 97.88 97 GLU B C 1
ATOM 3461 O O . GLU B 1 97 ? 10.836 -35.312 -19.844 1 97.88 97 GLU B O 1
ATOM 3466 N N . ARG B 1 98 ? 12.375 -33.812 -19.234 1 97.88 98 ARG B N 1
ATOM 3467 C CA . ARG B 1 98 ? 11.82 -33.438 -17.938 1 97.88 98 ARG B CA 1
ATOM 3468 C C . ARG B 1 98 ? 11.781 -31.922 -17.781 1 97.88 98 ARG B C 1
ATOM 3470 O O . ARG B 1 98 ? 12.766 -31.234 -18.062 1 97.88 98 ARG B O 1
ATOM 3477 N N . ILE B 1 99 ? 10.609 -31.422 -17.422 1 98.75 99 ILE B N 1
ATOM 3478 C CA . ILE B 1 99 ? 10.516 -29.969 -17.266 1 98.75 99 ILE B CA 1
ATOM 3479 C C . ILE B 1 99 ? 9.539 -29.625 -16.141 1 98.75 99 ILE B C 1
ATOM 3481 O O . ILE B 1 99 ? 8.555 -30.344 -15.93 1 98.75 99 ILE B O 1
ATOM 3485 N N . LEU B 1 100 ? 9.875 -28.625 -15.391 1 98.81 100 LEU B N 1
ATOM 3486 C CA . LEU B 1 100 ? 9 -28.094 -14.352 1 98.81 100 LEU B CA 1
ATOM 3487 C C . LEU B 1 100 ? 8.32 -26.812 -14.812 1 98.81 100 LEU B C 1
ATOM 3489 O O . LEU B 1 100 ? 8.992 -25.812 -15.07 1 98.81 100 LEU B O 1
ATOM 3493 N N . TYR B 1 101 ? 7.004 -26.844 -14.969 1 98.69 101 TYR B N 1
ATOM 3494 C CA . TYR B 1 101 ? 6.246 -25.641 -15.273 1 98.69 101 TYR B CA 1
ATOM 3495 C C . TYR B 1 101 ? 5.953 -24.844 -14.016 1 98.69 101 TYR B C 1
ATOM 3497 O O . TYR B 1 101 ? 5.512 -25.391 -13.008 1 98.69 101 TYR B O 1
ATOM 3505 N N . LEU B 1 102 ? 6.172 -23.547 -14.062 1 98.69 102 LEU B N 1
ATOM 3506 C CA . LEU B 1 102 ? 5.965 -22.656 -12.93 1 98.69 102 LEU B CA 1
ATOM 3507 C C . LEU B 1 102 ? 5.203 -21.406 -13.359 1 98.69 102 LEU B C 1
ATOM 3509 O O . LEU B 1 102 ? 5.613 -20.703 -14.297 1 98.69 102 LEU B O 1
ATOM 3513 N N . ASP B 1 103 ? 4.121 -21.047 -12.648 1 97.5 103 ASP B N 1
ATOM 3514 C CA . ASP B 1 103 ? 3.434 -19.781 -12.867 1 97.5 103 ASP B CA 1
ATOM 3515 C C . ASP B 1 103 ? 4.305 -18.609 -12.438 1 97.5 103 ASP B C 1
ATOM 3517 O O . ASP B 1 103 ? 5.266 -18.781 -11.688 1 97.5 103 ASP B O 1
ATOM 3521 N N . VAL B 1 104 ? 3.885 -17.484 -12.883 1 97.06 104 VAL B N 1
ATOM 3522 C CA . VAL B 1 104 ? 4.645 -16.266 -12.617 1 97.06 104 VAL B CA 1
ATOM 3523 C C . VAL B 1 104 ? 4.402 -15.812 -11.18 1 97.06 104 VAL B C 1
ATOM 3525 O O . VAL B 1 104 ? 5.293 -15.234 -10.555 1 97.06 104 VAL B O 1
ATOM 3528 N N . ASP B 1 105 ? 3.26 -16.141 -10.617 1 97.25 105 ASP B N 1
ATOM 3529 C CA . ASP B 1 105 ? 2.873 -15.609 -9.312 1 97.25 105 ASP B CA 1
ATOM 3530 C C . ASP B 1 105 ? 3.299 -16.547 -8.188 1 97.25 105 ASP B C 1
ATOM 3532 O O . ASP B 1 105 ? 2.523 -16.812 -7.27 1 97.25 105 ASP B O 1
ATOM 3536 N N . LEU B 1 106 ? 4.539 -17.078 -8.32 1 98.62 106 LEU B N 1
ATOM 3537 C CA . LEU B 1 106 ? 5.152 -17.953 -7.328 1 98.62 106 LEU B CA 1
ATOM 3538 C C . LEU B 1 106 ? 6.398 -17.297 -6.734 1 98.62 106 LEU B C 1
ATOM 3540 O O . LEU B 1 106 ? 7.004 -16.422 -7.352 1 98.62 106 LEU B O 1
ATOM 3544 N N . ILE B 1 107 ? 6.715 -17.719 -5.543 1 98.75 107 ILE B N 1
ATOM 3545 C CA . ILE B 1 107 ? 8.055 -17.562 -4.988 1 98.75 107 ILE B CA 1
ATOM 3546 C C . ILE B 1 107 ? 8.633 -18.922 -4.637 1 98.75 107 ILE B C 1
ATOM 3548 O O . ILE B 1 107 ? 7.996 -19.703 -3.928 1 98.75 107 ILE B O 1
ATOM 3552 N N . ILE B 1 108 ? 9.773 -19.234 -5.25 1 98.88 108 ILE B N 1
ATOM 3553 C CA . ILE B 1 108 ? 10.547 -20.406 -4.848 1 98.88 108 ILE B CA 1
ATOM 3554 C C . ILE B 1 108 ? 11.453 -20.047 -3.672 1 98.88 108 ILE B C 1
ATOM 3556 O O . ILE B 1 108 ? 12.539 -19.484 -3.865 1 98.88 108 ILE B O 1
ATOM 3560 N N . ASN B 1 109 ? 10.992 -20.453 -2.539 1 98.31 109 ASN B N 1
ATOM 3561 C CA . ASN B 1 109 ? 11.531 -19.938 -1.286 1 98.31 109 ASN B CA 1
ATOM 3562 C C . ASN B 1 109 ? 12.562 -20.891 -0.684 1 98.31 109 ASN B C 1
ATOM 3564 O O . ASN B 1 109 ? 13.211 -20.562 0.308 1 98.31 109 ASN B O 1
ATOM 3568 N N . LYS B 1 110 ? 12.672 -22.047 -1.188 1 98.38 110 LYS B N 1
ATOM 3569 C CA . LYS B 1 110 ? 13.648 -23.078 -0.827 1 98.38 110 LYS B CA 1
ATOM 3570 C C . LYS B 1 110 ? 14.062 -23.891 -2.045 1 98.38 110 LYS B C 1
ATOM 3572 O O . LYS B 1 110 ? 13.531 -23.703 -3.141 1 98.38 110 LYS B O 1
ATOM 3577 N N . SER B 1 111 ? 15.047 -24.781 -1.762 1 98.5 111 SER B N 1
ATOM 3578 C CA . SER B 1 111 ? 15.453 -25.672 -2.846 1 98.5 111 SER B CA 1
ATOM 3579 C C . SER B 1 111 ? 14.305 -26.578 -3.277 1 98.5 111 SER B C 1
ATOM 3581 O O . SER B 1 111 ? 13.57 -27.109 -2.438 1 98.5 111 SER B O 1
ATOM 3583 N N . ILE B 1 112 ? 14.18 -26.672 -4.621 1 98.62 112 ILE B N 1
ATOM 3584 C CA . ILE B 1 112 ? 13.141 -27.547 -5.137 1 98.62 112 ILE B CA 1
ATOM 3585 C C . ILE B 1 112 ? 13.781 -28.688 -5.934 1 98.62 112 ILE B C 1
ATOM 3587 O O . ILE B 1 112 ? 13.125 -29.297 -6.777 1 98.62 112 ILE B O 1
ATOM 3591 N N . GLU B 1 113 ? 14.992 -28.938 -5.695 1 98.12 113 GLU B N 1
ATOM 3592 C CA . GLU B 1 113 ? 15.711 -29.984 -6.395 1 98.12 113 GLU B CA 1
ATOM 3593 C C . GLU B 1 113 ? 15.094 -31.359 -6.113 1 98.12 113 GLU B C 1
ATOM 3595 O O . GLU B 1 113 ? 14.992 -32.188 -7.008 1 98.12 113 GLU B O 1
ATOM 3600 N N . ALA B 1 114 ? 14.734 -31.562 -4.859 1 97.81 114 ALA B N 1
ATOM 3601 C CA . ALA B 1 114 ? 14.109 -32.844 -4.5 1 97.81 114 ALA B CA 1
ATOM 3602 C C . ALA B 1 114 ? 12.828 -33.062 -5.301 1 97.81 114 ALA B C 1
ATOM 3604 O O . ALA B 1 114 ? 12.562 -34.188 -5.754 1 97.81 114 ALA B O 1
ATOM 3605 N N . PHE B 1 115 ? 12.07 -32.062 -5.457 1 98.5 115 PHE B N 1
ATOM 3606 C CA . PHE B 1 115 ? 10.844 -32.125 -6.242 1 98.5 115 PHE B CA 1
ATOM 3607 C C . PHE B 1 115 ? 11.164 -32.344 -7.719 1 98.5 115 PHE B C 1
ATOM 3609 O O . PHE B 1 115 ? 10.594 -33.219 -8.359 1 98.5 115 PHE B O 1
ATOM 3616 N N . TYR B 1 116 ? 12.102 -31.609 -8.258 1 98.62 116 TYR B N 1
ATOM 3617 C CA . TYR B 1 116 ? 12.469 -31.672 -9.664 1 98.62 116 TYR B CA 1
ATOM 3618 C C . TYR B 1 116 ? 12.945 -33.062 -10.039 1 98.62 116 TYR B C 1
ATOM 3620 O O . TYR B 1 116 ? 12.711 -33.531 -11.156 1 98.62 116 TYR B O 1
ATOM 3628 N N . ASN B 1 117 ? 13.523 -33.75 -9.062 1 98 117 ASN B N 1
ATOM 3629 C CA . ASN B 1 117 ? 14.188 -35.031 -9.383 1 98 117 ASN B CA 1
ATOM 3630 C C . ASN B 1 117 ? 13.336 -36.219 -8.977 1 98 117 ASN B C 1
ATOM 3632 O O . ASN B 1 117 ? 13.797 -37.375 -9.016 1 98 117 ASN B O 1
ATOM 3636 N N . VAL B 1 118 ? 12.172 -35.969 -8.633 1 97.81 118 VAL B N 1
ATOM 3637 C CA . VAL B 1 118 ? 11.305 -37.062 -8.281 1 97.81 118 VAL B CA 1
ATOM 3638 C C . VAL B 1 118 ? 11.172 -38.031 -9.469 1 97.81 118 VAL B C 1
ATOM 3640 O O . VAL B 1 118 ? 11.07 -37.594 -10.617 1 97.81 118 VAL B O 1
ATOM 3643 N N . ASP B 1 119 ? 11.172 -39.312 -9.172 1 97.56 119 ASP B N 1
ATOM 3644 C CA . ASP B 1 119 ? 10.93 -40.281 -10.219 1 97.56 119 ASP B CA 1
ATOM 3645 C C . ASP B 1 119 ? 9.477 -40.25 -10.688 1 97.56 119 ASP B C 1
ATOM 3647 O O . ASP B 1 119 ? 8.555 -40.188 -9.867 1 97.56 119 ASP B O 1
ATOM 3651 N N . PHE B 1 120 ? 9.305 -40.25 -12.016 1 97.56 120 PHE B N 1
ATOM 3652 C CA . PHE B 1 120 ? 7.945 -40.188 -12.531 1 97.56 120 PHE B CA 1
ATOM 3653 C C . PHE B 1 120 ? 7.176 -41.469 -12.211 1 97.56 120 PHE B C 1
ATOM 3655 O O . PHE B 1 120 ? 5.953 -41.438 -12.047 1 97.56 120 PHE B O 1
ATOM 3662 N N . ASP B 1 121 ? 7.82 -42.531 -12.109 1 94.62 121 ASP B N 1
ATOM 3663 C CA . ASP B 1 121 ? 7.219 -43.812 -11.734 1 94.62 121 ASP B CA 1
ATOM 3664 C C . ASP B 1 121 ? 5.949 -44.094 -12.539 1 94.62 121 ASP B C 1
ATOM 3666 O O . ASP B 1 121 ? 4.895 -44.375 -11.977 1 94.62 121 ASP B O 1
ATOM 3670 N N . GLY B 1 122 ? 5.988 -43.875 -13.852 1 94.69 122 GLY B N 1
ATOM 3671 C CA . GLY B 1 122 ? 4.871 -44.156 -14.734 1 94.69 122 GLY B CA 1
ATOM 3672 C C . GLY B 1 122 ? 3.895 -43 -14.852 1 94.69 122 GLY B C 1
ATOM 3673 O O . GLY B 1 122 ? 3.025 -43 -15.727 1 94.69 122 GLY B O 1
ATOM 3674 N N . TYR B 1 123 ? 4.016 -42 -14.016 1 97.44 123 TYR B N 1
ATOM 3675 C CA . TYR B 1 123 ? 3.139 -40.844 -14.086 1 97.44 123 TYR B CA 1
ATOM 3676 C C . TYR B 1 123 ? 3.561 -39.906 -15.219 1 97.44 123 TYR B C 1
ATOM 3678 O O . TYR B 1 123 ? 4.738 -39.844 -15.586 1 97.44 123 TYR B O 1
ATOM 3686 N N . GLU B 1 124 ? 2.586 -39.188 -15.719 1 98.12 124 GLU B N 1
ATOM 3687 C CA . GLU B 1 124 ? 2.807 -38.25 -16.797 1 98.12 124 GLU B CA 1
ATOM 3688 C C . GLU B 1 124 ? 3.113 -36.844 -16.266 1 98.12 124 GLU B C 1
ATOM 3690 O O . GLU B 1 124 ? 3.922 -36.125 -16.844 1 98.12 124 GLU B O 1
ATOM 3695 N N . ILE B 1 125 ? 2.438 -36.531 -15.219 1 98.38 125 ILE B N 1
ATOM 3696 C CA . ILE B 1 125 ? 2.59 -35.25 -14.531 1 98.38 125 ILE B CA 1
ATOM 3697 C C . ILE B 1 125 ? 2.627 -35.5 -13.023 1 98.38 125 ILE B C 1
ATOM 3699 O O . ILE B 1 125 ? 1.912 -36.344 -12.5 1 98.38 125 ILE B O 1
ATOM 3703 N N . ILE B 1 126 ? 3.531 -34.875 -12.375 1 98.69 126 ILE B N 1
ATOM 3704 C CA . ILE B 1 126 ? 3.535 -34.812 -10.922 1 98.69 126 ILE B CA 1
ATOM 3705 C C . ILE B 1 126 ? 3.252 -33.375 -10.477 1 98.69 126 ILE B C 1
ATOM 3707 O O . ILE B 1 126 ? 3.949 -32.438 -10.891 1 98.69 126 ILE B O 1
ATOM 3711 N N . ALA B 1 127 ? 2.182 -33.156 -9.742 1 98.38 127 ALA B N 1
ATOM 3712 C CA . ALA B 1 127 ? 1.71 -31.844 -9.352 1 98.38 127 ALA B CA 1
ATOM 3713 C C . ALA B 1 127 ? 1.214 -31.828 -7.914 1 98.38 127 ALA B C 1
ATOM 3715 O O . ALA B 1 127 ? 1.634 -32.656 -7.102 1 98.38 127 ALA B O 1
ATOM 3716 N N . THR B 1 128 ? 0.562 -30.719 -7.543 1 97.88 128 THR B N 1
ATOM 3717 C CA . THR B 1 128 ? 0.001 -30.578 -6.203 1 97.88 128 THR B CA 1
ATOM 3718 C C . THR B 1 128 ? -1.519 -30.453 -6.266 1 97.88 128 THR B C 1
ATOM 3720 O O . THR B 1 128 ? -2.074 -30.078 -7.297 1 97.88 128 THR B O 1
ATOM 3723 N N . ASP B 1 129 ? -2.113 -30.797 -5.113 1 96.06 129 ASP B N 1
ATOM 3724 C CA . ASP B 1 129 ? -3.547 -30.531 -4.996 1 96.06 129 ASP B CA 1
ATOM 3725 C C . ASP B 1 129 ? -3.861 -29.062 -5.215 1 96.06 129 ASP B C 1
ATOM 3727 O O . ASP B 1 129 ? -3.121 -28.188 -4.758 1 96.06 129 ASP B O 1
ATOM 3731 N N . ASP B 1 130 ? -4.945 -28.859 -5.871 1 94.94 130 ASP B N 1
ATOM 3732 C CA . ASP B 1 130 ? -5.426 -27.5 -5.992 1 94.94 130 ASP B CA 1
ATOM 3733 C C . ASP B 1 130 ? -5.875 -26.938 -4.641 1 94.94 130 ASP B C 1
ATOM 3735 O O . ASP B 1 130 ? -6.18 -27.703 -3.725 1 94.94 130 ASP B O 1
ATOM 3739 N N . ARG B 1 131 ? -5.758 -25.578 -4.469 1 91.56 131 ARG B N 1
ATOM 3740 C CA . ARG B 1 131 ? -6.219 -24.875 -3.281 1 91.56 131 ARG B CA 1
ATOM 3741 C C . ARG B 1 131 ? -5.594 -25.453 -2.02 1 91.56 131 ARG B C 1
ATOM 3743 O O . ARG B 1 131 ? -6.266 -25.609 -0.999 1 91.56 131 ARG B O 1
ATOM 3750 N N . SER B 1 132 ? -4.434 -25.953 -2.168 1 92.06 132 SER B N 1
ATOM 3751 C CA . SER B 1 132 ? -3.641 -26.438 -1.042 1 92.06 132 SER B CA 1
ATOM 3752 C C . SER B 1 132 ? -4.359 -27.578 -0.308 1 92.06 132 SER B C 1
ATOM 3754 O O . SER B 1 132 ? -4.383 -27.594 0.924 1 92.06 132 SER B O 1
ATOM 3756 N N . GLY B 1 133 ? -5.035 -28.375 -1.063 1 87.44 133 GLY B N 1
ATOM 3757 C CA . GLY B 1 133 ? -5.68 -29.547 -0.49 1 87.44 133 GLY B CA 1
ATOM 3758 C C . GLY B 1 133 ? -7.137 -29.312 -0.14 1 87.44 133 GLY B C 1
ATOM 3759 O O . GLY B 1 133 ? -7.855 -30.25 0.195 1 87.44 133 GLY B O 1
ATOM 3760 N N . ASN B 1 134 ? -7.508 -28.016 -0.221 1 83.19 134 ASN B N 1
ATOM 3761 C CA . ASN B 1 134 ? -8.914 -27.688 0.021 1 83.19 134 ASN B CA 1
ATOM 3762 C C . ASN B 1 134 ? -9.734 -27.797 -1.257 1 83.19 134 ASN B C 1
ATOM 3764 O O . ASN B 1 134 ? -10.414 -26.844 -1.647 1 83.19 134 ASN B O 1
ATOM 3768 N N . ASN B 1 135 ? -9.688 -28.922 -1.903 1 81 135 ASN B N 1
ATOM 3769 C CA . ASN B 1 135 ? -10.32 -29.078 -3.209 1 81 135 ASN B CA 1
ATOM 3770 C C . ASN B 1 135 ? -11.531 -30 -3.137 1 81 135 ASN B C 1
ATOM 3772 O O . ASN B 1 135 ? -11.727 -30.844 -4.012 1 81 135 ASN B O 1
ATOM 3776 N N . ASP B 1 136 ? -12.352 -29.688 -2.154 1 79.88 136 ASP B N 1
ATOM 3777 C CA . ASP B 1 136 ? -13.633 -30.375 -2.053 1 79.88 136 ASP B CA 1
ATOM 3778 C C . ASP B 1 136 ? -14.516 -30.078 -3.26 1 79.88 136 ASP B C 1
ATOM 3780 O O . ASP B 1 136 ? -14.719 -28.922 -3.611 1 79.88 136 ASP B O 1
ATOM 3784 N N . PRO B 1 137 ? -14.961 -31.203 -3.885 1 81.75 137 PRO B N 1
ATOM 3785 C CA . PRO B 1 137 ? -15.797 -31.031 -5.074 1 81.75 137 PRO B CA 1
ATOM 3786 C C . PRO B 1 137 ? -16.938 -30.047 -4.844 1 81.75 137 PRO B C 1
ATOM 3788 O O . PRO B 1 137 ? -17.328 -29.312 -5.762 1 81.75 137 PRO B O 1
ATOM 3791 N N . SER B 1 138 ? -17.422 -29.969 -3.652 1 80.06 138 SER B N 1
ATOM 3792 C CA . SER B 1 138 ? -18.547 -29.078 -3.346 1 80.06 138 SER B CA 1
ATOM 3793 C C . SER B 1 138 ? -18.156 -27.625 -3.465 1 80.06 138 SER B C 1
ATOM 3795 O O . SER B 1 138 ? -19.016 -26.734 -3.564 1 80.06 138 SER B O 1
ATOM 3797 N N . SER B 1 139 ? -16.875 -27.391 -3.531 1 78.56 139 SER B N 1
ATOM 3798 C CA . SER B 1 139 ? -16.391 -26.016 -3.586 1 78.56 139 SER B CA 1
ATOM 3799 C C . SER B 1 139 ? -16.25 -25.547 -5.027 1 78.56 139 SER B C 1
ATOM 3801 O O . SER B 1 139 ? -15.938 -24.375 -5.273 1 78.56 139 SER B O 1
ATOM 3803 N N . TYR B 1 140 ? -16.578 -26.484 -5.934 1 82.81 140 TYR B N 1
ATOM 3804 C CA . TYR B 1 140 ? -16.484 -26.141 -7.348 1 82.81 140 TYR B CA 1
ATOM 3805 C C . TYR B 1 140 ? -17.875 -26.031 -7.969 1 82.81 140 TYR B C 1
ATOM 3807 O O . TYR B 1 140 ? -18.875 -26.328 -7.312 1 82.81 140 TYR B O 1
ATOM 3815 N N . GLY B 1 141 ? -17.922 -25.547 -9.148 1 84.75 141 GLY B N 1
ATOM 3816 C CA . GLY B 1 141 ? -19.188 -25.344 -9.82 1 84.75 141 GLY B CA 1
ATOM 3817 C C . GLY B 1 141 ? -19.766 -26.609 -10.398 1 84.75 141 GLY B C 1
ATOM 3818 O O . GLY B 1 141 ? -19.125 -27.672 -10.383 1 84.75 141 GLY B O 1
ATOM 3819 N N . ALA B 1 142 ? -20.984 -26.5 -10.844 1 86.44 142 ALA B N 1
ATOM 3820 C CA . ALA B 1 142 ? -21.734 -27.641 -11.375 1 86.44 142 ALA B CA 1
ATOM 3821 C C . ALA B 1 142 ? -21.016 -28.281 -12.555 1 86.44 142 ALA B C 1
ATOM 3823 O O . ALA B 1 142 ? -20.984 -29.5 -12.688 1 86.44 142 ALA B O 1
ATOM 3824 N N . LYS B 1 143 ? -20.469 -27.5 -13.359 1 88.44 143 LYS B N 1
ATOM 3825 C CA . LYS B 1 143 ? -19.797 -28.016 -14.555 1 88.44 143 LYS B CA 1
ATOM 3826 C C . LYS B 1 143 ? -18.547 -28.797 -14.18 1 88.44 143 LYS B C 1
ATOM 3828 O O . LYS B 1 143 ? -18.266 -29.844 -14.766 1 88.44 143 LYS B O 1
ATOM 3833 N N . HIS B 1 144 ? -17.812 -28.281 -13.305 1 91.12 144 HIS B N 1
ATOM 3834 C CA . HIS B 1 144 ? -16.641 -28.969 -12.789 1 91.12 144 HIS B CA 1
ATOM 3835 C C . HIS B 1 144 ? -17.031 -30.344 -12.242 1 91.12 144 HIS B C 1
ATOM 3837 O O . HIS B 1 144 ? -16.375 -31.344 -12.57 1 91.12 144 HIS B O 1
ATOM 3843 N N . ASN B 1 145 ? -18.062 -30.344 -11.523 1 90.94 145 ASN B N 1
ATOM 3844 C CA . ASN B 1 145 ? -18.484 -31.594 -10.906 1 90.94 145 ASN B CA 1
ATOM 3845 C C . ASN B 1 145 ? -18.953 -32.594 -11.945 1 90.94 145 ASN B C 1
ATOM 3847 O O . ASN B 1 145 ? -18.781 -33.812 -11.781 1 90.94 145 ASN B O 1
ATOM 3851 N N . GLU B 1 146 ? -19.609 -32.094 -12.883 1 92.88 146 GLU B N 1
ATOM 3852 C CA . GLU B 1 146 ? -20 -32.969 -13.984 1 92.88 146 GLU B CA 1
ATOM 3853 C C . GLU B 1 146 ? -18.797 -33.531 -14.711 1 92.88 146 GLU B C 1
ATOM 3855 O O . GLU B 1 146 ? -18.734 -34.75 -14.984 1 92.88 146 GLU B O 1
ATOM 3860 N N . MET B 1 147 ? -17.859 -32.781 -14.977 1 93.5 147 MET B N 1
ATOM 3861 C CA . MET B 1 147 ? -16.672 -33.156 -15.742 1 93.5 147 MET B CA 1
ATOM 3862 C C . MET B 1 147 ? -15.836 -34.188 -15.008 1 93.5 147 MET B C 1
ATOM 3864 O O . MET B 1 147 ? -15.297 -35.094 -15.625 1 93.5 147 MET B O 1
ATOM 3868 N N . PHE B 1 148 ? -15.812 -34.062 -13.703 1 95.06 148 PHE B N 1
ATOM 3869 C CA . PHE B 1 148 ? -14.844 -34.875 -12.977 1 95.06 148 PHE B CA 1
ATOM 3870 C C . PHE B 1 148 ? -15.547 -35.906 -12.102 1 95.06 148 PHE B C 1
ATOM 3872 O O . PHE B 1 148 ? -14.938 -36.469 -11.188 1 95.06 148 PHE B O 1
ATOM 3879 N N . LYS B 1 149 ? -16.766 -36.156 -12.391 1 93.88 149 LYS B N 1
ATOM 3880 C CA . LYS B 1 149 ? -17.547 -37.094 -11.602 1 93.88 149 LYS B CA 1
ATOM 3881 C C . LYS B 1 149 ? -16.859 -38.469 -11.523 1 93.88 149 LYS B C 1
ATOM 3883 O O . LYS B 1 149 ? -16.672 -39 -10.438 1 93.88 149 LYS B O 1
ATOM 3888 N N . GLU B 1 150 ? -16.5 -39.031 -12.594 1 94.25 150 GLU B N 1
ATOM 3889 C CA . GLU B 1 150 ? -15.859 -40.344 -12.648 1 94.25 150 GLU B CA 1
ATOM 3890 C C . GLU B 1 150 ? -14.5 -40.312 -11.961 1 94.25 150 GLU B C 1
ATOM 3892 O O . GLU B 1 150 ? -14.148 -41.25 -11.234 1 94.25 150 GLU B O 1
ATOM 3897 N N . ALA B 1 151 ? -13.75 -39.312 -12.25 1 94.62 151 ALA B N 1
ATOM 3898 C CA . ALA B 1 151 ? -12.414 -39.219 -11.664 1 94.62 151 ALA B CA 1
ATOM 3899 C C . ALA B 1 151 ? -12.492 -39.188 -10.141 1 94.62 151 ALA B C 1
ATOM 3901 O O . ALA B 1 151 ? -11.758 -39.906 -9.469 1 94.62 151 ALA B O 1
ATOM 3902 N N . TYR B 1 152 ? -13.398 -38.375 -9.68 1 93.25 152 TYR B N 1
ATOM 3903 C CA . TYR B 1 152 ? -13.547 -38.25 -8.234 1 93.25 152 TYR B CA 1
ATOM 3904 C C . TYR B 1 152 ? -14.008 -39.594 -7.641 1 93.25 152 TYR B C 1
ATOM 3906 O O . TYR B 1 152 ? -13.57 -39.969 -6.551 1 93.25 152 TYR B O 1
ATOM 3914 N N . ALA B 1 153 ? -14.883 -40.25 -8.312 1 92.75 153 ALA B N 1
ATOM 3915 C CA . ALA B 1 153 ? -15.367 -41.562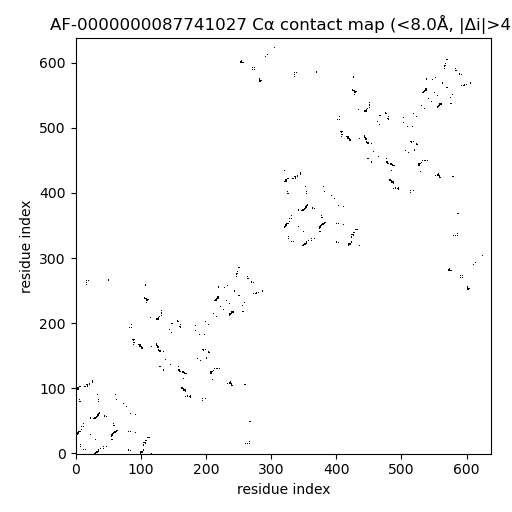 -7.859 1 92.75 153 ALA B CA 1
ATOM 3916 C C . ALA B 1 153 ? -14.227 -42.562 -7.777 1 92.75 153 ALA B C 1
ATOM 3918 O O . ALA B 1 153 ? -14.32 -43.562 -7.059 1 92.75 153 ALA B O 1
ATOM 3919 N N . ASN B 1 154 ? -13.133 -42.281 -8.422 1 94.38 154 ASN B N 1
ATOM 3920 C CA . ASN B 1 154 ? -11.992 -43.188 -8.453 1 94.38 154 ASN B CA 1
ATOM 3921 C C . ASN B 1 154 ? -10.836 -42.656 -7.613 1 94.38 154 ASN B C 1
ATOM 3923 O O . ASN B 1 154 ? -9.68 -43 -7.855 1 94.38 154 ASN B O 1
ATOM 3927 N N . GLY B 1 155 ? -11.062 -41.719 -6.719 1 90.94 155 GLY B N 1
ATOM 3928 C CA . GLY B 1 155 ? -10.086 -41.25 -5.746 1 90.94 155 GLY B CA 1
ATOM 3929 C C . GLY B 1 155 ? -9.156 -40.188 -6.293 1 90.94 155 GLY B C 1
ATOM 3930 O O . GLY B 1 155 ? -8.117 -39.906 -5.699 1 90.94 155 GLY B O 1
ATOM 3931 N N . TYR B 1 156 ? -9.523 -39.656 -7.371 1 92.31 156 TYR B N 1
ATOM 3932 C CA . TYR B 1 156 ? -8.766 -38.594 -8.016 1 92.31 156 TYR B CA 1
ATOM 3933 C C . TYR B 1 156 ? -8.797 -37.312 -7.184 1 92.31 156 TYR B C 1
ATOM 3935 O O . TYR B 1 156 ? -9.773 -37.062 -6.48 1 92.31 156 TYR B O 1
ATOM 3943 N N . ARG B 1 157 ? -7.668 -36.625 -7.203 1 94.56 157 ARG B N 1
ATOM 3944 C CA . ARG B 1 157 ? -7.566 -35.281 -6.594 1 94.56 157 ARG B CA 1
ATOM 3945 C C . ARG B 1 157 ? -7.242 -34.219 -7.645 1 94.56 157 ARG B C 1
ATOM 3947 O O . ARG B 1 157 ? -6.266 -34.375 -8.383 1 94.56 157 ARG B O 1
ATOM 3954 N N . TYR B 1 158 ? -8.039 -33.188 -7.691 1 96.31 158 TYR B N 1
ATOM 3955 C CA . TYR B 1 158 ? -7.855 -32.125 -8.656 1 96.31 158 TYR B CA 1
ATOM 3956 C C . TYR B 1 158 ? -6.551 -31.359 -8.398 1 96.31 158 TYR B C 1
ATOM 3958 O O . TYR B 1 158 ? -6.305 -30.906 -7.281 1 96.31 158 TYR B O 1
ATOM 3966 N N . PHE B 1 159 ? -5.707 -31.344 -9.453 1 96.81 159 PHE B N 1
ATOM 3967 C CA . PHE B 1 159 ? -4.402 -30.734 -9.219 1 96.81 159 PHE B CA 1
ATOM 3968 C C . PHE B 1 159 ? -4.363 -29.312 -9.773 1 96.81 159 PHE B C 1
ATOM 3970 O O . PHE B 1 159 ? -5.184 -28.938 -10.617 1 96.81 159 PHE B O 1
ATOM 3977 N N . ASN B 1 160 ? -3.5 -28.484 -9.219 1 96.44 160 ASN B N 1
ATOM 3978 C CA . ASN B 1 160 ? -3.236 -27.125 -9.68 1 96.44 160 ASN B CA 1
ATOM 3979 C C . ASN B 1 160 ? -2.258 -27.109 -10.852 1 96.44 160 ASN B C 1
ATOM 3981 O O . ASN B 1 160 ? -1.266 -27.844 -10.844 1 96.44 160 ASN B O 1
ATOM 3985 N N . SER B 1 161 ? -2.512 -26.281 -11.766 1 96.75 161 SER B N 1
ATOM 3986 C CA . SER B 1 161 ? -1.719 -26.297 -12.992 1 96.75 161 SER B CA 1
ATOM 3987 C C . SER B 1 161 ? -0.604 -25.266 -12.945 1 96.75 161 SER B C 1
ATOM 3989 O O . SER B 1 161 ? 0.063 -25.016 -13.953 1 96.75 161 SER B O 1
ATOM 3991 N N . GLY B 1 162 ? -0.382 -24.656 -11.797 1 97.38 162 GLY B N 1
ATOM 3992 C CA . GLY B 1 162 ? 0.617 -23.594 -11.711 1 97.38 162 GLY B CA 1
ATOM 3993 C C . GLY B 1 162 ? 2.002 -24.109 -11.367 1 97.38 162 GLY B C 1
ATOM 3994 O O . GLY B 1 162 ? 2.996 -23.406 -11.539 1 97.38 162 GLY B O 1
ATOM 3995 N N . VAL B 1 163 ? 2.053 -25.297 -10.82 1 98.5 163 VAL B N 1
ATOM 3996 C CA . VAL B 1 163 ? 3.295 -26.016 -10.523 1 98.5 163 VAL B CA 1
ATOM 3997 C C . VAL B 1 163 ? 3.178 -27.469 -10.969 1 98.5 163 VAL B C 1
ATOM 3999 O O . VAL B 1 163 ? 2.523 -28.266 -10.305 1 98.5 163 VAL B O 1
ATOM 4002 N N . MET B 1 164 ? 3.904 -27.781 -12.094 1 98.69 164 MET B N 1
ATOM 4003 C CA . MET B 1 164 ? 3.766 -29.125 -12.656 1 98.69 164 MET B CA 1
ATOM 4004 C C . MET B 1 164 ? 5.113 -29.656 -13.141 1 98.69 164 MET B C 1
ATOM 4006 O O . MET B 1 164 ? 5.758 -29.031 -13.992 1 98.69 164 MET B O 1
ATOM 4010 N N . LEU B 1 165 ? 5.523 -30.766 -12.586 1 98.88 165 LEU B N 1
ATOM 4011 C CA . LEU B 1 165 ? 6.621 -31.516 -13.188 1 98.88 165 LEU B CA 1
ATOM 4012 C C . LEU B 1 165 ? 6.113 -32.406 -14.297 1 98.88 165 LEU B C 1
ATOM 4014 O O . LEU B 1 165 ? 5.301 -33.312 -14.055 1 98.88 165 LEU B O 1
ATOM 4018 N N . MET B 1 166 ? 6.621 -32.219 -15.5 1 98.69 166 MET B N 1
ATOM 4019 C CA . MET B 1 166 ? 6.047 -32.875 -16.672 1 98.69 166 MET B CA 1
ATOM 4020 C C . MET B 1 166 ? 7.047 -33.844 -17.281 1 98.69 166 MET B C 1
ATOM 4022 O O . MET B 1 166 ? 8.203 -33.5 -17.531 1 98.69 166 MET B O 1
ATOM 4026 N N . ASN B 1 167 ? 6.582 -35.062 -17.516 1 98.38 167 ASN B N 1
ATOM 4027 C CA . ASN B 1 167 ? 7.328 -36.094 -18.266 1 98.38 167 ASN B CA 1
ATOM 4028 C C . ASN B 1 167 ? 7.188 -35.875 -19.766 1 98.38 167 ASN B C 1
ATOM 4030 O O . ASN B 1 167 ? 6.438 -36.594 -20.422 1 98.38 167 ASN B O 1
ATOM 4034 N N . LEU B 1 168 ? 7.984 -35.031 -20.266 1 98 168 LEU B N 1
ATOM 4035 C CA . LEU B 1 168 ? 7.812 -34.656 -21.656 1 98 168 LEU B CA 1
ATOM 4036 C C . LEU B 1 168 ? 8.125 -35.844 -22.594 1 98 168 LEU B C 1
ATOM 4038 O O . LEU B 1 168 ? 7.523 -35.969 -23.656 1 98 168 LEU B O 1
ATOM 4042 N N . LYS B 1 169 ? 9.047 -36.594 -22.172 1 96.62 169 LYS B N 1
ATOM 4043 C CA . LYS B 1 169 ? 9.352 -37.781 -22.953 1 96.62 169 LYS B CA 1
ATOM 4044 C C . LYS B 1 169 ? 8.094 -38.625 -23.172 1 96.62 169 LYS B C 1
ATOM 4046 O O . LYS B 1 169 ? 7.828 -39.062 -24.297 1 96.62 169 LYS B O 1
ATOM 4051 N N . ARG B 1 170 ? 7.367 -38.812 -22.219 1 96.19 170 ARG B N 1
ATOM 4052 C CA . ARG B 1 170 ? 6.152 -39.594 -22.297 1 96.19 170 ARG B CA 1
ATOM 4053 C C . ARG B 1 170 ? 5.023 -38.844 -22.969 1 96.19 170 ARG B C 1
ATOM 4055 O O . ARG B 1 170 ? 4.316 -39.375 -23.812 1 96.19 170 ARG B O 1
ATOM 4062 N N . LEU B 1 171 ? 4.832 -37.656 -22.625 1 97.06 171 LEU B N 1
ATOM 4063 C CA . LEU B 1 171 ? 3.727 -36.844 -23.125 1 97.06 171 LEU B CA 1
ATOM 4064 C C . LEU B 1 171 ? 3.787 -36.688 -24.641 1 97.06 171 LEU B C 1
ATOM 4066 O O . LEU B 1 171 ? 2.758 -36.75 -25.312 1 97.06 171 LEU B O 1
ATOM 4070 N N . ARG B 1 172 ? 4.957 -36.562 -25.172 1 95.5 172 ARG B N 1
ATOM 4071 C CA . ARG B 1 172 ? 5.133 -36.344 -26.609 1 95.5 172 ARG B CA 1
ATOM 4072 C C . ARG B 1 172 ? 4.707 -37.562 -27.406 1 95.5 172 ARG B C 1
ATOM 4074 O O . ARG B 1 172 ? 4.32 -37.469 -28.578 1 95.5 172 ARG B O 1
ATOM 4081 N N . LYS B 1 173 ? 4.812 -38.594 -26.781 1 94.44 173 LYS B N 1
ATOM 4082 C CA . LYS B 1 173 ? 4.48 -39.844 -27.469 1 94.44 173 LYS B CA 1
ATOM 4083 C C . LYS B 1 173 ? 2.971 -40.062 -27.516 1 94.44 173 LYS B C 1
ATOM 4085 O O . LYS B 1 173 ? 2.455 -40.656 -28.469 1 94.44 173 LYS B O 1
ATOM 4090 N N . GLU B 1 174 ? 2.354 -39.531 -26.594 1 94.25 174 GLU B N 1
ATOM 4091 C CA . GLU B 1 174 ? 0.965 -39.938 -26.406 1 94.25 174 GLU B CA 1
ATOM 4092 C C . GLU B 1 174 ? 0.004 -38.781 -26.703 1 94.25 174 GLU B C 1
ATOM 4094 O O . GLU B 1 174 ? -1.16 -39 -27.031 1 94.25 174 GLU B O 1
ATOM 4099 N N . TYR B 1 175 ? 0.456 -37.594 -26.562 1 95.38 175 TYR B N 1
ATOM 4100 C CA . TYR B 1 175 ? -0.458 -36.469 -26.625 1 95.38 175 TYR B CA 1
ATOM 4101 C C . TYR B 1 175 ? 0.066 -35.406 -27.562 1 95.38 175 TYR B C 1
ATOM 4103 O O . TYR B 1 175 ? 1.273 -35.312 -27.797 1 95.38 175 TYR B O 1
ATOM 4111 N N . SER B 1 176 ? -0.826 -34.625 -28.141 1 92.81 176 SER B N 1
ATOM 4112 C CA . SER B 1 176 ? -0.575 -33.406 -28.922 1 92.81 176 SER B CA 1
ATOM 4113 C C . SER B 1 176 ? -1.503 -32.281 -28.516 1 92.81 176 SER B C 1
ATOM 4115 O O . SER B 1 176 ? -2.4 -32.469 -27.688 1 92.81 176 SER B O 1
ATOM 4117 N N . PHE B 1 177 ? -1.159 -31.109 -29.047 1 91.44 177 PHE B N 1
ATOM 4118 C CA . PHE B 1 177 ? -2.049 -30 -28.766 1 91.44 177 PHE B CA 1
ATOM 4119 C C . PHE B 1 177 ? -3.482 -30.328 -29.156 1 91.44 177 PHE B C 1
ATOM 4121 O O . PHE B 1 177 ? -4.43 -29.906 -28.484 1 91.44 177 PHE B O 1
ATOM 4128 N N . GLN B 1 178 ? -3.633 -31.078 -30.172 1 92 178 GLN B N 1
ATOM 4129 C CA . GLN B 1 178 ? -4.953 -31.469 -30.656 1 92 178 GLN B CA 1
ATOM 4130 C C . GLN B 1 178 ? -5.707 -32.281 -29.609 1 92 178 GLN B C 1
ATOM 4132 O O . GLN B 1 178 ? -6.93 -32.188 -29.5 1 92 178 GLN B O 1
ATOM 4137 N N . THR B 1 179 ? -4.996 -33.094 -28.859 1 94.94 179 THR B N 1
ATOM 4138 C CA . THR B 1 179 ? -5.617 -33.875 -27.781 1 94.94 179 THR B CA 1
ATOM 4139 C C . THR B 1 179 ? -6.363 -32.938 -26.828 1 94.94 179 THR B C 1
ATOM 4141 O O . THR B 1 179 ? -7.492 -33.25 -26.422 1 94.94 179 THR B O 1
ATOM 4144 N N . TYR B 1 180 ? -5.809 -31.875 -26.484 1 93.38 180 TYR B N 1
ATOM 4145 C CA . TYR B 1 180 ? -6.402 -30.922 -25.547 1 93.38 180 TYR B CA 1
ATOM 4146 C C . TYR B 1 180 ? -7.535 -30.156 -26.203 1 93.38 180 TYR B C 1
ATOM 4148 O O . TYR B 1 180 ? -8.555 -29.875 -25.578 1 93.38 180 TYR B O 1
ATOM 4156 N N . LEU B 1 181 ? -7.348 -29.797 -27.438 1 89.38 181 LEU B N 1
ATOM 4157 C CA . LEU B 1 181 ? -8.406 -29.109 -28.156 1 89.38 181 LEU B CA 1
ATOM 4158 C C . LEU B 1 181 ? -9.656 -29.984 -28.266 1 89.38 181 LEU B C 1
ATOM 4160 O O . LEU B 1 181 ? -10.773 -29.484 -28.125 1 89.38 181 LEU B O 1
ATOM 4164 N N . ASP B 1 182 ? -9.43 -31.219 -28.547 1 92.75 182 ASP B N 1
ATOM 4165 C CA . ASP B 1 182 ? -10.547 -32.156 -28.625 1 92.75 182 ASP B CA 1
ATOM 4166 C C . ASP B 1 182 ? -11.289 -32.219 -27.297 1 92.75 182 ASP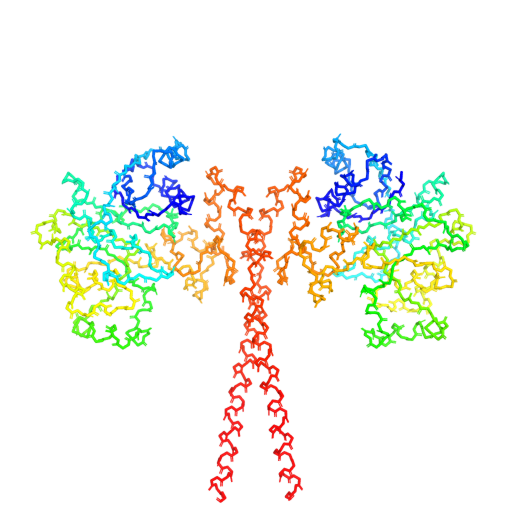 B C 1
ATOM 4168 O O . ASP B 1 182 ? -12.516 -32.281 -27.25 1 92.75 182 ASP B O 1
ATOM 4172 N N . ALA B 1 183 ? -10.531 -32.281 -26.25 1 92.88 183 ALA B N 1
ATOM 4173 C CA . ALA B 1 183 ? -11.125 -32.312 -24.922 1 92.88 183 ALA B CA 1
ATOM 4174 C C . ALA B 1 183 ? -11.945 -31.047 -24.656 1 92.88 183 ALA B C 1
ATOM 4176 O O . ALA B 1 183 ? -13.031 -31.125 -24.062 1 92.88 183 ALA B O 1
ATOM 4177 N N . ILE B 1 184 ? -11.422 -29.906 -25.016 1 89.62 184 ILE B N 1
ATOM 4178 C CA . ILE B 1 184 ? -12.117 -28.625 -24.844 1 89.62 184 ILE B CA 1
ATOM 4179 C C . ILE B 1 184 ? -13.438 -28.656 -25.609 1 89.62 184 ILE B C 1
ATOM 4181 O O . ILE B 1 184 ? -14.469 -28.234 -25.078 1 89.62 184 ILE B O 1
ATOM 4185 N N . GLU B 1 185 ? -13.352 -29.141 -26.734 1 88.12 185 GLU B N 1
ATOM 4186 C CA . GLU B 1 185 ? -14.555 -29.25 -27.578 1 88.12 185 GLU B CA 1
ATOM 4187 C C . GLU B 1 185 ? -15.562 -30.219 -26.969 1 88.12 185 GLU B C 1
ATOM 4189 O O . GLU B 1 185 ? -16.766 -29.969 -27 1 88.12 185 GLU B O 1
ATOM 4194 N N . GLU B 1 186 ? -15.047 -31.281 -26.516 1 91.69 186 GLU B N 1
ATOM 4195 C CA . GLU B 1 186 ? -15.898 -32.281 -25.891 1 91.69 186 GLU B CA 1
ATOM 4196 C C . GLU B 1 186 ? -16.734 -31.688 -24.75 1 91.69 186 GLU B C 1
ATOM 4198 O O . GLU B 1 186 ? -17.859 -32.125 -24.516 1 91.69 186 GLU B O 1
ATOM 4203 N N . TRP B 1 187 ? -16.219 -30.734 -24.125 1 91.81 187 TRP B N 1
ATOM 4204 C CA . TRP B 1 187 ? -16.922 -30.156 -22.984 1 91.81 187 TRP B CA 1
ATOM 4205 C C . TRP B 1 187 ? -17.469 -28.781 -23.328 1 91.81 187 TRP B C 1
ATOM 4207 O O . TRP B 1 187 ? -17.641 -27.922 -22.453 1 91.81 187 TRP B O 1
ATOM 4217 N N . ASN B 1 188 ? -17.625 -28.5 -24.531 1 87.69 188 ASN B N 1
ATOM 4218 C CA . ASN B 1 188 ? -18.328 -27.359 -25.109 1 87.69 188 ASN B CA 1
ATOM 4219 C C . ASN B 1 188 ? -17.703 -26.047 -24.703 1 87.69 188 ASN B C 1
ATOM 4221 O O . ASN B 1 188 ? -18.406 -25.062 -24.453 1 87.69 188 ASN B O 1
ATOM 4225 N N . TYR B 1 189 ? -16.5 -26.109 -24.422 1 79.75 189 TYR B N 1
ATOM 4226 C CA . TYR B 1 189 ? -15.758 -24.891 -24.094 1 79.75 189 TYR B CA 1
ATOM 4227 C C . TYR B 1 189 ? -16.25 -24.281 -22.797 1 79.75 189 TYR B C 1
ATOM 4229 O O . TYR B 1 189 ? -16.109 -23.078 -22.562 1 79.75 189 TYR B O 1
ATOM 4237 N N . GLU B 1 190 ? -16.906 -25.062 -22.031 1 82.69 190 GLU B N 1
ATOM 4238 C CA . GLU B 1 190 ? -17.406 -24.609 -20.734 1 82.69 190 GLU B CA 1
ATOM 4239 C C . GLU B 1 190 ? -16.578 -25.203 -19.594 1 82.69 190 GLU B C 1
ATOM 4241 O O . GLU B 1 190 ? -16.547 -26.422 -19.406 1 82.69 190 GLU B O 1
ATOM 4246 N N . MET B 1 191 ? -15.758 -24.406 -19.047 1 84.75 191 MET B N 1
ATOM 4247 C CA . MET B 1 191 ? -14.922 -24.812 -17.922 1 84.75 191 MET B CA 1
ATOM 4248 C C . MET B 1 191 ? -14.75 -23.672 -16.938 1 84.75 191 MET B C 1
ATOM 4250 O O . MET B 1 191 ? -14.797 -22.5 -17.328 1 84.75 191 MET B O 1
ATOM 4254 N N . ASP B 1 192 ? -14.57 -23.953 -15.656 1 81.12 192 ASP B N 1
ATOM 4255 C CA . ASP B 1 192 ? -14.328 -22.938 -14.641 1 81.12 192 ASP B CA 1
ATOM 4256 C C . ASP B 1 192 ? -12.906 -22.391 -14.734 1 81.12 192 ASP B C 1
ATOM 4258 O O . ASP B 1 192 ? -12.688 -21.188 -14.641 1 81.12 192 ASP B O 1
ATOM 4262 N N . ALA B 1 193 ? -11.977 -23.266 -14.875 1 86.62 193 ALA B N 1
ATOM 4263 C CA . ALA B 1 193 ? -10.562 -22.984 -15.117 1 86.62 193 ALA B CA 1
ATOM 4264 C C . ALA B 1 193 ? -10.055 -23.734 -16.344 1 86.62 193 ALA B C 1
ATOM 4266 O O . ALA B 1 193 ? -9.5 -24.828 -16.219 1 86.62 193 ALA B O 1
ATOM 4267 N N . PRO B 1 194 ? -10.18 -23.188 -17.469 1 86.19 194 PRO B N 1
ATOM 4268 C CA . PRO B 1 194 ? -10.094 -23.938 -18.734 1 86.19 194 PRO B CA 1
ATOM 4269 C C . PRO B 1 194 ? -8.789 -24.703 -18.875 1 86.19 194 PRO B C 1
ATOM 4271 O O . PRO B 1 194 ? -8.805 -25.922 -19.125 1 86.19 194 PRO B O 1
ATOM 4274 N N . ASP B 1 195 ? -7.641 -24.031 -18.688 1 89.69 195 ASP B N 1
ATOM 4275 C CA . ASP B 1 195 ? -6.367 -24.719 -18.859 1 89.69 195 ASP B CA 1
ATOM 4276 C C . ASP B 1 195 ? -6.188 -25.812 -17.797 1 89.69 195 ASP B C 1
ATOM 4278 O O . ASP B 1 195 ? -5.824 -26.938 -18.109 1 89.69 195 ASP B O 1
ATOM 4282 N N . GLN B 1 196 ? -6.539 -25.438 -16.609 1 94.06 196 GLN B N 1
ATOM 4283 C CA . GLN B 1 196 ? -6.379 -26.375 -15.508 1 94.06 196 GLN B CA 1
ATOM 4284 C C . GLN B 1 196 ? -7.367 -27.531 -15.625 1 94.06 196 GLN B C 1
ATOM 4286 O O . GLN B 1 196 ? -7.004 -28.688 -15.398 1 94.06 196 GLN B O 1
ATOM 4291 N N . ASP B 1 197 ? -8.594 -27.234 -16 1 93.94 197 ASP B N 1
ATOM 4292 C CA . ASP B 1 197 ? -9.609 -28.266 -16.156 1 93.94 197 ASP B CA 1
ATOM 4293 C C . ASP B 1 197 ? -9.219 -29.266 -17.25 1 93.94 197 ASP B C 1
ATOM 4295 O O . ASP B 1 197 ? -9.336 -30.469 -17.062 1 93.94 197 ASP B O 1
ATOM 4299 N N . ILE B 1 198 ? -8.711 -28.797 -18.281 1 94.19 198 ILE B N 1
ATOM 4300 C CA . ILE B 1 198 ? -8.406 -29.656 -19.422 1 94.19 198 ILE B CA 1
ATOM 4301 C C . ILE B 1 198 ? -7.203 -30.531 -19.094 1 94.19 198 ILE B C 1
ATOM 4303 O O . ILE B 1 198 ? -7.18 -31.719 -19.453 1 94.19 198 ILE B O 1
ATOM 4307 N N . LEU B 1 199 ? -6.215 -29.969 -18.469 1 96.69 199 LEU B N 1
ATOM 4308 C CA . LEU B 1 199 ? -5.07 -30.766 -18.047 1 96.69 199 LEU B CA 1
ATOM 4309 C C . LEU B 1 199 ? -5.508 -31.875 -17.094 1 96.69 199 LEU B C 1
ATOM 4311 O O . LEU B 1 199 ? -5.078 -33.031 -17.234 1 96.69 199 LEU B O 1
ATOM 4315 N N . ASN B 1 200 ? -6.312 -31.516 -16.156 1 96.94 200 ASN B N 1
ATOM 4316 C CA . ASN B 1 200 ? -6.828 -32.531 -15.227 1 96.94 200 ASN B CA 1
ATOM 4317 C C . ASN B 1 200 ? -7.652 -33.594 -15.945 1 96.94 200 ASN B C 1
ATOM 4319 O O . ASN B 1 200 ? -7.52 -34.781 -15.656 1 96.94 200 ASN B O 1
ATOM 4323 N N . TRP B 1 201 ? -8.492 -33.188 -16.859 1 96.56 201 TRP B N 1
ATOM 4324 C CA . TRP B 1 201 ? -9.359 -34.094 -17.578 1 96.56 201 TRP B CA 1
ATOM 4325 C C . TRP B 1 201 ? -8.539 -35.125 -18.375 1 96.56 201 TRP B C 1
ATOM 4327 O O . TRP B 1 201 ? -8.828 -36.312 -18.328 1 96.56 201 TRP B O 1
ATOM 4337 N N . VAL B 1 202 ? -7.539 -34.719 -18.953 1 97 202 VAL B N 1
ATOM 4338 C CA . VAL B 1 202 ? -6.746 -35.562 -19.844 1 97 202 VAL B CA 1
ATOM 4339 C C . VAL B 1 202 ? -5.832 -36.469 -19.031 1 97 202 VAL B C 1
ATOM 4341 O O . VAL B 1 202 ? -5.617 -37.625 -19.375 1 97 202 VAL B O 1
ATOM 4344 N N . HIS B 1 203 ? -5.371 -36.031 -17.859 1 97.5 203 HIS B N 1
ATOM 4345 C CA . HIS B 1 203 ? -4.246 -36.719 -17.234 1 97.5 203 HIS B CA 1
ATOM 4346 C C . HIS B 1 203 ? -4.637 -37.281 -15.875 1 97.5 203 HIS B C 1
ATOM 4348 O O . HIS B 1 203 ? -3.783 -37.781 -15.141 1 97.5 203 HIS B O 1
ATOM 4354 N N . TRP B 1 204 ? -5.891 -37.25 -15.484 1 96.12 204 TRP B N 1
ATOM 4355 C CA . TRP B 1 204 ? -6.293 -37.562 -14.117 1 96.12 204 TRP B CA 1
ATOM 4356 C C . TRP B 1 204 ? -5.934 -39.031 -13.766 1 96.12 204 TRP B C 1
ATOM 4358 O O . TRP B 1 204 ? -5.766 -39.344 -12.594 1 96.12 204 TRP B O 1
ATOM 4368 N N . LYS B 1 205 ? -5.648 -39.875 -14.781 1 96.31 205 LYS B N 1
ATOM 4369 C CA . LYS B 1 205 ? -5.359 -41.281 -14.5 1 96.31 205 LYS B CA 1
ATOM 4370 C C . LYS B 1 205 ? -3.865 -41.5 -14.305 1 96.31 205 LYS B C 1
ATOM 4372 O O . LYS B 1 205 ? -3.449 -42.562 -13.828 1 96.31 205 LYS B O 1
ATOM 4377 N N . LYS B 1 206 ? -3.094 -40.594 -14.672 1 97.06 206 LYS B N 1
ATOM 4378 C CA . LYS B 1 206 ? -1.644 -40.75 -14.641 1 97.06 206 LYS B CA 1
ATOM 4379 C C . LYS B 1 206 ? -0.972 -39.562 -13.984 1 97.06 206 LYS B C 1
ATOM 4381 O O . LYS B 1 206 ? 0.018 -39.031 -14.492 1 97.06 206 LYS B O 1
ATOM 4386 N N . ILE B 1 207 ? -1.542 -39.094 -12.898 1 97.5 207 ILE B N 1
ATOM 4387 C CA . ILE B 1 207 ? -1.053 -37.969 -12.148 1 97.5 207 ILE B CA 1
ATOM 4388 C C . ILE B 1 207 ? -0.465 -38.406 -10.812 1 97.5 207 ILE B C 1
ATOM 4390 O O . ILE B 1 207 ? -1.02 -39.312 -10.156 1 97.5 207 ILE B O 1
ATOM 4394 N N . GLY B 1 208 ? 0.782 -37.969 -10.562 1 97.69 208 GLY B N 1
ATOM 4395 C CA . GLY B 1 208 ? 1.363 -38.094 -9.234 1 97.69 208 GLY B CA 1
ATOM 4396 C C . GLY B 1 208 ? 1.273 -36.812 -8.43 1 97.69 208 GLY B C 1
ATOM 4397 O O . GLY B 1 208 ? 1.023 -35.719 -8.984 1 97.69 208 GLY B O 1
ATOM 4398 N N . TYR B 1 209 ? 1.503 -36.969 -7.078 1 97.31 209 TYR B N 1
ATOM 4399 C CA . TYR B 1 209 ? 1.321 -35.812 -6.219 1 97.31 209 TYR B CA 1
ATOM 4400 C C . TYR B 1 209 ? 2.516 -35.625 -5.289 1 97.31 209 TYR B C 1
ATOM 4402 O O . TYR B 1 209 ? 3.115 -36.625 -4.84 1 97.31 209 TYR B O 1
ATOM 4410 N N . VAL B 1 210 ? 2.838 -34.406 -5.09 1 97.94 210 VAL B N 1
ATOM 4411 C CA . VAL B 1 210 ? 3.723 -34 -3.998 1 97.94 210 VAL B CA 1
ATOM 4412 C C . VAL B 1 210 ? 2.961 -33.125 -3.01 1 97.94 210 VAL B C 1
ATOM 4414 O O . VAL B 1 210 ? 1.812 -32.75 -3.258 1 97.94 210 VAL B O 1
ATOM 4417 N N . ASP B 1 211 ? 3.549 -32.812 -1.866 1 97.88 211 ASP B N 1
ATOM 4418 C CA . ASP B 1 211 ? 2.887 -32.094 -0.785 1 97.88 211 ASP B CA 1
ATOM 4419 C C . ASP B 1 211 ? 2.605 -30.656 -1.181 1 97.88 211 ASP B C 1
ATOM 4421 O O . ASP B 1 211 ? 3.533 -29.859 -1.319 1 97.88 211 ASP B O 1
ATOM 4425 N N . CYS B 1 212 ? 1.346 -30.359 -1.229 1 97.5 212 CYS B N 1
ATOM 4426 C CA . CYS B 1 212 ? 0.954 -29.031 -1.663 1 97.5 212 CYS B CA 1
ATOM 4427 C C . CYS B 1 212 ? 1.337 -27.984 -0.623 1 97.5 212 CYS B C 1
ATOM 4429 O O . CYS B 1 212 ? 1.55 -26.812 -0.959 1 97.5 212 CYS B O 1
ATOM 4431 N N . LYS B 1 213 ? 1.469 -28.344 0.611 1 97.19 213 LYS B N 1
ATOM 4432 C CA . LYS B 1 213 ? 1.817 -27.391 1.669 1 97.19 213 LYS B CA 1
ATOM 4433 C C . LYS B 1 213 ? 3.303 -27.047 1.632 1 97.19 213 LYS B C 1
ATOM 4435 O O . LYS B 1 213 ? 3.74 -26.094 2.27 1 97.19 213 LYS B O 1
ATOM 4440 N N . VAL B 1 214 ? 4.012 -27.781 0.831 1 98.19 214 VAL B N 1
ATOM 4441 C CA . VAL B 1 214 ? 5.441 -27.531 0.677 1 98.19 214 VAL B CA 1
ATOM 4442 C C . VAL B 1 214 ? 5.715 -26.922 -0.698 1 98.19 214 VAL B C 1
ATOM 4444 O O . VAL B 1 214 ? 6.422 -25.922 -0.811 1 98.19 214 VAL B O 1
ATOM 4447 N N . TYR B 1 215 ? 5.09 -27.5 -1.768 1 98.62 215 TYR B N 1
ATOM 4448 C CA . TYR B 1 215 ? 5.586 -27.203 -3.109 1 98.62 215 TYR B CA 1
ATOM 4449 C C . TYR B 1 215 ? 4.586 -26.375 -3.896 1 98.62 215 TYR B C 1
ATOM 4451 O O . TYR B 1 215 ? 4.75 -26.172 -5.102 1 98.62 215 TYR B O 1
ATOM 4459 N N . ASP B 1 216 ? 3.543 -25.859 -3.27 1 97.88 216 ASP B N 1
ATOM 4460 C CA . ASP B 1 216 ? 2.559 -25 -3.91 1 97.88 216 ASP B CA 1
ATOM 4461 C C . ASP B 1 216 ? 1.522 -24.5 -2.902 1 97.88 216 ASP B C 1
ATOM 4463 O O . ASP B 1 216 ? 0.32 -24.688 -3.1 1 97.88 216 ASP B O 1
ATOM 4467 N N . TYR B 1 217 ? 1.989 -23.906 -1.89 1 97.75 217 TYR B N 1
ATOM 4468 C CA . TYR B 1 217 ? 1.063 -23.453 -0.856 1 97.75 217 TYR B CA 1
ATOM 4469 C C . TYR B 1 217 ? 0.474 -22.094 -1.208 1 97.75 217 TYR B C 1
ATOM 4471 O O . TYR B 1 217 ? 1.197 -21.094 -1.28 1 97.75 217 TYR B O 1
ATOM 4479 N N . PHE B 1 218 ? -0.833 -22.094 -1.387 1 96.25 218 PHE B N 1
ATOM 4480 C CA . PHE B 1 218 ? -1.496 -20.828 -1.635 1 96.25 218 PHE B CA 1
ATOM 4481 C C . PHE B 1 218 ? -1.35 -19.891 -0.436 1 96.25 218 PHE B C 1
ATOM 4483 O O . PHE B 1 218 ? -1.716 -20.25 0.685 1 96.25 218 PHE B O 1
ATOM 4490 N N . SER B 1 219 ? -0.84 -18.703 -0.655 1 94.69 219 SER B N 1
ATOM 4491 C CA . SER B 1 219 ? -0.5 -17.781 0.424 1 94.69 219 SER B CA 1
ATOM 4492 C C . SER B 1 219 ? -1.724 -17.438 1.267 1 94.69 219 SER B C 1
ATOM 4494 O O . SER B 1 219 ? -1.642 -17.391 2.496 1 94.69 219 SER B O 1
ATOM 4496 N N . ARG B 1 220 ? -2.854 -17.219 0.663 1 89.5 220 ARG B N 1
ATOM 4497 C CA . ARG B 1 220 ? -4.074 -16.875 1.379 1 89.5 220 ARG B CA 1
ATOM 4498 C C . ARG B 1 220 ? -4.551 -18.016 2.258 1 89.5 220 ARG B C 1
ATOM 4500 O O . ARG B 1 220 ? -5.02 -17.797 3.377 1 89.5 220 ARG B O 1
ATOM 4507 N N . ILE B 1 221 ? -4.48 -19.203 1.742 1 91.88 221 ILE B N 1
ATOM 4508 C CA . ILE B 1 221 ? -4.883 -20.375 2.516 1 91.88 221 ILE B CA 1
ATOM 4509 C C . ILE B 1 221 ? -3.916 -20.578 3.682 1 91.88 221 ILE B C 1
ATOM 4511 O O . ILE B 1 221 ? -4.34 -20.875 4.801 1 91.88 221 ILE B O 1
ATOM 4515 N N . ALA B 1 222 ? -2.66 -20.453 3.385 1 93.75 222 ALA B N 1
ATOM 4516 C CA . ALA B 1 222 ? -1.672 -20.547 4.457 1 93.75 222 ALA B CA 1
ATOM 4517 C C . ALA B 1 222 ? -1.984 -19.547 5.57 1 93.75 222 ALA B C 1
ATOM 4519 O O . ALA B 1 222 ? -1.958 -19.906 6.754 1 93.75 222 ALA B O 1
ATOM 4520 N N . HIS B 1 223 ? -2.285 -18.312 5.168 1 88.88 223 HIS B N 1
ATOM 4521 C CA . HIS B 1 223 ? -2.623 -17.266 6.141 1 88.88 223 HIS B CA 1
ATOM 4522 C C . HIS B 1 223 ? -3.848 -17.656 6.961 1 88.88 223 HIS B C 1
ATOM 4524 O O . HIS B 1 223 ? -3.859 -17.5 8.18 1 88.88 223 HIS B O 1
ATOM 4530 N N . ARG B 1 224 ? -4.871 -18.141 6.305 1 85.94 224 ARG B N 1
ATOM 4531 C CA . ARG B 1 224 ? -6.094 -18.562 6.977 1 85.94 224 ARG B CA 1
ATOM 4532 C C . ARG B 1 224 ? -5.812 -19.703 7.961 1 85.94 224 ARG B C 1
ATOM 4534 O O . ARG B 1 224 ? -6.461 -19.797 9.008 1 85.94 224 ARG B O 1
ATOM 4541 N N . ASN B 1 225 ? -4.852 -20.5 7.562 1 91.62 225 ASN B N 1
ATOM 4542 C CA . ASN B 1 225 ? -4.453 -21.609 8.43 1 91.62 225 ASN B CA 1
ATOM 4543 C C . ASN B 1 225 ? -3.465 -21.141 9.5 1 91.62 225 ASN B C 1
ATOM 4545 O O . ASN B 1 225 ? -2.793 -21.969 10.125 1 91.62 225 ASN B O 1
ATOM 4549 N N . LYS B 1 226 ? -3.229 -19.828 9.641 1 90.81 226 LYS B N 1
ATOM 4550 C CA . LYS B 1 226 ? -2.451 -19.188 10.695 1 90.81 226 LYS B CA 1
ATOM 4551 C C . LYS B 1 226 ? -0.96 -19.469 10.531 1 90.81 226 LYS B C 1
ATOM 4553 O O . LYS B 1 226 ? -0.217 -19.5 11.516 1 90.81 226 LYS B O 1
ATOM 4558 N N . VAL B 1 227 ? -0.625 -19.828 9.312 1 93.5 227 VAL B N 1
ATOM 4559 C CA . VAL B 1 227 ? 0.804 -19.906 9.031 1 93.5 227 VAL B CA 1
ATOM 4560 C C . VAL B 1 227 ? 1.422 -18.5 9.117 1 93.5 227 VAL B C 1
ATOM 4562 O O . VAL B 1 227 ? 0.936 -17.562 8.492 1 93.5 227 VAL B O 1
ATOM 4565 N N . THR B 1 228 ? 2.475 -18.391 9.898 1 92.38 228 THR B N 1
ATOM 4566 C CA . THR B 1 228 ? 3.119 -17.109 10.078 1 92.38 228 THR B CA 1
ATOM 4567 C C . THR B 1 228 ? 4.184 -16.875 9.016 1 92.38 228 THR B C 1
ATOM 4569 O O . THR B 1 228 ? 4.586 -17.812 8.32 1 92.38 228 THR B O 1
ATOM 4572 N N . TYR B 1 229 ? 4.562 -15.648 8.93 1 95.19 229 TYR B N 1
ATOM 4573 C CA . TYR B 1 229 ? 5.688 -15.281 8.07 1 95.19 229 TYR B CA 1
ATOM 4574 C C . TYR B 1 229 ? 6.902 -16.156 8.359 1 95.19 229 TYR B C 1
ATOM 4576 O O . TYR B 1 229 ? 7.535 -16.672 7.438 1 95.19 229 TYR B O 1
ATOM 4584 N N . LYS B 1 230 ? 7.211 -16.312 9.617 1 95.5 230 LYS B N 1
ATOM 4585 C CA . LYS B 1 230 ? 8.367 -17.109 10.031 1 95.5 230 LYS B CA 1
ATOM 4586 C C . LYS B 1 230 ? 8.211 -18.562 9.609 1 95.5 230 LYS B C 1
ATOM 4588 O O . LYS B 1 230 ? 9.148 -19.172 9.086 1 95.5 230 LYS B O 1
ATOM 4593 N N . ASP B 1 231 ? 7.008 -19.109 9.797 1 96 231 ASP B N 1
ATOM 4594 C CA . ASP B 1 231 ? 6.727 -20.484 9.398 1 96 231 ASP B CA 1
ATOM 4595 C C . ASP B 1 231 ? 6.867 -20.656 7.891 1 96 231 ASP B C 1
ATOM 4597 O O . ASP B 1 231 ? 7.43 -21.656 7.426 1 96 231 ASP B O 1
ATOM 4601 N N . ALA B 1 232 ? 6.344 -19.766 7.191 1 96.69 232 ALA B N 1
ATOM 4602 C CA . ALA B 1 232 ? 6.387 -19.844 5.734 1 96.69 232 ALA B CA 1
ATOM 4603 C C . ALA B 1 232 ? 7.824 -19.828 5.223 1 96.69 232 ALA B C 1
ATOM 4605 O O . ALA B 1 232 ? 8.18 -20.609 4.336 1 96.69 232 ALA B O 1
ATOM 4606 N N . LYS B 1 233 ? 8.641 -19.016 5.816 1 96.5 233 LYS B N 1
ATOM 4607 C CA . LYS B 1 233 ? 10.039 -18.922 5.418 1 96.5 233 LYS B CA 1
ATOM 4608 C C . LYS B 1 233 ? 10.781 -20.234 5.668 1 96.5 233 LYS B C 1
ATOM 4610 O O . LYS B 1 233 ? 11.648 -20.625 4.883 1 96.5 233 LYS B O 1
ATOM 4615 N N . GLU B 1 234 ? 10.367 -20.891 6.645 1 96.25 234 GLU B N 1
ATOM 4616 C CA . GLU B 1 234 ? 11.102 -22.078 7.074 1 96.25 234 GLU B CA 1
ATOM 4617 C C . GLU B 1 234 ? 10.57 -23.328 6.383 1 96.25 234 GLU B C 1
ATOM 4619 O O . GLU B 1 234 ? 11.336 -24.25 6.066 1 96.25 234 GLU B O 1
ATOM 4624 N N . LYS B 1 235 ? 9.305 -23.359 6.074 1 96.81 235 LYS B N 1
ATOM 4625 C CA . LYS B 1 235 ? 8.711 -24.656 5.789 1 96.81 235 LYS B CA 1
ATOM 4626 C C . LYS B 1 235 ? 8.219 -24.734 4.344 1 96.81 235 LYS B C 1
ATOM 4628 O O . LYS B 1 235 ? 8.039 -25.828 3.803 1 96.81 235 LYS B O 1
ATOM 4633 N N . ILE B 1 236 ? 7.957 -23.656 3.719 1 98.25 236 ILE B N 1
ATOM 4634 C CA . ILE B 1 236 ? 7.305 -23.688 2.414 1 98.25 236 ILE B CA 1
ATOM 4635 C C . ILE B 1 236 ? 8.344 -23.469 1.314 1 98.25 236 ILE B C 1
ATOM 4637 O O . ILE B 1 236 ? 9.062 -22.469 1.316 1 98.25 236 ILE B O 1
ATOM 4641 N N . ALA B 1 237 ? 8.414 -24.375 0.399 1 98.75 237 ALA B N 1
ATOM 4642 C CA . ALA B 1 237 ? 9.375 -24.281 -0.694 1 98.75 237 ALA B CA 1
ATOM 4643 C C . ALA B 1 237 ? 8.844 -23.406 -1.824 1 98.75 237 ALA B C 1
ATOM 4645 O O . ALA B 1 237 ? 9.57 -22.578 -2.389 1 98.75 237 ALA B O 1
ATOM 4646 N N . ILE B 1 238 ? 7.574 -23.609 -2.189 1 98.81 238 ILE B N 1
ATOM 4647 C CA . ILE B 1 238 ? 6.949 -22.797 -3.225 1 98.81 238 ILE B CA 1
ATOM 4648 C C . ILE B 1 238 ? 5.684 -22.141 -2.674 1 98.81 238 ILE B C 1
ATOM 4650 O O . ILE B 1 238 ? 4.715 -22.828 -2.338 1 98.81 238 ILE B O 1
ATOM 4654 N N . ILE B 1 239 ? 5.711 -20.844 -2.549 1 98.44 239 ILE B N 1
ATOM 4655 C CA . ILE B 1 239 ? 4.543 -20.062 -2.16 1 98.44 239 ILE B CA 1
ATOM 4656 C C . ILE B 1 239 ? 3.801 -19.578 -3.406 1 98.44 239 ILE B C 1
ATOM 4658 O O . ILE B 1 239 ? 4.41 -19.016 -4.32 1 98.44 239 ILE B O 1
ATOM 4662 N N . HIS B 1 240 ? 2.529 -19.812 -3.488 1 98.31 240 HIS B N 1
ATOM 4663 C CA . HIS B 1 240 ? 1.709 -19.484 -4.645 1 98.31 240 HIS B CA 1
ATOM 4664 C C . HIS B 1 240 ? 0.72 -18.359 -4.309 1 98.31 240 HIS B C 1
ATOM 4666 O O . HIS B 1 240 ? -0.109 -18.516 -3.41 1 98.31 240 HIS B O 1
ATOM 4672 N N . TYR B 1 241 ? 0.829 -17.281 -4.969 1 95.25 241 TYR B N 1
ATOM 4673 C CA . TYR B 1 241 ? -0.073 -16.156 -4.762 1 95.25 241 TYR B CA 1
ATOM 4674 C C . TYR B 1 241 ? -1.229 -16.188 -5.754 1 95.25 241 TYR B C 1
ATOM 4676 O O . TYR B 1 241 ? -1.44 -15.242 -6.508 1 95.25 241 TYR B O 1
ATOM 4684 N N . SER B 1 242 ? -1.97 -17.281 -5.566 1 88.56 242 SER B N 1
ATOM 4685 C CA . SER B 1 242 ? -3.111 -17.5 -6.449 1 88.56 242 SER B CA 1
ATOM 4686 C C . SER B 1 242 ? -4.246 -16.531 -6.141 1 88.56 242 SER B C 1
ATOM 4688 O O . SER B 1 242 ? -4.57 -16.297 -4.973 1 88.56 242 SER B O 1
ATOM 4690 N N . GLY B 1 243 ? -4.848 -15.797 -7.055 1 80.12 243 GLY B N 1
ATOM 4691 C CA . GLY B 1 243 ? -5.91 -14.836 -6.832 1 80.12 243 GLY B CA 1
ATOM 4692 C C . GLY B 1 243 ? -5.398 -13.438 -6.539 1 80.12 243 GLY B C 1
ATOM 4693 O O . GLY B 1 243 ? -5.094 -12.68 -7.465 1 80.12 243 GLY B O 1
ATOM 4694 N N . SER B 1 244 ? -5.094 -13.211 -5.105 1 77.19 244 SER B N 1
ATOM 4695 C CA . SER B 1 244 ? -4.547 -11.914 -4.719 1 77.19 244 SER B CA 1
ATOM 4696 C C . SER B 1 244 ? -3.033 -11.875 -4.891 1 77.19 244 SER B C 1
ATOM 4698 O O . SER B 1 244 ? -2.338 -12.82 -4.504 1 77.19 244 SER B O 1
ATOM 4700 N N . LYS B 1 245 ? -2.633 -10.898 -5.594 1 91.5 245 LYS B N 1
ATOM 4701 C CA . LYS B 1 245 ? -1.2 -10.758 -5.836 1 91.5 245 LYS B CA 1
ATOM 4702 C C . LYS B 1 245 ? -0.564 -9.805 -4.828 1 91.5 245 LYS B C 1
ATOM 4704 O O . LYS B 1 245 ? -1.159 -8.789 -4.465 1 91.5 245 LYS B O 1
ATOM 4709 N N . PRO B 1 246 ? 0.641 -10.117 -4.422 1 92.56 246 PRO B N 1
ATOM 4710 C CA . PRO B 1 246 ? 1.306 -9.266 -3.434 1 92.56 246 PRO B CA 1
ATOM 4711 C C . PRO B 1 246 ? 1.59 -7.859 -3.965 1 92.56 246 PRO B C 1
ATOM 4713 O O . PRO B 1 246 ? 1.815 -6.934 -3.182 1 92.56 246 PRO B O 1
ATOM 4716 N N . TRP B 1 247 ? 1.603 -7.707 -5.266 1 93.06 247 TRP B N 1
ATOM 4717 C CA . TRP B 1 247 ? 1.936 -6.422 -5.867 1 93.06 247 TRP B CA 1
ATOM 4718 C C . TRP B 1 247 ? 0.673 -5.648 -6.238 1 93.06 247 TRP B C 1
ATOM 4720 O O . TRP B 1 247 ? 0.749 -4.539 -6.77 1 93.06 247 TRP B O 1
ATOM 4730 N N . ASP B 1 248 ? -0.464 -6.254 -5.938 1 82.62 248 ASP B N 1
ATOM 4731 C CA . ASP B 1 248 ? -1.727 -5.586 -6.242 1 82.62 248 ASP B CA 1
ATOM 4732 C C . ASP B 1 248 ? -2.338 -4.969 -4.988 1 82.62 248 ASP B C 1
ATOM 4734 O O . ASP B 1 248 ? -1.857 -5.203 -3.877 1 82.62 248 ASP B O 1
ATOM 4738 N N . PHE B 1 249 ? -3.338 -4.027 -5.129 1 73.44 249 PHE B N 1
ATOM 4739 C CA . PHE B 1 249 ? -3.984 -3.393 -3.986 1 73.44 249 PHE B CA 1
ATOM 4740 C C . PHE B 1 249 ? -5.477 -3.701 -3.967 1 73.44 249 PHE B C 1
ATOM 4742 O O . PHE B 1 249 ? -6.258 -2.973 -3.352 1 73.44 249 PHE B O 1
ATOM 4749 N N . ASN B 1 250 ? -5.855 -4.723 -4.57 1 62.28 250 ASN B N 1
ATOM 4750 C CA . ASN B 1 250 ? -7.277 -5.035 -4.664 1 62.28 250 ASN B CA 1
ATOM 4751 C C . ASN B 1 250 ? -7.723 -5.965 -3.537 1 62.28 250 ASN B C 1
ATOM 4753 O O . ASN B 1 250 ? -8.875 -6.398 -3.506 1 62.28 250 ASN B O 1
ATOM 4757 N N . ASN B 1 251 ? -6.77 -6.281 -2.631 1 65.88 251 ASN B N 1
ATOM 4758 C CA . ASN B 1 251 ? -7.059 -7.148 -1.494 1 65.88 251 ASN B CA 1
ATOM 4759 C C . ASN B 1 251 ? -6.285 -6.723 -0.25 1 65.88 251 ASN B C 1
ATOM 4761 O O . ASN B 1 251 ? -5.363 -5.91 -0.336 1 65.88 251 ASN B O 1
ATOM 4765 N N . PHE B 1 252 ? -6.809 -7.258 0.869 1 72.25 252 PHE B N 1
ATOM 4766 C CA . PHE B 1 252 ? -5.992 -7.035 2.059 1 72.25 252 PHE B CA 1
ATOM 4767 C C . PHE B 1 252 ? -4.75 -7.918 2.035 1 72.25 252 PHE B C 1
ATOM 4769 O O . PHE B 1 252 ? -4.801 -9.055 1.571 1 72.25 252 PHE B O 1
ATOM 4776 N N . HIS B 1 253 ? -3.781 -7.375 2.514 1 81 253 HIS B N 1
ATOM 4777 C CA . HIS B 1 253 ? -2.486 -8.047 2.504 1 81 253 HIS B CA 1
ATOM 4778 C C . HIS B 1 253 ? -2.148 -8.609 3.879 1 81 253 HIS B C 1
ATOM 4780 O O . HIS B 1 253 ? -2.766 -8.234 4.879 1 81 253 HIS B O 1
ATOM 4786 N N . PHE B 1 254 ? -1.205 -9.586 3.867 1 82.94 254 PHE B N 1
ATOM 4787 C CA . PHE B 1 254 ? -0.781 -10.266 5.09 1 82.94 254 PHE B CA 1
ATOM 4788 C C . PHE B 1 254 ? 0.712 -10.562 5.051 1 82.94 254 PHE B C 1
ATOM 4790 O O . PHE B 1 254 ? 1.341 -10.477 3.992 1 82.94 254 PHE B O 1
ATOM 4797 N N . ASP B 1 255 ? 1.251 -10.898 6.152 1 89.31 255 ASP B N 1
ATOM 4798 C CA . ASP B 1 255 ? 2.689 -10.852 6.398 1 89.31 255 ASP B CA 1
ATOM 4799 C C . ASP B 1 255 ? 3.436 -11.82 5.484 1 89.31 255 ASP B C 1
ATOM 4801 O O . ASP B 1 255 ? 4.578 -11.562 5.098 1 89.31 255 ASP B O 1
ATOM 4805 N N . ILE B 1 256 ? 2.824 -12.922 5.062 1 92.38 256 ILE B N 1
ATOM 4806 C CA . ILE B 1 256 ? 3.473 -13.906 4.203 1 92.38 256 ILE B CA 1
ATOM 4807 C C . ILE B 1 256 ? 3.859 -13.25 2.877 1 92.38 256 ILE B C 1
ATOM 4809 O O . ILE B 1 256 ? 4.852 -13.641 2.254 1 92.38 256 ILE B O 1
ATOM 4813 N N . GLU B 1 257 ? 3.119 -12.234 2.498 1 93.44 257 GLU B N 1
ATOM 4814 C CA . GLU B 1 257 ? 3.361 -11.562 1.223 1 93.44 257 GLU B CA 1
ATOM 4815 C C . GLU B 1 257 ? 4.656 -10.75 1.262 1 93.44 257 GLU B C 1
ATOM 4817 O O . GLU B 1 257 ? 5.191 -10.375 0.217 1 93.44 257 GLU B O 1
ATOM 4822 N N . LYS B 1 258 ? 5.199 -10.508 2.508 1 95.31 258 LYS B N 1
ATOM 4823 C CA . LYS B 1 258 ? 6.492 -9.844 2.645 1 95.31 258 LYS B CA 1
ATOM 4824 C C . LYS B 1 258 ? 7.594 -10.633 1.943 1 95.31 258 LYS B C 1
ATOM 4826 O O . LYS B 1 258 ? 8.562 -10.055 1.442 1 95.31 258 LYS B O 1
ATOM 4831 N N . ILE B 1 259 ? 7.391 -11.906 1.908 1 97.81 259 ILE B N 1
ATOM 4832 C CA . ILE B 1 259 ? 8.398 -12.773 1.309 1 97.81 259 ILE B CA 1
ATOM 4833 C C . ILE B 1 259 ? 8.547 -12.445 -0.175 1 97.81 259 ILE B C 1
ATOM 4835 O O . ILE B 1 259 ? 9.664 -12.422 -0.703 1 97.81 259 ILE B O 1
ATOM 4839 N N . TRP B 1 260 ? 7.434 -12.18 -0.863 1 98.12 260 TRP B N 1
ATOM 4840 C CA . TRP B 1 260 ? 7.512 -11.773 -2.264 1 98.12 260 TRP B CA 1
ATOM 4841 C C . TRP B 1 260 ? 8.344 -10.508 -2.418 1 98.12 260 TRP B C 1
ATOM 4843 O O . TRP B 1 260 ? 9.219 -10.438 -3.285 1 98.12 260 TRP B O 1
ATOM 4853 N N . TRP B 1 261 ? 8.172 -9.594 -1.574 1 97.69 261 TRP B N 1
ATOM 4854 C CA . TRP B 1 261 ? 8.836 -8.305 -1.664 1 97.69 261 TRP B CA 1
ATOM 4855 C C . TRP B 1 261 ? 10.32 -8.422 -1.331 1 97.69 261 TRP B C 1
ATOM 4857 O O . TRP B 1 261 ? 11.148 -7.688 -1.872 1 97.69 261 TRP B O 1
ATOM 4867 N N . GLU B 1 262 ? 10.656 -9.336 -0.433 1 98.06 262 GLU B N 1
ATOM 4868 C CA . GLU B 1 262 ? 12.062 -9.594 -0.127 1 98.06 262 GLU B CA 1
ATOM 4869 C C . GLU B 1 262 ? 12.828 -10.016 -1.375 1 98.06 262 GLU B C 1
ATOM 4871 O O . GLU B 1 262 ? 13.969 -9.602 -1.58 1 98.06 262 GLU B O 1
ATOM 4876 N N . TYR B 1 263 ? 12.195 -10.789 -2.203 1 98.69 263 TYR B N 1
ATOM 4877 C CA . TYR B 1 263 ? 12.852 -11.211 -3.438 1 98.69 263 TYR B CA 1
ATOM 4878 C C . TYR B 1 263 ? 12.781 -10.109 -4.492 1 98.69 263 TYR B C 1
ATOM 4880 O O . TYR B 1 263 ? 13.695 -9.961 -5.301 1 98.69 263 TYR B O 1
ATOM 4888 N N . ALA B 1 264 ? 11.68 -9.391 -4.512 1 98.62 264 ALA B N 1
ATOM 4889 C CA . ALA B 1 264 ? 11.594 -8.25 -5.414 1 98.62 264 ALA B CA 1
ATOM 4890 C C . ALA B 1 264 ? 12.75 -7.285 -5.195 1 98.62 264 ALA B C 1
ATOM 4892 O O . ALA B 1 264 ? 13.281 -6.711 -6.152 1 98.62 264 ALA B O 1
ATOM 4893 N N . LYS B 1 265 ? 13.164 -7.18 -3.949 1 98.31 265 LYS B N 1
ATOM 4894 C CA . LYS B 1 265 ? 14.242 -6.266 -3.572 1 98.31 265 LYS B CA 1
ATOM 4895 C C . LYS B 1 265 ? 15.555 -6.668 -4.23 1 98.31 265 LYS B C 1
ATOM 4897 O O . LYS B 1 265 ? 16.453 -5.832 -4.398 1 98.31 265 LYS B O 1
ATOM 4902 N N . LEU B 1 266 ? 15.695 -7.867 -4.625 1 98.5 266 LEU B N 1
ATOM 4903 C CA . LEU B 1 266 ? 16.922 -8.375 -5.227 1 98.5 266 LEU B CA 1
ATOM 4904 C C . LEU B 1 266 ? 16.938 -8.125 -6.73 1 98.5 266 LEU B C 1
ATOM 4906 O O . LEU B 1 266 ? 17.906 -8.461 -7.41 1 98.5 266 LEU B O 1
ATOM 4910 N N . THR B 1 267 ? 15.906 -7.555 -7.285 1 98.5 267 THR B N 1
ATOM 4911 C CA . THR B 1 267 ? 15.812 -7.281 -8.719 1 98.5 267 THR B CA 1
ATOM 4912 C C . THR B 1 267 ? 16.016 -5.797 -9 1 98.5 267 THR B C 1
ATOM 4914 O O . THR B 1 267 ? 15.828 -4.961 -8.109 1 98.5 267 THR B O 1
ATOM 4917 N N . PRO B 1 268 ? 16.359 -5.445 -10.227 1 98.31 268 PRO B N 1
ATOM 4918 C CA . PRO B 1 268 ? 16.5 -4.027 -10.57 1 98.31 268 PRO B CA 1
ATOM 4919 C C . PRO B 1 268 ? 15.156 -3.307 -10.672 1 98.31 268 PRO B C 1
ATOM 4921 O O . PRO B 1 268 ? 15.117 -2.094 -10.906 1 98.31 268 PRO B O 1
ATOM 4924 N N . PHE B 1 269 ? 14.062 -4.055 -10.422 1 98 269 PHE B N 1
ATOM 4925 C CA . PHE B 1 269 ? 12.734 -3.492 -10.633 1 98 269 PHE B CA 1
ATOM 4926 C C . PHE B 1 269 ? 12.094 -3.092 -9.312 1 98 269 PHE B C 1
ATOM 4928 O O . PHE B 1 269 ? 10.938 -2.664 -9.281 1 98 269 PHE B O 1
ATOM 4935 N N . TYR B 1 270 ? 12.805 -3.195 -8.227 1 97.81 270 TYR B N 1
ATOM 4936 C CA . TYR B 1 270 ? 12.25 -3.055 -6.879 1 97.81 270 TYR B CA 1
ATOM 4937 C C . TYR B 1 270 ? 11.57 -1.702 -6.711 1 97.81 270 TYR B C 1
ATOM 4939 O O . TYR B 1 270 ? 10.406 -1.634 -6.312 1 97.81 270 TYR B O 1
ATOM 4947 N N . GLU B 1 271 ? 12.266 -0.594 -6.977 1 96.38 271 GLU B N 1
ATOM 4948 C CA . GLU B 1 271 ? 11.711 0.746 -6.801 1 96.38 271 GLU B CA 1
ATOM 4949 C C . GLU B 1 271 ? 10.469 0.949 -7.66 1 96.38 271 GLU B C 1
ATOM 4951 O O . GLU B 1 271 ? 9.484 1.54 -7.207 1 96.38 271 GLU B O 1
ATOM 4956 N N . GLU B 1 272 ? 10.539 0.454 -8.883 1 96.75 272 GLU B N 1
ATOM 4957 C CA . GLU B 1 272 ? 9.398 0.566 -9.773 1 96.75 272 GLU B CA 1
ATOM 4958 C C . GLU B 1 272 ? 8.188 -0.194 -9.234 1 96.75 272 GLU B C 1
ATOM 4960 O O . GLU B 1 272 ? 7.055 0.276 -9.328 1 96.75 272 GLU B O 1
ATOM 4965 N N . LEU B 1 273 ? 8.43 -1.372 -8.734 1 97.19 273 LEU B N 1
ATOM 4966 C CA . LEU B 1 273 ? 7.367 -2.184 -8.156 1 97.19 273 LEU B CA 1
ATOM 4967 C C . LEU B 1 273 ? 6.758 -1.496 -6.941 1 97.19 273 LEU B C 1
ATOM 4969 O O . LEU B 1 273 ? 5.535 -1.491 -6.773 1 97.19 273 LEU B O 1
ATOM 4973 N N . LEU B 1 274 ? 7.594 -0.939 -6.113 1 96.19 274 LEU B N 1
ATOM 4974 C CA . LEU B 1 274 ? 7.121 -0.181 -4.961 1 96.19 274 LEU B CA 1
ATOM 4975 C C . LEU B 1 274 ? 6.234 0.982 -5.402 1 96.19 274 LEU B C 1
ATOM 4977 O O . LEU B 1 274 ? 5.156 1.191 -4.844 1 96.19 274 LEU B O 1
ATOM 4981 N N . GLU B 1 275 ? 6.707 1.748 -6.34 1 96 275 GLU B N 1
ATOM 4982 C CA . GLU B 1 275 ? 5.965 2.898 -6.844 1 96 275 GLU B CA 1
ATOM 4983 C C . GLU B 1 275 ? 4.598 2.482 -7.379 1 96 275 GLU B C 1
ATOM 4985 O O . GLU B 1 275 ? 3.594 3.154 -7.129 1 96 275 GLU B O 1
ATOM 4990 N N . GLU B 1 276 ? 4.641 1.409 -8.109 1 94.12 276 GLU B N 1
ATOM 4991 C CA . GLU B 1 276 ? 3.389 0.921 -8.68 1 94.12 276 GLU B CA 1
ATOM 4992 C C . GLU B 1 276 ? 2.4 0.522 -7.586 1 94.12 276 GLU B C 1
ATOM 4994 O O . GLU B 1 276 ? 1.202 0.784 -7.699 1 94.12 276 GLU B O 1
ATOM 4999 N N . PHE B 1 277 ? 2.887 -0.142 -6.598 1 92.25 277 PHE B N 1
ATOM 5000 C CA . PHE B 1 277 ? 2.041 -0.544 -5.48 1 92.25 277 PHE B CA 1
ATOM 5001 C C . PHE B 1 277 ? 1.399 0.671 -4.824 1 92.25 277 PHE B C 1
ATOM 5003 O O . PHE B 1 277 ? 0.192 0.685 -4.574 1 92.25 277 PHE B O 1
ATOM 5010 N N . VAL B 1 278 ? 2.219 1.698 -4.535 1 90.44 278 VAL B N 1
ATOM 5011 C CA . VAL B 1 278 ? 1.741 2.912 -3.883 1 90.44 278 VAL B CA 1
ATOM 5012 C C . VAL B 1 278 ? 0.759 3.639 -4.797 1 90.44 278 VAL B C 1
ATOM 5014 O O . VAL B 1 278 ? -0.286 4.113 -4.348 1 90.44 278 VAL B O 1
ATOM 5017 N N . GLU B 1 279 ? 1.06 3.703 -6.074 1 91.31 279 GLU B N 1
ATOM 5018 C CA . GLU B 1 279 ? 0.161 4.324 -7.043 1 91.31 279 GLU B CA 1
ATOM 5019 C C . GLU B 1 279 ? -1.199 3.633 -7.055 1 91.31 279 GLU B C 1
ATOM 5021 O O . GLU B 1 279 ? -2.238 4.297 -7.098 1 91.31 279 GLU B O 1
ATOM 5026 N N . LYS B 1 280 ? -1.148 2.32 -7.066 1 86.25 280 LYS B N 1
ATOM 5027 C CA . LYS B 1 280 ? -2.398 1.565 -7.055 1 86.25 280 LYS B CA 1
ATOM 5028 C C . LYS B 1 280 ? -3.174 1.808 -5.762 1 86.25 280 LYS B C 1
ATOM 5030 O O . LYS B 1 280 ? -4.406 1.879 -5.773 1 86.25 280 LYS B O 1
ATOM 5035 N N . ALA B 1 281 ? -2.471 1.888 -4.676 1 82.06 281 ALA B N 1
ATOM 5036 C CA . ALA B 1 281 ? -3.109 2.162 -3.391 1 82.06 281 ALA B CA 1
ATOM 5037 C C . ALA B 1 281 ? -3.852 3.496 -3.422 1 82.06 281 ALA B C 1
ATOM 5039 O O . ALA B 1 281 ? -4.906 3.643 -2.801 1 82.06 281 ALA B O 1
ATOM 5040 N N . MET B 1 282 ? -3.361 4.449 -4.152 1 83.75 282 MET B N 1
ATOM 5041 C CA . MET B 1 282 ? -3.926 5.797 -4.184 1 83.75 282 MET B CA 1
ATOM 5042 C C . MET B 1 282 ? -5.07 5.887 -5.188 1 83.75 282 MET B C 1
ATOM 5044 O O . MET B 1 282 ? -5.883 6.809 -5.129 1 83.75 282 MET B O 1
ATOM 5048 N N . THR B 1 283 ? -5.133 4.926 -6.066 1 82.25 283 THR B N 1
ATOM 5049 C CA . THR B 1 283 ? -6.035 5.133 -7.195 1 82.25 283 THR B CA 1
ATOM 5050 C C . THR B 1 283 ? -7.082 4.023 -7.258 1 82.25 283 THR B C 1
ATOM 5052 O O . THR B 1 283 ? -8.125 4.191 -7.891 1 82.25 283 THR B O 1
ATOM 5055 N N . ASP B 1 284 ? -6.707 2.916 -6.688 1 74 284 ASP B N 1
ATOM 5056 C CA . ASP B 1 284 ? -7.656 1.807 -6.73 1 74 284 ASP B CA 1
ATOM 5057 C C . ASP B 1 284 ? -8.805 2.027 -5.754 1 74 284 ASP B C 1
ATOM 5059 O O . ASP B 1 284 ? -8.586 2.135 -4.543 1 74 284 ASP B O 1
ATOM 5063 N N . THR B 1 285 ? -9.945 2.133 -6.191 1 65.62 285 THR B N 1
ATOM 5064 C CA . THR B 1 285 ? -11.102 2.475 -5.363 1 65.62 285 THR B CA 1
ATOM 5065 C C . THR B 1 285 ? -11.891 1.224 -4.984 1 65.62 285 THR B C 1
ATOM 5067 O O . THR B 1 285 ? -12.938 1.314 -4.352 1 65.62 285 THR B O 1
ATOM 5070 N N . LYS B 1 286 ? -11.414 0.069 -5.34 1 64.38 286 LYS B N 1
ATOM 5071 C CA . LYS B 1 286 ? -12.18 -1.162 -5.156 1 64.38 286 LYS B CA 1
ATOM 5072 C C . LYS B 1 286 ? -12.445 -1.427 -3.678 1 64.38 286 LYS B C 1
ATOM 5074 O O . LYS B 1 286 ? -13.578 -1.732 -3.291 1 64.38 286 LYS B O 1
ATOM 5079 N N . ILE B 1 287 ? -11.453 -1.294 -2.9 1 63.44 287 ILE B N 1
ATOM 5080 C CA . ILE B 1 287 ? -11.609 -1.546 -1.473 1 63.44 287 ILE B CA 1
ATOM 5081 C C . ILE B 1 287 ? -12.555 -0.512 -0.866 1 63.44 287 ILE B C 1
ATOM 5083 O O . ILE B 1 287 ? -13.438 -0.856 -0.073 1 63.44 287 ILE B O 1
ATOM 5087 N N . GLU B 1 288 ? -12.281 0.722 -1.249 1 63.25 288 GLU B N 1
ATOM 5088 C CA . GLU B 1 288 ? -13.148 1.789 -0.756 1 63.25 288 GLU B CA 1
ATOM 5089 C C . GLU B 1 288 ? -14.609 1.531 -1.126 1 63.25 288 GLU B C 1
ATOM 5091 O O . GLU B 1 288 ? -15.5 1.629 -0.275 1 63.25 288 GLU B O 1
ATOM 5096 N N . ASN B 1 289 ? -14.797 1.192 -2.342 1 63.75 289 ASN B N 1
ATOM 5097 C CA . ASN B 1 289 ? -16.156 0.933 -2.814 1 63.75 289 ASN B CA 1
ATOM 5098 C C . ASN B 1 289 ? -16.781 -0.258 -2.094 1 63.75 289 ASN B C 1
ATOM 5100 O O . ASN B 1 289 ? -17.953 -0.226 -1.743 1 63.75 289 ASN B O 1
ATOM 5104 N N . PHE B 1 290 ? -15.984 -1.253 -1.928 1 63.81 290 PHE B N 1
ATOM 5105 C CA . PHE B 1 290 ? -16.453 -2.439 -1.224 1 63.81 290 PHE B CA 1
ATOM 5106 C C . PHE B 1 290 ? -16.859 -2.098 0.204 1 63.81 290 PHE B C 1
ATOM 5108 O O . PHE B 1 290 ? -17.906 -2.533 0.677 1 63.81 290 PHE B O 1
ATOM 5115 N N . LEU B 1 291 ? -16.062 -1.302 0.827 1 61.28 291 LEU B N 1
ATOM 5116 C CA . LEU B 1 291 ? -16.328 -0.887 2.199 1 61.28 291 LEU B CA 1
ATOM 5117 C C . LEU B 1 291 ? -17.594 -0.033 2.268 1 61.28 291 LEU B C 1
ATOM 5119 O O . LEU B 1 291 ? -18.438 -0.231 3.148 1 61.28 291 LEU B O 1
ATOM 5123 N N . PHE B 1 292 ? -17.625 0.832 1.375 1 60.91 292 PHE B N 1
ATOM 5124 C CA . PHE B 1 292 ? -18.812 1.695 1.35 1 60.91 292 PHE B CA 1
ATOM 5125 C C . PHE B 1 292 ? -20.078 0.881 1.109 1 60.91 292 PHE B C 1
ATOM 5127 O O . PHE B 1 292 ? -21.109 1.138 1.726 1 60.91 292 PHE B O 1
ATOM 5134 N N . ASP B 1 293 ? -19.922 -0.054 0.213 1 61.22 293 ASP B N 1
ATOM 5135 C CA . ASP B 1 293 ? -21.078 -0.918 -0.061 1 61.22 293 ASP B CA 1
ATOM 5136 C C . ASP B 1 293 ? -21.453 -1.726 1.176 1 61.22 293 ASP B C 1
ATOM 5138 O O . ASP B 1 293 ? -22.641 -1.9 1.465 1 61.22 293 ASP B O 1
ATOM 5142 N N . LEU B 1 294 ? -20.453 -2.174 1.854 1 60.22 294 LEU B N 1
ATOM 5143 C CA . LEU B 1 294 ? -20.688 -2.93 3.08 1 60.22 294 LEU B CA 1
ATOM 5144 C C . LEU B 1 294 ? -21.328 -2.045 4.148 1 60.22 294 LEU B C 1
ATOM 5146 O O . LEU B 1 294 ? -22.234 -2.475 4.855 1 60.22 294 LEU B O 1
ATOM 5150 N N . PHE B 1 295 ? -20.812 -0.833 4.285 1 59.88 295 PHE B N 1
ATOM 5151 C CA . PHE B 1 295 ? -21.391 0.123 5.223 1 59.88 295 PHE B CA 1
ATOM 5152 C C . PHE B 1 295 ? -22.859 0.395 4.891 1 59.88 295 PHE B C 1
ATOM 5154 O O . PHE B 1 295 ? -23.719 0.403 5.781 1 59.88 295 PHE B O 1
ATOM 5161 N N . LYS B 1 296 ? -23.031 0.647 3.689 1 63.44 296 LYS B N 1
ATOM 5162 C CA . LYS B 1 296 ? -24.391 0.898 3.238 1 63.44 296 LYS B CA 1
ATOM 5163 C C . LYS B 1 296 ? -25.297 -0.288 3.553 1 63.44 296 LYS B C 1
ATOM 5165 O O . LYS B 1 296 ? -26.406 -0.11 4.047 1 63.44 296 LYS B O 1
ATOM 5170 N N . THR B 1 297 ? -24.766 -1.451 3.209 1 61.75 297 THR B N 1
ATOM 5171 C CA . THR B 1 297 ? -25.531 -2.662 3.473 1 61.75 297 THR B CA 1
ATOM 5172 C C . THR B 1 297 ? -25.812 -2.811 4.965 1 61.75 297 THR B C 1
ATOM 5174 O O . THR B 1 297 ? -26.922 -3.133 5.363 1 61.75 297 THR B O 1
ATOM 5177 N N . ASN B 1 298 ? -24.75 -2.588 5.766 1 59.16 298 ASN B N 1
ATOM 5178 C CA . ASN B 1 298 ? -24.906 -2.674 7.215 1 59.16 298 ASN B CA 1
ATOM 5179 C C . ASN B 1 298 ? -25.906 -1.646 7.738 1 59.16 298 ASN B C 1
ATOM 5181 O O . ASN B 1 298 ? -26.719 -1.952 8.609 1 59.16 298 ASN B O 1
ATOM 5185 N N . TYR B 1 299 ? -25.688 -0.446 7.258 1 59.31 299 TYR B N 1
ATOM 5186 C CA . TYR B 1 299 ? -26.625 0.609 7.648 1 59.31 299 TYR B CA 1
ATOM 5187 C C . TYR B 1 299 ? -28.047 0.246 7.262 1 59.31 299 TYR B C 1
ATOM 5189 O O . TYR B 1 299 ? -28.969 0.404 8.062 1 59.31 299 TYR B O 1
ATOM 5197 N N . GLU B 1 300 ? -28.156 -0.222 6.027 1 63.09 300 GLU B N 1
ATOM 5198 C CA . GLU B 1 300 ? -29.484 -0.625 5.562 1 63.09 300 GLU B CA 1
ATOM 5199 C C . GLU B 1 300 ? -30.031 -1.768 6.41 1 63.09 300 GLU B C 1
ATOM 5201 O O . GLU B 1 300 ? -31.234 -1.785 6.734 1 63.09 300 GLU B O 1
ATOM 5206 N N . LEU B 1 301 ? -29.203 -2.641 6.703 1 56.03 301 LEU B N 1
ATOM 5207 C CA . LEU B 1 301 ? -29.609 -3.764 7.539 1 56.03 301 LEU B CA 1
ATOM 5208 C C . LEU B 1 301 ? -29.984 -3.293 8.938 1 56.03 301 LEU B C 1
ATOM 5210 O O . LEU B 1 301 ? -30.984 -3.744 9.5 1 56.03 301 LEU B O 1
ATOM 5214 N N . LYS B 1 302 ? -29.172 -2.357 9.539 1 59.62 302 LYS B N 1
ATOM 5215 C CA . LYS B 1 302 ? -29.469 -1.797 10.852 1 59.62 302 LYS B CA 1
ATOM 5216 C C . LYS B 1 302 ? -30.766 -0.994 10.828 1 59.62 302 LYS B C 1
ATOM 5218 O O . LYS B 1 302 ? -31.562 -1.072 11.766 1 59.62 302 LYS B O 1
ATOM 5223 N N . ASP B 1 303 ? -30.781 -0.226 9.781 1 60.28 303 ASP B N 1
ATOM 5224 C CA . ASP B 1 303 ? -32.031 0.533 9.625 1 60.28 303 ASP B CA 1
ATOM 5225 C C . ASP B 1 303 ? -33.219 -0.398 9.492 1 60.28 303 ASP B C 1
ATOM 5227 O O . ASP B 1 303 ? -34.25 -0.168 10.109 1 60.28 303 ASP B O 1
ATOM 5231 N N . THR B 1 304 ? -33.062 -1.419 8.617 1 51.84 304 THR B N 1
ATOM 5232 C CA . THR B 1 304 ? -34.125 -2.398 8.445 1 51.84 304 THR B CA 1
ATOM 5233 C C . THR B 1 304 ? -34.438 -3.098 9.766 1 51.84 304 THR B C 1
ATOM 5235 O O . THR B 1 304 ? -35.625 -3.312 10.102 1 51.84 304 THR B O 1
ATOM 5238 N N . LEU B 1 305 ? -33.438 -3.436 10.422 1 49.97 305 LEU B N 1
ATOM 5239 C CA . LEU B 1 305 ? -33.625 -4.066 11.719 1 49.97 305 LEU B CA 1
ATOM 5240 C C . LEU B 1 305 ? -34.281 -3.102 12.703 1 49.97 305 LEU B C 1
ATOM 5242 O O . LEU B 1 305 ? -35.156 -3.5 13.484 1 49.97 305 LEU B O 1
ATOM 5246 N N . GLY B 1 306 ? -33.719 -1.915 12.75 1 51.78 306 GLY B N 1
ATOM 5247 C CA . GLY B 1 306 ? -34.375 -0.906 13.57 1 51.78 306 GLY B CA 1
ATOM 5248 C C . GLY B 1 306 ? -35.844 -0.749 13.258 1 51.78 306 GLY B C 1
ATOM 5249 O O . GLY B 1 306 ? -36.688 -0.697 14.164 1 51.78 306 GLY B O 1
ATOM 5250 N N . LYS B 1 307 ? -36.219 -0.647 12 1 55.66 307 LYS B N 1
ATOM 5251 C CA . LYS B 1 307 ? -37.594 -0.557 11.586 1 55.66 307 LYS B CA 1
ATOM 5252 C C . LYS B 1 307 ? -38.375 -1.812 11.977 1 55.66 307 LYS B C 1
ATOM 5254 O O . LYS B 1 307 ? -39.531 -1.729 12.406 1 55.66 307 LYS B O 1
ATOM 5259 N N . ALA B 1 308 ? -37.781 -2.936 11.703 1 44.34 308 ALA B N 1
ATOM 5260 C CA . ALA B 1 308 ? -38.406 -4.188 12.078 1 44.34 308 ALA B CA 1
ATOM 5261 C C . ALA B 1 308 ? -38.688 -4.23 13.578 1 44.34 308 ALA B C 1
ATOM 5263 O O . ALA B 1 308 ? -39.75 -4.668 14.016 1 44.34 308 ALA B O 1
ATOM 5264 N N . TYR B 1 309 ? -37.719 -3.752 14.297 1 47.03 309 TYR B N 1
ATOM 5265 C CA . TYR B 1 309 ? -37.906 -3.691 15.742 1 47.03 309 TYR B CA 1
ATOM 5266 C C . TYR B 1 309 ? -39 -2.73 16.125 1 47.03 309 TYR B C 1
ATOM 5268 O O . TYR B 1 309 ? -39.844 -3.029 17 1 47.03 309 TYR B O 1
ATOM 5276 N N . GLU B 1 310 ? -38.938 -1.6 15.492 1 53.97 310 GLU B N 1
ATOM 5277 C CA . GLU B 1 310 ? -40 -0.642 15.773 1 53.97 310 GLU B CA 1
ATOM 5278 C C . GLU B 1 310 ? -41.375 -1.216 15.414 1 53.97 310 GLU B C 1
ATOM 5280 O O . GLU B 1 310 ? -42.344 -1.021 16.141 1 53.97 310 GLU B O 1
ATOM 5285 N N . LEU B 1 311 ? -41.438 -1.917 14.266 1 47.72 311 LEU B N 1
ATOM 5286 C CA . LEU B 1 311 ? -42.688 -2.553 13.852 1 47.72 311 LEU B CA 1
ATOM 5287 C C . LEU B 1 311 ? -43.094 -3.639 14.844 1 47.72 311 LEU B C 1
ATOM 5289 O O . LEU B 1 311 ? -44.281 -3.777 15.164 1 47.72 311 LEU B O 1
ATOM 5293 N N . MET B 1 312 ? -42.219 -4.41 15.258 1 40.84 312 MET B N 1
ATOM 5294 C CA . MET B 1 312 ? -42.5 -5.465 16.219 1 40.84 312 MET B CA 1
ATOM 5295 C C . MET B 1 312 ? -42.938 -4.867 17.562 1 40.84 312 MET B C 1
ATOM 5297 O O . MET B 1 312 ? -43.875 -5.363 18.188 1 40.84 312 MET B O 1
ATOM 5301 N N . LYS B 1 313 ? -42.312 -3.881 17.953 1 47.31 313 LYS B N 1
ATOM 5302 C CA . LYS B 1 313 ? -42.688 -3.18 19.172 1 47.31 313 LYS B CA 1
ATOM 5303 C C . LYS B 1 313 ? -44.094 -2.619 19.062 1 47.31 313 LYS B C 1
ATOM 5305 O O . LYS B 1 313 ? -44.906 -2.721 20 1 47.31 313 LYS B O 1
ATOM 5310 N N . LYS B 1 314 ? -44.344 -1.996 17.984 1 52.06 314 LYS B N 1
ATOM 5311 C CA . LYS B 1 314 ? -45.688 -1.475 17.75 1 52.06 314 LYS B CA 1
ATOM 5312 C C . LYS B 1 314 ? -46.719 -2.594 17.781 1 52.06 314 LYS B C 1
ATOM 5314 O O . LYS B 1 314 ? -47.844 -2.396 18.25 1 52.06 314 LYS B O 1
ATOM 5319 N N . ARG B 1 315 ? -46.281 -3.645 17.266 1 41.5 315 ARG B N 1
ATOM 5320 C CA . ARG B 1 315 ? -47.188 -4.77 17.234 1 41.5 315 ARG B CA 1
ATOM 5321 C C . ARG B 1 315 ? -47.406 -5.355 18.641 1 41.5 315 ARG B C 1
ATOM 5323 O O . ARG B 1 315 ? -48.5 -5.812 18.969 1 41.5 315 ARG B O 1
ATOM 5330 N N . ILE B 1 316 ? -46.406 -5.273 19.312 1 44.22 316 ILE B N 1
ATOM 5331 C CA . ILE B 1 316 ? -46.5 -5.766 20.672 1 44.22 316 ILE B CA 1
ATOM 5332 C C . ILE B 1 316 ? -47.312 -4.781 21.516 1 44.22 316 ILE B C 1
ATOM 5334 O O . ILE B 1 316 ? -48.156 -5.191 22.328 1 44.22 316 ILE B O 1
ATOM 5338 N N . ASP B 1 317 ? -46.969 -3.498 21.375 1 46.69 317 ASP B N 1
ATOM 5339 C CA . ASP B 1 317 ? -47.719 -2.502 22.141 1 46.69 317 ASP B CA 1
ATOM 5340 C C . ASP B 1 317 ? -49.188 -2.461 21.719 1 46.69 317 ASP B C 1
ATOM 5342 O O . ASP B 1 317 ? -50.062 -2.107 22.516 1 46.69 317 ASP B O 1
ATOM 5346 N N . ASN B 1 318 ? -49.438 -2.602 20.562 1 38.62 318 ASN B N 1
ATOM 5347 C CA . ASN B 1 318 ? -50.812 -2.617 20.109 1 38.62 318 ASN B CA 1
ATOM 5348 C C . ASN B 1 318 ? -51.5 -3.932 20.453 1 38.62 318 ASN B C 1
ATOM 5350 O O . ASN B 1 318 ? -52.656 -4.168 20.047 1 38.62 318 ASN B O 1
ATOM 5354 N N . LYS B 1 319 ? -50.719 -4.637 21.078 1 32.66 319 LYS B N 1
ATOM 5355 C CA . LYS B 1 319 ? -51.375 -5.777 21.703 1 32.66 319 LYS B CA 1
ATOM 5356 C C . LYS B 1 319 ? -51.594 -5.52 23.188 1 32.66 319 LYS B C 1
ATOM 5358 O O . LYS B 1 319 ? -50.719 -4.996 23.875 1 32.66 319 LYS B O 1
#

Secondary structure (DSSP, 8-state):
-EEEEE--GGGHHHHHHHHHHHHHH--S-EEEEEEESS--HHHHHHHHHHTTTSSEEEEEEE--GGGS-TTS---SS--GGGGGGGGHHHHS-TT--EEEEE-TTEEE-S--HHHHT---TT-SEEEEEGGGG---GGGS-HHHHHHTHHHHHTT--PEEEEEEEEEHHHHHHH--HHHHHHHHHHTTT--SSHHHHHHHHHHGGGEEE--HHHHSEEHHHHHHTT--HHHHHHH-SEEE--SS-TT-SSS---GGGHHHHHHHTTSTTHHHHHHHHHHHHHH--HHHHHHHHHHHHHHHHHHHHHHHHHHHHHHHHT-/-EEEEE--GGGHHHHHHHHHHHHHH--S-EEEEEEESS--HHHHHHHHHHTTTSSEEEEEEE--GGGS-TTS---SS--GGGGGGGGHHHHS-TT--EEEEE-TTEEE-S--HHHHT---TT-SEEEEEGGGG---GGGS-HHHHHHTHHHHHTT--PEEEEEEEEEHHHHHHH--HHHHHHHHHHTTT--SSHHHHHHHHHHGGGEEE--HHHHSEEHHHHHHTT--HHHHHHH-SEEE--SS-TT-SSS---GGGHHHHHHHTTSTTHHHHHHHHHHHHHH--HHHHHHHHHHHHHHHHHHHHHHHHHHHHHHHHT-

Solvent-accessible surface area (backbone atoms only — not comparable to full-atom values): 34618 Å² total; per-residue (Å²): 88,45,34,35,34,52,49,58,77,90,38,48,70,50,36,49,30,21,51,48,24,38,47,75,36,36,90,52,57,34,42,37,36,39,37,29,72,76,73,47,72,67,55,51,49,52,52,48,60,60,44,61,91,48,63,59,46,83,39,83,34,82,46,67,70,81,75,54,62,88,75,58,82,66,54,99,83,40,55,75,54,61,51,51,71,64,36,47,62,74,72,49,61,83,86,54,41,58,36,36,37,40,48,44,58,34,37,30,60,32,61,53,61,72,67,73,64,53,78,57,85,87,30,45,33,37,25,22,38,22,74,47,65,66,60,53,67,86,79,49,52,71,64,54,45,62,74,39,44,68,47,48,75,68,73,48,72,64,50,34,72,47,40,31,40,35,32,33,60,59,42,46,73,75,49,53,57,62,57,54,51,51,52,41,56,74,48,68,64,64,60,92,48,55,56,42,50,50,52,42,68,75,37,60,90,34,56,39,76,52,61,16,69,29,60,37,21,30,48,68,59,38,46,75,71,66,50,44,46,69,52,44,64,73,61,26,25,20,41,23,40,72,90,64,46,79,71,53,61,82,56,87,56,45,51,58,43,48,57,58,50,60,40,28,60,74,36,89,50,30,68,60,53,41,51,48,33,54,51,37,40,22,62,50,53,59,56,55,51,51,48,50,50,48,48,49,48,39,48,48,48,48,50,48,45,48,48,48,47,51,52,50,46,50,54,52,66,76,89,87,46,33,35,35,54,49,58,77,91,41,49,70,50,35,49,29,21,51,48,23,39,45,74,36,34,91,53,58,32,43,38,35,40,38,28,73,77,75,45,74,67,54,51,49,52,52,50,61,59,43,60,91,48,63,60,45,80,40,85,36,80,46,67,69,83,75,53,60,87,75,55,84,66,52,99,85,39,56,77,55,60,51,51,70,64,36,49,59,74,71,48,61,83,87,55,40,58,36,36,36,40,49,44,58,34,36,30,61,32,61,53,60,71,67,73,63,51,76,57,84,85,29,47,35,39,25,21,39,21,73,47,66,66,59,53,66,85,78,50,54,73,65,52,45,64,73,40,43,69,48,48,76,70,73,47,72,65,50,34,73,47,41,33,40,34,32,34,59,58,42,46,74,75,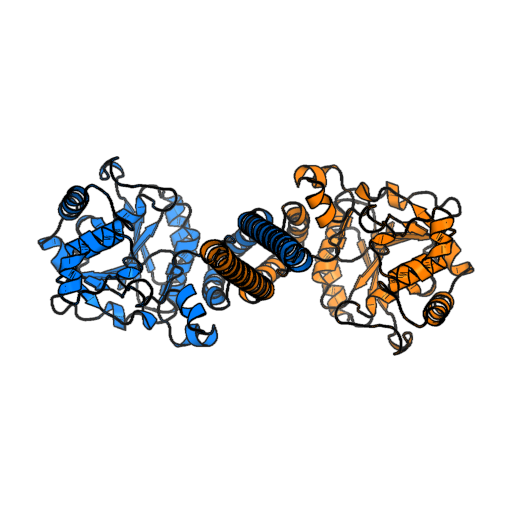48,52,57,62,57,55,50,50,52,40,56,71,48,68,66,64,61,93,47,56,54,42,49,50,53,42,68,76,37,59,88,35,58,41,77,54,59,16,69,30,63,38,22,32,48,68,57,40,46,75,69,66,50,42,46,70,50,43,63,73,60,27,24,20,40,24,37,71,91,64,45,78,71,52,61,82,56,87,55,45,50,59,46,47,58,56,51,60,38,29,60,75,36,90,52,30,66,61,52,40,51,50,33,54,50,38,41,24,62,50,52,60,55,56,49,49,50,50,50,48,48,50,49,39,48,48,48,47,48,48,44,50,48,50,48,51,50,50,46,50,53,50,65,76,90

R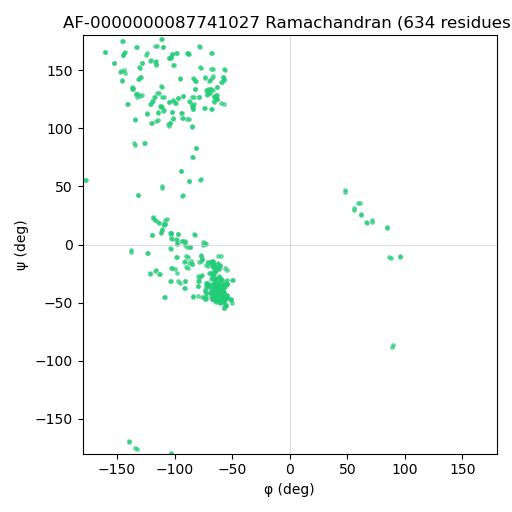adius of gyration: 31.56 Å; Cα contacts (8 Å, |Δi|>4): 975; chains: 2; bounding box: 76×89×69 Å

Organism: Butyrivibrio fibrisolvens (NCBI:txid831)

Nearest PDB structures (foldseek):
  1ga8-assembly1_A  TM=8.297E-01  e=3.129E-20  Neisseria meningitidis
  1ss9-assembly1_A  TM=8.364E-01  e=5.047E-20  Neisseria meningitidis
  6u4b-assembly1_A  TM=7.642E-01  e=6.194E-17  Klebsiella pneumoniae
  5y7f-assembly1_A  TM=7.188E-01  e=2.831E-13  Thermomyces dupontii
  5h18-assembly1_A  TM=7.327E-01  e=2.035E-12  Thermomyces dupontii

Foldseek 3Di:
DEEEEEDELVLLLLLLLQVLLQQVAAQDAYEYEYEYADDDPVSVVQSCVQCVVGRYHYHYFHDHPVVDDPLADDDPVRDPRLQVVLACLPGPDPVPQKYKYAYSQKGQLHDCVVVSPDDLVQFFKEFAAPQQPPPPVVVDDPLLCVLCVVLVVVVFGQGDPRIMIGRSNVCNVPDHSVQLVVQCVVSPSDDPSNSSSSVCSVRRPRYHYDRCQAAPHEPVSCVVVVNALVNCSPGHRMYGPPPDGLLADLDDDDDVSVSSLVSSVSGPCNVVSVVSSVVRVVPVCNVVVVVVVVVVVVVVVVVVVVVVVVVVVVVVVVD/DEEEEEDELVLLLLLLLQVLLQQVAAQDAYEYEYEYADDDPVSVVQSCVQCVVGRYHYHYFHDHPVVDDPLADDDPVRDPRLQVVLACLPGPDPVPQKYKYAYSQKGQLHDCVCVSPDDLVQFFKEFAAPQQPPPPVVVDDPLLCVLCVVLVVVVFGQGDPRIIIGRSNVCNVPDHSVQLVVQCVVSPSDDPSNSSSSVCSVRRPRYHYDRCQAAPHEPVSCVVVVNALVNCSVGHRMYGPPPDGLLADLDDDDDVSVSSLVSSVSGPCNVVSVVSSVVRVVPPCNVVVVVVVVVVVVVVVVVVVVVVVVVVVVVVVVD

pLDDT: mean 88.24, std 14.95, range [32.66, 98.94]

InterPro domains:
  IPR002495 Glycosyl transferase, family 8 [PF01501] (2-249)
  IPR029044 Nucleotide-diphospho-sugar transferases [G3DSA:3.90.550.10] (2-271)
  IPR029044 Nucleotide-diphospho-sugar transferases [SSF53448] (1-271)
  IPR050748 Glycosyltransferase 8 domain-containing [PTHR13778] (2-264)